Protein AF-0000000084547425 (afdb_homodimer)

Nearest PDB structures (foldseek):
  2f7l-assembly1_A  TM=6.112E-01  e=3.389E-01  Sulfurisphaera tokodaii
  5f4h-assembly1_B  TM=4.457E-01  e=1.471E-01  Saccharolobus islandicus L.S.2.15
  5kl0-assembly1_A  TM=5.548E-01  e=7.358E-01  Xanthomonas citri pv. citri str. 306
  7q05-assembly1_D  TM=2.244E-01  e=2.834E-01  Comamonas sp.
  7q06-assembly1_E  TM=2.206E-01  e=6.531E-01  Comamonas sp.

Secondary structure (DSSP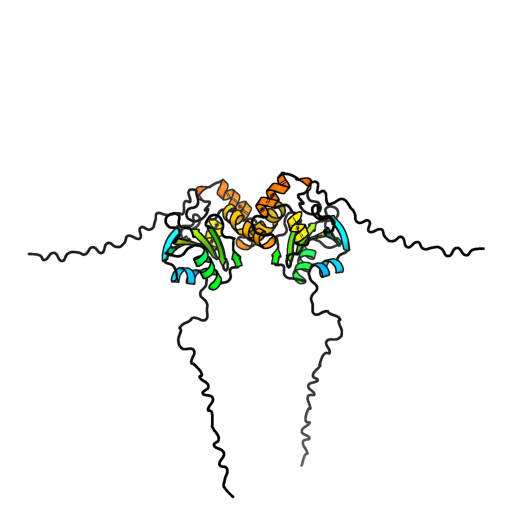, 8-state):
--------------------------SS---HHHHHHHHSEEEEEEE-SS-TT-EEEEEEEET--HHHHHHHHHHH---SEEPPPBTTEEEEEETTEEEEEEE-SS-TTEEEEEEE-HHHHHHHB-HHHHIIIIIHHHHHHHH-TTHHHHHHHHHHH-GGG-B--TT-SS--TT---------------------/--------------------------SS---HHHHHHHHSEEEEEEE-SS-TT-EEEEEEETT--HHHHHHHHHHH---SEEPPPBTTEEEEEETTEEEEEEE-SS-TT-EEEEEE-HHHHHHHB-HHHHIIIIIHHHHHHHH-TTHHHHHHHHHHH-GGG-B--TT-SS--GGGG-------------------

Solvent-accessible surface area (backbone atoms only — not comparable to full-atom values): 22672 Å² total; per-residue (Å²): 136,82,78,76,76,76,77,78,77,74,77,74,76,72,76,75,71,73,71,80,65,79,67,80,64,64,85,64,71,65,54,70,67,54,48,48,65,72,72,34,46,81,70,49,44,32,37,31,77,85,42,79,90,36,55,32,40,27,27,39,36,74,81,28,34,55,69,56,52,52,50,54,50,47,72,73,46,78,56,78,41,63,28,55,82,52,95,57,28,33,44,35,30,46,92,63,30,38,39,37,40,32,50,34,90,90,38,71,44,21,19,36,38,36,42,27,44,48,68,45,43,68,66,24,48,35,55,67,56,49,53,63,41,50,40,48,22,52,48,26,71,74,64,31,82,65,39,60,61,54,44,47,52,50,29,70,77,37,53,45,56,31,32,62,57,91,88,36,82,78,61,44,73,22,58,52,75,70,75,68,75,64,68,74,70,75,73,73,71,70,79,72,75,76,126,133,82,79,76,76,73,79,78,76,75,73,71,77,72,74,74,71,71,70,82,65,78,70,78,65,63,84,64,70,66,52,71,67,53,48,48,63,72,73,34,47,81,69,49,61,34,34,31,78,84,41,78,90,36,54,31,39,27,27,40,36,75,81,28,34,55,70,57,52,52,49,52,50,47,73,72,44,79,58,79,40,62,27,56,80,52,95,56,29,32,43,35,29,46,92,62,30,38,37,37,40,33,49,34,90,91,38,71,42,21,18,35,40,35,42,27,44,50,70,46,43,68,67,24,48,35,55,66,56,48,53,60,42,49,41,47,22,54,49,28,71,74,63,32,82,63,40,59,62,54,45,45,52,49,29,70,78,36,53,45,57,30,32,63,58,92,90,36,84,78,61,47,76,23,56,69,64,62,70,70,75,63,70,75,71,74,72,71,71,70,79,72,76,73,132

Foldseek 3Di:
DPPPPPPPPPPPPPPCPVPPPPPVPPPPLDFL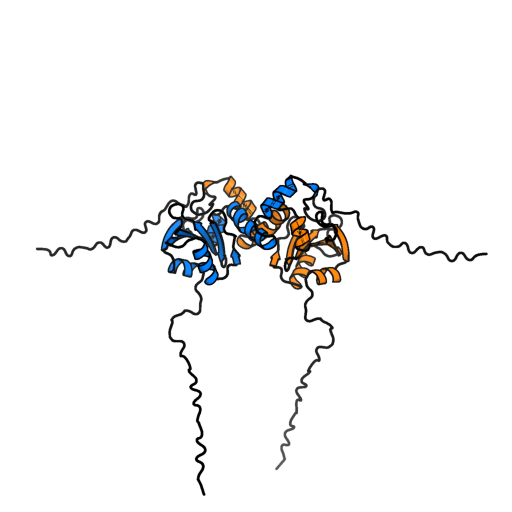VVVPPVPFAWDDWAAAPVDRVFIKTKTKDAQAAQVRVVVVSCVSDPFPAKFDQDPQWIWTHHPQKIWMWGQDPVDRSMIMIIIHHNVSCVRPDDPVVCVVTGVQRVVCVVPNHCCVVVVVVVCVVPVLCDDPDDPDDDHHPPPDDDPPPPPPPPPPPPPPPDD/DPDPPPDPPPPPPPPCPVPPDPPVPPPPLDFLVVVPPVVFAWDDWAAAPVDRVFIKTKTKDAQAAQVRVVVVSCVSDPFPAKFDQDPQWIWTHHPQKIWMWGQDPVDRSMIMIIIHHNVSCVRPDDPVVCVPTGVQRVVCVVPNHCCVVVVVVVCVVPVLCDDPDDPDDDHHPPPPDPPCPVPPPPPPVPPPPDD

pLDDT: mean 76.29, std 25.62, range [21.16, 98.56]

Organism: NCBI:txid1508404

Radius of gyration: 32.59 Å; Cα contacts (8 Å, |Δi|>4): 572; chains: 2; bounding box: 98×132×99 Å

Structure (mmCIF, N/CA/C/O backbone):
data_AF-0000000084547425-model_v1
#
loop_
_entity.id
_entity.type
_entity.pdbx_description
1 polymer 'DUF4247 domain-containing protein'
#
loop_
_atom_site.group_PDB
_atom_site.id
_atom_site.type_symbol
_atom_site.label_atom_id
_atom_site.label_alt_id
_atom_site.label_comp_id
_atom_site.label_asym_id
_atom_site.label_entity_id
_atom_site.label_seq_id
_atom_site.pdbx_PDB_ins_code
_atom_site.Cartn_x
_atom_site.Cartn_y
_atom_site.Cartn_z
_atom_site.occupancy
_atom_site.B_iso_or_equiv
_atom_site.auth_seq_id
_atom_site.auth_comp_id
_atom_site.auth_asym_id
_atom_site.auth_atom_id
_atom_site.pdbx_PDB_model_num
ATOM 1 N N . MET A 1 1 ? 30.516 -43.969 69.75 1 26.61 1 MET A N 1
ATOM 2 C CA . MET A 1 1 ? 31.156 -43.062 68.812 1 26.61 1 MET A CA 1
ATOM 3 C C . MET A 1 1 ? 30.641 -43.281 67.375 1 26.61 1 MET A C 1
ATOM 5 O O . MET A 1 1 ? 31.125 -44.188 66.688 1 26.61 1 MET A O 1
ATOM 9 N N . LYS A 1 2 ? 29.297 -43.219 67.25 1 33.97 2 LYS A N 1
ATOM 10 C CA . LYS A 1 2 ? 28.422 -43.531 66.125 1 33.97 2 LYS A CA 1
ATOM 11 C C . LYS A 1 2 ? 28.734 -42.656 64.938 1 33.97 2 LYS A C 1
ATOM 13 O O . LYS A 1 2 ? 28.734 -41.406 65 1 33.97 2 LYS A O 1
ATOM 18 N N . ARG A 1 3 ? 29.656 -43.125 64 1 33.28 3 ARG A N 1
ATOM 19 C CA . ARG A 1 3 ? 30.203 -42.688 62.719 1 33.28 3 ARG A CA 1
ATOM 20 C C . ARG A 1 3 ? 29.094 -42.281 61.75 1 33.28 3 ARG A C 1
ATOM 22 O O . ARG A 1 3 ? 28.297 -43.125 61.312 1 33.28 3 ARG A O 1
ATOM 29 N N . SER A 1 4 ? 28.312 -41.25 62.062 1 38.97 4 SER A N 1
ATOM 30 C CA . SER A 1 4 ? 27.297 -40.688 61.188 1 38.97 4 SER A CA 1
ATOM 31 C C . SER A 1 4 ? 27.859 -40.406 59.781 1 38.97 4 SER A C 1
ATOM 33 O O . SER A 1 4 ? 28.812 -39.656 59.656 1 38.97 4 SER A O 1
ATOM 35 N N . VAL A 1 5 ? 27.938 -41.438 58.938 1 35.91 5 VAL A N 1
ATOM 36 C CA . VAL A 1 5 ? 28.297 -41.5 57.531 1 35.91 5 VAL A CA 1
ATOM 37 C C . VAL A 1 5 ? 27.5 -40.438 56.75 1 35.91 5 VAL A C 1
ATOM 39 O O . VAL A 1 5 ? 26.266 -40.438 56.781 1 35.91 5 VAL A O 1
ATOM 42 N N . MET A 1 6 ? 27.859 -39.156 56.875 1 37.34 6 MET A N 1
ATOM 43 C CA . MET A 1 6 ? 27.406 -38.031 56.062 1 37.34 6 MET A CA 1
ATOM 44 C C . MET A 1 6 ? 27.422 -38.406 54.562 1 37.34 6 MET A C 1
ATOM 46 O O . MET A 1 6 ? 28.484 -38.688 54 1 37.34 6 MET A O 1
ATOM 50 N N . SER A 1 7 ? 26.422 -39.156 54.062 1 35.75 7 SER A N 1
ATOM 51 C CA . SER A 1 7 ? 26.25 -39.562 52.688 1 35.75 7 SER A CA 1
ATOM 52 C C . SER A 1 7 ? 26.266 -38.344 51.75 1 35.75 7 SER A C 1
ATOM 54 O O . SER A 1 7 ? 25.5 -37.375 51.969 1 35.75 7 SER A O 1
ATOM 56 N N . VAL A 1 8 ? 27.422 -37.906 51.312 1 37.31 8 VAL A N 1
ATOM 57 C CA . VAL A 1 8 ? 27.703 -36.906 50.25 1 37.31 8 VAL A CA 1
ATOM 58 C C . VAL A 1 8 ? 26.906 -37.25 49 1 37.31 8 VAL A C 1
ATOM 60 O O . VAL A 1 8 ? 27.109 -38.312 48.375 1 37.31 8 VAL A O 1
ATOM 63 N N . MET A 1 9 ? 25.562 -36.969 48.969 1 33.28 9 MET A N 1
ATOM 64 C CA . MET A 1 9 ? 24.734 -37.094 47.75 1 33.28 9 MET A CA 1
ATOM 65 C C . MET A 1 9 ? 25.328 -36.312 46.594 1 33.28 9 MET A C 1
ATOM 67 O O . MET A 1 9 ? 25.438 -35.062 46.656 1 33.28 9 MET A O 1
ATOM 71 N N . ILE A 1 10 ? 26.359 -36.812 45.906 1 34.28 10 ILE A N 1
ATOM 72 C CA . ILE A 1 10 ? 26.922 -36.312 44.688 1 34.28 10 ILE A CA 1
ATOM 73 C C . ILE A 1 10 ? 25.828 -36.125 43.625 1 34.28 10 ILE A C 1
ATOM 75 O O . ILE A 1 10 ? 25.203 -37.125 43.219 1 34.28 10 ILE A O 1
ATOM 79 N N . ILE A 1 11 ? 24.938 -35.125 43.781 1 36 11 ILE A N 1
ATOM 80 C CA . ILE A 1 11 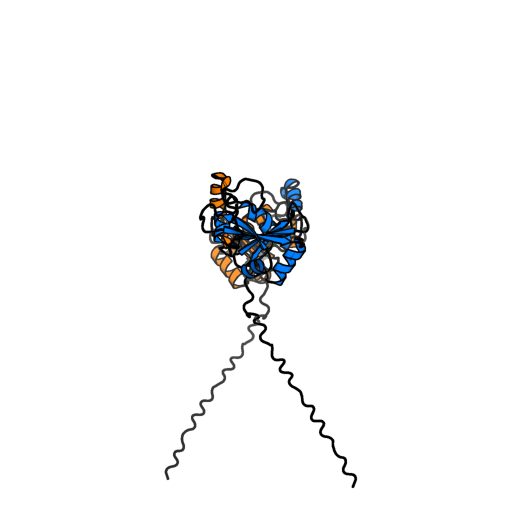? 24 -34.844 42.719 1 36 11 ILE A CA 1
ATOM 81 C C . ILE A 1 11 ? 24.75 -34.594 41.406 1 36 11 ILE A C 1
ATOM 83 O O . ILE A 1 11 ? 25.547 -33.656 41.281 1 36 11 ILE A O 1
ATOM 87 N N . ALA A 1 12 ? 25.172 -35.688 40.719 1 32.59 12 ALA A N 1
ATOM 88 C CA . ALA A 1 12 ? 25.656 -35.656 39.344 1 32.59 12 ALA A CA 1
ATOM 89 C C . ALA A 1 12 ? 24.734 -34.812 38.469 1 32.59 12 ALA A C 1
ATOM 91 O O . ALA A 1 12 ? 23.578 -35.188 38.25 1 32.59 12 ALA A O 1
ATOM 92 N N . VAL A 1 13 ? 24.797 -33.531 38.531 1 34.38 13 VAL A N 1
ATOM 93 C CA . VAL A 1 13 ? 24.188 -32.688 37.531 1 34.38 13 VAL A CA 1
ATOM 94 C C . VAL A 1 13 ? 24.547 -33.188 36.125 1 34.38 13 VAL A C 1
ATOM 96 O O . VAL A 1 13 ? 25.703 -33.156 35.719 1 34.38 13 VAL A O 1
ATOM 99 N N . MET A 1 14 ? 24 -34.375 35.75 1 30.19 14 MET A N 1
ATOM 100 C CA . MET A 1 14 ? 24.109 -34.812 34.375 1 30.19 14 MET A CA 1
ATOM 101 C C . MET A 1 14 ? 23.797 -33.688 33.406 1 30.19 14 MET A C 1
ATOM 103 O O . MET A 1 14 ? 22.688 -33.156 33.406 1 30.19 14 MET A O 1
ATOM 107 N N . LEU A 1 15 ? 24.797 -32.844 33.156 1 35.19 15 LEU A N 1
ATOM 108 C CA . LEU A 1 15 ? 24.719 -31.938 32 1 35.19 15 LEU A CA 1
ATOM 109 C C . LEU A 1 15 ? 24.266 -32.688 30.766 1 35.19 15 LEU A C 1
ATOM 111 O O . LEU A 1 15 ? 25 -33.562 30.25 1 35.19 15 LEU A O 1
ATOM 115 N N . PHE A 1 16 ? 22.953 -33.094 30.719 1 32.88 16 PHE A N 1
ATOM 116 C CA . PHE A 1 16 ? 22.406 -33.562 29.453 1 32.88 16 PHE A CA 1
ATOM 117 C C . PHE A 1 16 ? 22.812 -32.594 28.312 1 32.88 16 PHE A C 1
ATOM 119 O O . PHE A 1 16 ? 22.359 -31.469 28.266 1 32.88 16 PHE A O 1
ATOM 126 N N . VAL A 1 17 ? 24.078 -32.594 27.906 1 36.38 17 VAL A N 1
ATOM 127 C CA . VAL A 1 17 ? 24.406 -32.094 26.578 1 36.38 17 VAL A CA 1
ATOM 128 C C . VAL A 1 17 ? 23.531 -32.75 25.547 1 36.38 17 VAL A C 1
ATOM 130 O O . VAL A 1 17 ? 23.688 -33.938 25.266 1 36.38 17 VAL A O 1
ATOM 133 N N . ALA A 1 18 ? 22.203 -32.656 25.656 1 33.47 18 ALA A N 1
ATOM 134 C CA . ALA A 1 18 ? 21.5 -33.125 24.453 1 33.47 18 ALA A CA 1
ATOM 135 C C . ALA A 1 18 ? 22.234 -32.656 23.188 1 33.47 18 ALA A C 1
ATOM 137 O O . ALA A 1 18 ? 22.547 -31.484 23.031 1 33.47 18 ALA A O 1
ATOM 138 N N . ALA A 1 19 ? 23.141 -33.438 22.641 1 34.44 19 ALA A N 1
ATOM 139 C CA . ALA A 1 19 ?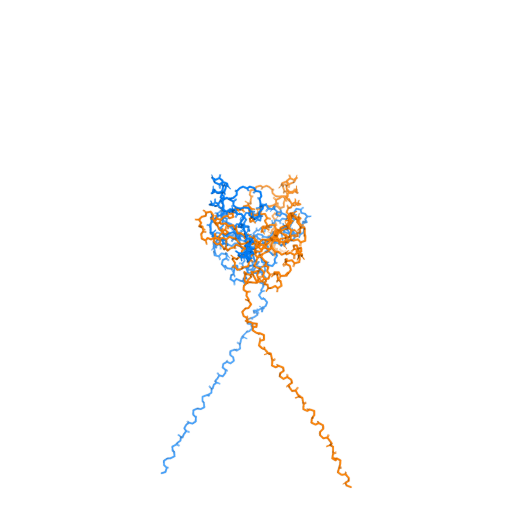 23.641 -33.469 21.281 1 34.44 19 ALA A CA 1
ATOM 140 C C . ALA A 1 19 ? 22.562 -33.094 20.281 1 34.44 19 ALA A C 1
ATOM 142 O O . ALA A 1 19 ? 21.547 -33.781 20.156 1 34.44 19 ALA A O 1
ATOM 143 N N . CYS A 1 20 ? 22.188 -31.797 20.094 1 33.72 20 CYS A N 1
ATOM 144 C CA . CYS A 1 20 ? 21.5 -31.453 18.859 1 33.72 20 CYS A CA 1
ATOM 145 C C . CYS A 1 20 ? 22 -32.312 17.703 1 33.72 20 CYS A C 1
ATOM 147 O O . CYS A 1 20 ? 23.172 -32.25 17.328 1 33.72 20 CYS A O 1
ATOM 149 N N . GLY A 1 21 ? 21.688 -33.562 17.594 1 32.75 21 GLY A N 1
ATOM 150 C CA . GLY A 1 21 ? 21.781 -34.438 16.422 1 32.75 21 GLY A CA 1
ATOM 151 C C . GLY A 1 21 ? 21.844 -33.656 15.125 1 32.75 21 GLY A C 1
ATOM 152 O O . GLY A 1 21 ? 21.516 -32.469 15.078 1 32.75 21 GLY A O 1
ATOM 153 N N . ASN A 1 22 ? 22.422 -34.281 13.992 1 33.22 22 ASN A N 1
ATOM 154 C CA . ASN A 1 22 ? 22.625 -34.031 12.57 1 33.22 22 ASN A CA 1
ATOM 155 C C . ASN A 1 22 ? 21.344 -33.5 11.914 1 33.22 22 ASN A C 1
ATOM 157 O O . ASN A 1 22 ? 20.797 -34.156 11.016 1 33.22 22 ASN A O 1
ATOM 161 N N . SER A 1 23 ? 20.234 -33.406 12.609 1 34.78 23 SER A N 1
ATOM 162 C CA . SER A 1 23 ? 19.234 -32.969 11.625 1 34.78 23 SER A CA 1
ATOM 163 C C . SER A 1 23 ? 19.812 -31.922 10.68 1 34.78 23 SER A C 1
ATOM 165 O O . SER A 1 23 ? 20.391 -30.922 11.125 1 34.78 23 SER A O 1
ATOM 167 N N . GLY A 1 24 ? 20.453 -32.312 9.641 1 35.06 24 GLY A N 1
ATOM 168 C CA . GLY A 1 24 ? 20.781 -31.516 8.469 1 35.06 24 GLY A CA 1
ATOM 169 C C . GLY A 1 24 ? 19.938 -30.25 8.336 1 35.06 24 GLY A C 1
ATOM 170 O O . GLY A 1 24 ? 19.203 -30.094 7.363 1 35.06 24 GLY A O 1
ATOM 171 N N . GLY A 1 25 ? 19.234 -29.891 9.328 1 36.81 25 GLY A N 1
ATOM 172 C CA . GLY A 1 25 ? 18.484 -28.641 9.281 1 36.81 25 GLY A CA 1
ATOM 173 C C . GLY A 1 25 ? 19.328 -27.453 8.859 1 36.81 25 GLY A C 1
ATOM 174 O O . GLY A 1 25 ? 20.25 -27.062 9.57 1 36.81 25 GLY A O 1
ATOM 175 N N . SER A 1 26 ? 19.797 -27.375 7.668 1 37.09 26 SER A N 1
ATOM 176 C CA . SER A 1 26 ? 20.422 -26.141 7.188 1 37.09 26 SER A CA 1
ATOM 177 C C . SER A 1 26 ? 19.891 -24.922 7.934 1 37.09 26 SER A C 1
ATOM 179 O O . SER A 1 26 ? 18.688 -24.781 8.125 1 37.09 26 SER A O 1
ATOM 181 N N . ILE A 1 27 ? 20.406 -24.406 9 1 43 27 ILE A N 1
ATOM 182 C CA . ILE A 1 27 ? 20.234 -23.125 9.672 1 43 27 ILE A CA 1
ATOM 183 C C . ILE A 1 27 ? 19.594 -22.125 8.711 1 43 27 ILE A C 1
ATOM 185 O O . ILE A 1 27 ? 19.109 -21.062 9.141 1 43 27 ILE A O 1
ATOM 189 N N . PHE A 1 28 ? 19.953 -22.203 7.523 1 49.12 28 PHE A N 1
ATOM 190 C CA . PHE A 1 28 ? 19.422 -21.234 6.574 1 49.12 28 PHE A CA 1
ATOM 191 C C . PHE A 1 28 ? 17.984 -21.594 6.195 1 49.12 28 PHE A C 1
ATOM 193 O O . PHE A 1 28 ? 17.719 -22.672 5.676 1 49.12 28 PHE A O 1
ATOM 200 N N . LYS A 1 29 ? 17.141 -21.188 7 1 60.53 29 LYS A N 1
ATOM 201 C CA . LYS A 1 29 ? 15.742 -21.281 6.562 1 60.53 29 LYS A CA 1
ATOM 202 C C . LYS A 1 29 ? 15.625 -21.016 5.066 1 60.53 29 LYS A C 1
ATOM 204 O O . LYS A 1 29 ? 16.141 -20.016 4.559 1 60.53 29 LYS A O 1
ATOM 209 N N . ASP A 1 30 ? 15.305 -21.938 4.344 1 81.25 30 ASP A N 1
ATOM 210 C CA . ASP A 1 30 ? 15.078 -21.766 2.914 1 81.25 30 ASP A CA 1
ATOM 211 C C . ASP A 1 30 ? 14.164 -20.562 2.652 1 81.25 30 ASP A C 1
ATOM 213 O O . ASP A 1 30 ? 13.258 -20.281 3.439 1 81.25 30 ASP A O 1
ATOM 217 N N . GLY A 1 31 ? 14.5 -19.812 1.654 1 92.44 31 GLY A N 1
ATOM 218 C CA . GLY A 1 31 ? 13.609 -18.75 1.237 1 92.44 31 GLY A CA 1
ATOM 219 C C . GLY A 1 31 ? 12.227 -19.25 0.843 1 92.44 31 GLY A C 1
ATOM 220 O O . GLY A 1 31 ? 12 -20.453 0.754 1 92.44 31 GLY A O 1
ATOM 221 N N . ILE A 1 32 ? 11.352 -18.453 0.756 1 97.69 32 ILE A N 1
ATOM 222 C CA . ILE A 1 32 ? 9.953 -18.797 0.519 1 97.69 32 ILE A CA 1
ATOM 223 C C . ILE A 1 32 ? 9.836 -19.609 -0.766 1 97.69 32 ILE A C 1
ATOM 225 O O . ILE A 1 32 ? 9.031 -20.547 -0.841 1 97.69 32 ILE A O 1
ATOM 229 N N . GLU A 1 33 ? 10.633 -19.297 -1.763 1 96.31 33 GLU A N 1
ATOM 230 C CA . GLU A 1 33 ? 10.594 -20.016 -3.031 1 96.31 33 GLU A CA 1
ATOM 231 C C . GLU A 1 33 ? 10.969 -21.484 -2.844 1 96.31 33 GLU A C 1
ATOM 233 O O . GLU A 1 33 ? 10.312 -22.375 -3.393 1 96.31 33 GLU A O 1
ATOM 238 N N . ASP A 1 34 ? 12 -21.688 -2.104 1 95.75 34 ASP A N 1
ATOM 239 C CA . ASP A 1 34 ? 12.461 -23.047 -1.841 1 95.75 34 ASP A CA 1
ATOM 240 C C . ASP A 1 34 ? 11.422 -23.828 -1.043 1 95.75 34 ASP A C 1
ATOM 242 O O . ASP A 1 34 ? 11.156 -25 -1.335 1 95.75 34 ASP A O 1
ATOM 246 N N . TYR A 1 35 ? 10.891 -23.219 -0.053 1 97.75 35 TYR A N 1
ATOM 247 C CA . TYR A 1 35 ? 9.859 -23.875 0.748 1 97.75 35 TYR A CA 1
ATOM 248 C C . TYR A 1 35 ? 8.688 -24.312 -0.125 1 97.75 35 TYR A C 1
ATOM 250 O O . TYR A 1 35 ? 8.25 -25.469 -0.037 1 97.75 35 TYR A O 1
ATOM 258 N N . ILE A 1 36 ? 8.227 -23.391 -0.996 1 98.38 36 ILE A N 1
ATOM 259 C CA . ILE A 1 36 ? 7.066 -23.672 -1.831 1 98.38 36 ILE A CA 1
ATOM 260 C C . ILE A 1 36 ? 7.398 -24.797 -2.809 1 98.38 36 ILE A C 1
ATOM 262 O O . ILE A 1 36 ? 6.617 -25.734 -2.973 1 98.38 36 ILE A O 1
ATOM 266 N N . SER A 1 37 ? 8.57 -24.766 -3.389 1 96.69 37 SER A N 1
ATOM 267 C CA . SER A 1 37 ? 8.938 -25.734 -4.422 1 96.69 37 SER A CA 1
ATOM 268 C C . SER A 1 37 ? 9.18 -27.109 -3.824 1 96.69 37 SER A C 1
ATOM 270 O O . SER A 1 37 ? 9.031 -28.125 -4.512 1 96.69 37 SER A O 1
ATOM 272 N N . THR A 1 38 ? 9.453 -27.172 -2.514 1 96.38 38 THR A N 1
ATOM 273 C CA . THR A 1 38 ? 9.703 -28.469 -1.875 1 96.38 38 THR A CA 1
ATOM 274 C C . THR A 1 38 ? 8.43 -29.016 -1.239 1 96.38 38 THR A C 1
ATOM 276 O O . THR A 1 38 ? 8.281 -30.219 -1.068 1 96.38 38 THR A O 1
ATOM 279 N N . THR A 1 39 ? 7.516 -28.172 -0.929 1 97 39 THR A N 1
ATOM 280 C CA . THR A 1 39 ? 6.332 -28.547 -0.171 1 97 39 THR A CA 1
ATOM 281 C C . THR A 1 39 ? 5.164 -28.859 -1.108 1 97 39 THR A C 1
ATOM 283 O O . THR A 1 39 ? 4.359 -29.75 -0.836 1 97 39 THR A O 1
ATOM 286 N N . TYR A 1 40 ? 5.148 -28.094 -2.186 1 97.81 40 TYR A N 1
ATOM 287 C CA . TYR A 1 40 ? 4.004 -28.219 -3.08 1 97.81 40 TYR A CA 1
ATOM 288 C C . TYR A 1 40 ? 4.438 -28.688 -4.465 1 97.81 40 TYR A C 1
ATOM 290 O O . TYR A 1 40 ? 5.617 -28.609 -4.809 1 97.81 40 TYR A O 1
ATOM 298 N N . THR A 1 41 ? 3.412 -29.156 -5.289 1 97.06 41 THR A N 1
ATOM 299 C CA . THR A 1 41 ? 3.689 -29.75 -6.594 1 97.06 41 THR A CA 1
ATOM 300 C C . THR A 1 41 ? 3.586 -28.688 -7.691 1 97.06 41 THR A C 1
ATOM 302 O O . THR A 1 41 ? 2.621 -27.922 -7.738 1 97.06 41 THR A O 1
ATOM 305 N N . LEU A 1 42 ? 4.578 -28.609 -8.586 1 96.5 42 LEU A N 1
ATOM 306 C CA . LEU A 1 42 ? 4.523 -27.719 -9.742 1 96.5 42 LEU A CA 1
ATOM 307 C C . LEU A 1 42 ? 3.385 -28.109 -10.672 1 96.5 42 LEU A C 1
ATOM 309 O O . LEU A 1 42 ? 3.244 -29.281 -11.039 1 96.5 42 LEU A O 1
ATOM 313 N N . TYR A 1 43 ? 2.574 -27.188 -11.016 1 94.06 43 TYR A N 1
ATOM 314 C CA . TYR A 1 43 ? 1.357 -27.422 -11.789 1 94.06 43 TYR A CA 1
ATOM 315 C C . TYR A 1 43 ? 1.46 -26.797 -13.172 1 94.06 43 TYR A C 1
ATOM 317 O O . TYR A 1 43 ? 0.982 -27.359 -14.156 1 94.06 43 TYR A O 1
ATOM 325 N N . ASP A 1 44 ? 2.004 -25.625 -13.25 1 93.81 44 ASP A N 1
ATOM 326 C CA . ASP A 1 44 ? 2.059 -24.875 -14.5 1 93.81 44 ASP A CA 1
ATOM 327 C C . ASP A 1 44 ? 3.119 -23.781 -14.445 1 93.81 44 ASP A C 1
ATOM 329 O O . ASP A 1 44 ? 3.746 -23.578 -13.406 1 93.81 44 ASP A O 1
ATOM 333 N N . THR A 1 45 ? 3.453 -23.203 -15.609 1 94.94 45 THR A N 1
ATOM 334 C CA . THR A 1 45 ? 4.32 -22.047 -15.688 1 94.94 45 THR A CA 1
ATOM 335 C C . THR A 1 45 ? 3.73 -21 -16.641 1 94.94 45 THR A C 1
ATOM 337 O O . THR A 1 45 ? 2.924 -21.328 -17.5 1 94.94 45 THR A O 1
ATOM 340 N N . VAL A 1 46 ? 4 -19.75 -16.391 1 94.75 46 VAL A N 1
ATOM 341 C CA . VAL A 1 46 ? 3.629 -18.641 -17.281 1 94.75 46 VAL A CA 1
ATOM 342 C C . VAL A 1 46 ? 4.887 -17.906 -17.75 1 94.75 46 VAL A C 1
ATOM 344 O O . VAL A 1 46 ? 5.648 -17.391 -16.938 1 94.75 46 VAL A O 1
ATOM 347 N N . GLU A 1 47 ? 4.992 -17.859 -19.016 1 93.94 47 GLU A N 1
ATOM 348 C CA . GLU A 1 47 ? 6.18 -17.25 -19.594 1 93.94 47 GLU A CA 1
ATOM 349 C C . GLU A 1 47 ? 6.039 -15.727 -19.641 1 93.94 47 GLU A C 1
ATOM 351 O O . GLU A 1 47 ? 4.961 -15.203 -19.938 1 93.94 47 GLU A O 1
ATOM 356 N N . SER A 1 48 ? 7.141 -15.055 -19.359 1 95.06 48 SER A N 1
ATOM 357 C CA . SER A 1 48 ? 7.176 -13.602 -19.5 1 95.06 48 SER A CA 1
ATOM 358 C C . SER A 1 48 ? 7.027 -13.18 -20.953 1 95.06 48 SER A C 1
ATOM 360 O O . SER A 1 48 ? 7.629 -13.789 -21.844 1 95.06 48 SER A O 1
ATOM 362 N N . ALA A 1 49 ? 6.246 -12.172 -21.141 1 91 49 ALA A N 1
ATOM 363 C CA . ALA A 1 49 ? 6.07 -11.641 -22.484 1 91 49 ALA A CA 1
ATOM 364 C C . ALA A 1 49 ? 7.309 -10.875 -22.938 1 91 49 ALA A C 1
ATOM 366 O O . ALA A 1 49 ? 7.527 -10.68 -24.141 1 91 49 ALA A O 1
ATOM 367 N N . GLU A 1 50 ? 8.109 -10.43 -22 1 89.94 50 GLU A N 1
ATOM 368 C CA . GLU A 1 50 ? 9.281 -9.609 -22.281 1 89.94 50 GLU A CA 1
ATOM 369 C C . GLU A 1 50 ? 10.523 -10.477 -22.484 1 89.94 50 GLU A C 1
ATOM 371 O O . GLU A 1 50 ? 11.406 -10.125 -23.281 1 89.94 50 GLU A O 1
ATOM 376 N N . ASN A 1 51 ? 10.641 -11.484 -21.656 1 88.75 51 ASN A N 1
ATOM 377 C CA . ASN A 1 51 ? 11.805 -12.359 -21.625 1 88.75 51 ASN A CA 1
ATOM 378 C C . ASN A 1 51 ? 11.398 -13.828 -21.484 1 88.75 51 ASN A C 1
ATOM 380 O O . ASN A 1 51 ? 11.086 -14.273 -20.375 1 88.75 51 ASN A O 1
ATOM 384 N N . SER A 1 52 ? 11.555 -14.594 -22.484 1 85.31 52 SER A N 1
ATOM 385 C CA . SER A 1 52 ? 11.055 -15.961 -22.531 1 85.31 52 SER A CA 1
ATOM 386 C C . SER A 1 52 ? 11.812 -16.859 -21.547 1 85.31 52 SER A C 1
ATOM 388 O O . SER A 1 52 ? 11.375 -17.969 -21.25 1 85.31 52 SER A O 1
ATOM 390 N N . ASP A 1 53 ? 12.906 -16.281 -21 1 88.69 53 ASP A N 1
ATOM 391 C CA . ASP A 1 53 ? 13.688 -17.094 -20.062 1 88.69 53 ASP A CA 1
ATOM 392 C C . ASP A 1 53 ? 13.188 -16.906 -18.625 1 88.69 53 ASP A C 1
ATOM 394 O O . ASP A 1 53 ? 13.703 -17.547 -17.703 1 88.69 53 ASP A O 1
ATOM 398 N N . ARG A 1 54 ? 12.234 -16.109 -18.484 1 90.56 54 ARG A N 1
ATOM 399 C CA . ARG A 1 54 ? 11.695 -15.836 -17.156 1 90.56 54 ARG A CA 1
ATOM 400 C C . ARG A 1 54 ? 10.242 -16.297 -17.062 1 90.56 54 ARG A C 1
ATOM 402 O O . ARG A 1 54 ? 9.469 -16.156 -18 1 90.56 54 ARG A O 1
ATOM 409 N N . TYR A 1 55 ? 9.961 -16.891 -15.93 1 93.19 55 TYR A N 1
ATOM 410 C CA . TYR A 1 55 ? 8.633 -17.469 -15.75 1 93.19 55 TYR A CA 1
ATOM 411 C C . TYR A 1 55 ? 8.109 -17.203 -14.344 1 93.19 55 TYR A C 1
ATOM 413 O O . TYR A 1 55 ? 8.891 -17.031 -13.406 1 93.19 55 TYR A O 1
ATOM 421 N N . ALA A 1 56 ? 6.777 -17.156 -14.305 1 96.88 56 ALA A N 1
ATOM 422 C CA . ALA A 1 56 ? 6.102 -17.453 -13.047 1 96.88 56 ALA A CA 1
ATOM 423 C C . ALA A 1 56 ? 5.773 -18.938 -12.922 1 96.88 56 ALA A C 1
ATOM 425 O O . ALA A 1 56 ? 5.516 -19.609 -13.922 1 96.88 56 ALA A O 1
ATOM 426 N N . ARG A 1 57 ? 5.879 -19.453 -11.711 1 96.88 57 ARG A N 1
ATOM 427 C CA . ARG A 1 57 ? 5.566 -20.859 -11.461 1 96.88 57 ARG A CA 1
ATOM 428 C C . ARG A 1 57 ? 4.262 -20.984 -10.68 1 96.88 57 ARG A C 1
ATOM 430 O O . ARG A 1 57 ? 4 -20.219 -9.75 1 96.88 57 ARG A O 1
ATOM 437 N N . ILE A 1 58 ? 3.475 -21.953 -11.164 1 97 58 ILE A N 1
ATOM 438 C CA . ILE A 1 58 ? 2.213 -22.25 -10.492 1 97 58 ILE A CA 1
ATOM 439 C C . ILE A 1 58 ? 2.309 -23.594 -9.781 1 97 58 ILE A C 1
ATOM 441 O O . ILE A 1 58 ? 2.561 -24.625 -10.406 1 97 58 ILE A O 1
ATOM 445 N N . TYR A 1 59 ? 2.156 -23.578 -8.484 1 97.38 59 TYR A N 1
ATOM 446 C CA . TYR A 1 59 ? 2.117 -24.797 -7.691 1 97.38 59 TYR A CA 1
ATOM 447 C C . TYR A 1 59 ? 0.698 -25.109 -7.234 1 97.38 59 TYR A C 1
ATOM 449 O O . TYR A 1 59 ? -0.166 -24.219 -7.234 1 97.38 59 TYR A O 1
ATOM 457 N N . GLN A 1 60 ? 0.508 -26.344 -6.93 1 97.56 60 GLN A N 1
ATOM 458 C CA . GLN A 1 60 ? -0.797 -26.797 -6.457 1 97.56 60 GLN A CA 1
ATOM 459 C C . GLN A 1 60 ? -0.697 -27.406 -5.066 1 97.56 60 GLN A C 1
ATOM 461 O O . GLN A 1 60 ? 0.145 -28.281 -4.824 1 97.56 60 GLN A O 1
ATOM 466 N N . ALA A 1 61 ? -1.457 -26.844 -4.152 1 98.12 61 ALA A N 1
ATOM 467 C CA . ALA A 1 61 ? -1.651 -27.438 -2.826 1 98.12 61 ALA A CA 1
ATOM 468 C C . ALA A 1 61 ? -2.961 -28.219 -2.758 1 98.12 61 ALA A C 1
ATOM 470 O O . ALA A 1 61 ? -4.016 -27.641 -2.473 1 98.12 61 ALA A O 1
ATOM 471 N N . GLU A 1 62 ? -2.791 -29.453 -2.934 1 95.81 62 GLU A N 1
ATOM 472 C CA . GLU A 1 62 ? -3.977 -30.312 -2.945 1 95.81 62 GLU A CA 1
ATOM 473 C C . GLU A 1 62 ? -4.473 -30.578 -1.527 1 95.81 62 GLU A C 1
ATOM 475 O O . GLU A 1 62 ? -3.674 -30.766 -0.607 1 95.81 62 GLU A O 1
ATOM 480 N N . ASN A 1 63 ? -5.715 -30.562 -1.351 1 96.25 63 ASN A N 1
ATOM 481 C CA . ASN A 1 63 ? -6.379 -30.828 -0.079 1 96.25 63 ASN A CA 1
ATOM 482 C C . ASN A 1 63 ? -6.016 -29.797 0.974 1 96.25 63 ASN A C 1
ATOM 484 O O . ASN A 1 63 ? -5.898 -30.109 2.158 1 96.25 63 ASN A O 1
ATOM 488 N N . ARG A 1 64 ? -5.707 -28.672 0.487 1 96.88 64 ARG A N 1
ATOM 489 C CA . ARG A 1 64 ? -5.426 -27.516 1.335 1 96.88 64 ARG A CA 1
ATOM 490 C C . ARG A 1 64 ? -6.188 -26.281 0.86 1 96.88 64 ARG A C 1
ATOM 492 O O . ARG A 1 64 ? -6.012 -25.828 -0.275 1 96.88 64 ARG A O 1
ATOM 499 N N . ASP A 1 65 ? -6.992 -25.797 1.74 1 96.44 65 ASP A N 1
ATOM 500 C CA . ASP A 1 65 ? -7.723 -24.594 1.36 1 96.44 65 ASP A CA 1
ATOM 501 C C . ASP A 1 65 ? -6.84 -23.344 1.501 1 96.44 65 ASP A C 1
ATOM 503 O O . ASP A 1 65 ? -5.723 -23.438 2.01 1 96.44 65 ASP A O 1
ATOM 507 N N . LEU A 1 66 ? -7.297 -22.25 1.008 1 97.56 66 LEU A N 1
ATOM 508 C CA . LEU A 1 66 ? -6.523 -21.016 0.909 1 97.56 66 LEU A CA 1
ATOM 509 C C . LEU A 1 66 ? -6.051 -20.562 2.285 1 97.56 66 LEU A C 1
ATOM 511 O O . LEU A 1 66 ? -4.887 -20.188 2.455 1 97.56 66 LEU A O 1
ATOM 515 N N . ALA A 1 67 ? -6.871 -20.609 3.342 1 96.38 67 ALA A N 1
ATOM 516 C CA . ALA A 1 67 ? -6.523 -20.172 4.691 1 96.38 67 ALA A CA 1
ATOM 517 C C . ALA A 1 67 ? -5.398 -21.031 5.27 1 96.38 67 ALA A C 1
ATOM 519 O O . ALA A 1 67 ? -4.484 -20.516 5.918 1 96.38 67 ALA A O 1
ATOM 520 N N . THR A 1 68 ? -5.473 -22.281 5.035 1 97.5 68 THR A N 1
ATOM 521 C CA . THR A 1 68 ? -4.457 -23.203 5.527 1 97.5 68 THR A CA 1
ATOM 522 C C . THR A 1 68 ? -3.102 -22.906 4.887 1 97.5 68 THR A C 1
ATOM 524 O O . THR A 1 68 ? -2.09 -22.797 5.582 1 97.5 68 THR A O 1
ATOM 527 N N . VAL A 1 69 ? -3.082 -22.75 3.549 1 98.56 69 VAL A N 1
ATOM 528 C CA . VAL A 1 69 ? -1.843 -22.453 2.838 1 98.56 69 VAL A CA 1
ATOM 529 C C . VAL A 1 69 ? -1.287 -21.109 3.305 1 98.56 69 VAL A C 1
ATOM 531 O O . VAL A 1 69 ? -0.078 -20.969 3.498 1 98.56 69 VAL A O 1
ATOM 534 N N . SER A 1 70 ? -2.178 -20.141 3.447 1 97.81 70 SER A N 1
ATOM 535 C CA . SER A 1 70 ? -1.798 -18.828 3.955 1 97.81 70 SER A CA 1
ATOM 536 C C . SER A 1 70 ? -1.046 -18.938 5.277 1 97.81 70 SER A C 1
ATOM 538 O O . SER A 1 70 ? 0.034 -18.375 5.434 1 97.81 70 SER A O 1
ATOM 540 N N . ASP A 1 71 ? -1.533 -19.719 6.199 1 97.19 71 ASP A N 1
ATOM 541 C CA . ASP A 1 71 ? -0.921 -19.922 7.512 1 97.19 71 ASP A CA 1
ATOM 542 C C . ASP A 1 71 ? 0.431 -20.609 7.387 1 97.19 71 ASP A C 1
ATOM 544 O O . ASP A 1 71 ? 1.39 -20.25 8.07 1 97.19 71 ASP A O 1
ATOM 548 N N . GLU A 1 72 ? 0.462 -21.562 6.555 1 98 72 GLU A N 1
ATOM 549 C CA . GLU A 1 72 ? 1.698 -22.328 6.367 1 98 72 GLU A CA 1
ATOM 550 C C . GLU A 1 72 ? 2.822 -21.422 5.859 1 98 72 GLU A C 1
ATOM 552 O O . GLU A 1 72 ? 3.953 -21.5 6.344 1 98 72 GLU A O 1
ATOM 557 N N . LEU A 1 73 ? 2.482 -20.547 4.875 1 98.31 73 LEU A N 1
ATOM 558 C CA . LEU A 1 73 ? 3.494 -19.656 4.328 1 98.31 73 LEU A CA 1
ATOM 559 C C . LEU A 1 73 ? 3.963 -18.656 5.379 1 98.31 73 LEU A C 1
ATOM 561 O O . LEU A 1 73 ? 5.164 -18.422 5.535 1 98.31 73 LEU A O 1
ATOM 565 N N . GLN A 1 74 ? 3.033 -18.125 6.145 1 96 74 GLN A N 1
ATOM 566 C CA . GLN A 1 74 ? 3.348 -17.125 7.16 1 96 74 GLN A CA 1
ATOM 567 C C . GLN A 1 74 ? 4.152 -17.734 8.305 1 96 74 GLN A C 1
ATOM 569 O O . GLN A 1 74 ? 5 -17.062 8.898 1 96 74 GLN A O 1
ATOM 574 N N . ASN A 1 75 ? 3.873 -18.984 8.625 1 96.06 75 ASN A N 1
ATOM 575 C CA . ASN A 1 75 ? 4.605 -19.688 9.672 1 96.06 75 ASN A CA 1
ATOM 576 C C . ASN A 1 75 ? 6.047 -19.969 9.258 1 96.06 75 ASN A C 1
ATOM 578 O O . ASN A 1 75 ? 6.938 -20.031 10.102 1 96.06 75 ASN A O 1
ATOM 582 N N . HIS A 1 76 ? 6.141 -20.141 7.965 1 96.56 76 HIS A N 1
ATOM 583 C CA . HIS A 1 76 ? 7.492 -20.406 7.477 1 96.56 76 HIS A CA 1
ATOM 584 C C . HIS A 1 76 ? 8.32 -19.125 7.453 1 96.56 76 HIS A C 1
ATOM 586 O O . HIS A 1 76 ? 9.492 -19.141 7.84 1 96.56 76 HIS A O 1
ATOM 592 N N . GLU A 1 77 ? 7.727 -18.062 6.906 1 95.88 77 GLU A N 1
ATOM 593 C CA . GLU A 1 77 ? 8.414 -16.781 6.777 1 95.88 77 GLU A CA 1
ATOM 594 C C . GLU A 1 77 ? 7.445 -15.609 6.91 1 95.88 77 GLU A C 1
ATOM 596 O O . GLU A 1 77 ? 6.344 -15.648 6.363 1 95.88 77 GLU A O 1
ATOM 601 N N . THR A 1 78 ? 7.875 -14.594 7.68 1 92.88 78 THR A N 1
ATOM 602 C CA . THR A 1 78 ? 7.047 -13.398 7.793 1 92.88 78 THR A CA 1
ATOM 603 C C . THR A 1 78 ? 7.094 -12.586 6.504 1 92.88 78 THR A C 1
ATOM 605 O O . THR A 1 78 ? 8.172 -12.188 6.051 1 92.88 78 THR A O 1
ATOM 608 N N . PRO A 1 79 ? 5.949 -12.289 5.875 1 92.69 79 PRO A N 1
ATOM 609 C CA . PRO A 1 79 ? 5.957 -11.492 4.645 1 92.69 79 PRO A CA 1
ATOM 610 C C . PRO A 1 79 ? 6.242 -10.016 4.902 1 92.69 79 PRO A C 1
ATOM 612 O O . PRO A 1 79 ? 5.973 -9.508 5.992 1 92.69 79 PRO A O 1
ATOM 615 N N . ASP A 1 80 ? 6.824 -9.422 3.855 1 84.62 80 ASP A N 1
ATOM 616 C CA . ASP A 1 80 ? 6.98 -7.973 3.865 1 84.62 80 ASP A CA 1
ATOM 617 C C . ASP A 1 80 ? 5.629 -7.273 3.697 1 84.62 80 ASP A C 1
ATOM 619 O O . ASP A 1 80 ? 5.395 -6.219 4.289 1 84.62 80 ASP A O 1
ATOM 623 N N . GLU A 1 81 ? 4.824 -7.836 2.83 1 82.88 81 GLU A N 1
ATOM 624 C CA . GLU A 1 81 ? 3.471 -7.371 2.541 1 82.88 81 GLU A CA 1
ATOM 625 C C . GLU A 1 81 ? 2.5 -8.539 2.406 1 82.88 81 GLU A C 1
ATOM 627 O O . GLU A 1 81 ? 2.867 -9.602 1.903 1 82.88 81 GLU A O 1
ATOM 632 N N . MET A 1 82 ? 1.251 -8.312 2.85 1 87.81 82 MET A N 1
ATOM 633 C CA . MET A 1 82 ? 0.207 -9.328 2.727 1 87.81 82 MET A CA 1
ATOM 634 C C . MET A 1 82 ? -1.159 -8.68 2.525 1 87.81 82 MET A C 1
ATOM 636 O O . MET A 1 82 ? -1.479 -7.68 3.174 1 87.81 82 MET A O 1
ATOM 640 N N . SER A 1 83 ? -1.854 -9.188 1.568 1 86.12 83 SER A N 1
ATOM 641 C CA . SER A 1 83 ? -3.219 -8.711 1.377 1 86.12 83 SER A CA 1
ATOM 642 C C . SER A 1 83 ? -4.207 -9.5 2.23 1 86.12 83 SER A C 1
ATOM 644 O O . SER A 1 83 ? -3.875 -10.57 2.738 1 86.12 83 SER A O 1
ATOM 646 N N . ASP A 1 84 ? -5.375 -8.93 2.441 1 80.75 84 ASP A N 1
ATOM 647 C CA . ASP A 1 84 ? -6.473 -9.727 2.98 1 80.75 84 ASP A CA 1
ATOM 648 C C . ASP A 1 84 ? -6.926 -10.789 1.978 1 80.75 84 ASP A C 1
ATOM 650 O O . ASP A 1 84 ? -6.617 -10.695 0.789 1 80.75 84 ASP A O 1
ATOM 654 N N . ILE A 1 85 ? -7.551 -11.797 2.494 1 86.25 85 ILE A N 1
ATOM 655 C CA . ILE A 1 85 ? -8.219 -12.734 1.601 1 86.25 85 ILE A CA 1
ATOM 656 C C . ILE A 1 85 ? -9.484 -12.102 1.035 1 86.25 85 ILE A C 1
ATOM 658 O O . ILE A 1 85 ? -10.359 -11.664 1.79 1 86.25 85 ILE A O 1
ATOM 662 N N . ASN A 1 86 ? -9.508 -11.969 -0.274 1 81.75 86 ASN A N 1
ATOM 663 C CA . ASN A 1 86 ? -10.648 -11.383 -0.969 1 81.75 86 ASN A CA 1
ATOM 664 C C . ASN A 1 86 ? -10.898 -12.07 -2.309 1 81.75 86 ASN A C 1
ATOM 666 O O . ASN A 1 86 ? -9.984 -12.234 -3.113 1 81.75 86 ASN A O 1
ATOM 670 N N . ASP A 1 87 ? -12.172 -12.492 -2.51 1 82.62 87 ASP A N 1
ATOM 671 C CA . ASP A 1 87 ? -12.57 -13.125 -3.762 1 82.62 87 ASP A CA 1
ATOM 672 C C . ASP A 1 87 ? -11.695 -14.344 -4.066 1 82.62 87 ASP A C 1
ATOM 674 O O . ASP A 1 87 ? -11.258 -14.523 -5.203 1 82.62 87 ASP A O 1
ATOM 678 N N . GLY A 1 88 ? -11.359 -15.07 -3.045 1 89 88 GLY A N 1
ATOM 679 C CA . GLY A 1 88 ? -10.617 -16.312 -3.199 1 89 88 GLY A CA 1
ATOM 680 C C . GLY A 1 88 ? -9.156 -16.078 -3.539 1 89 88 GLY A C 1
ATOM 681 O O . GLY A 1 88 ? -8.516 -16.938 -4.148 1 89 88 GLY A O 1
ATOM 682 N N . LYS A 1 89 ? -8.672 -14.914 -3.23 1 91.25 89 LYS A N 1
ATOM 683 C CA . LYS A 1 89 ? -7.293 -14.586 -3.574 1 91.25 89 LYS A CA 1
ATOM 684 C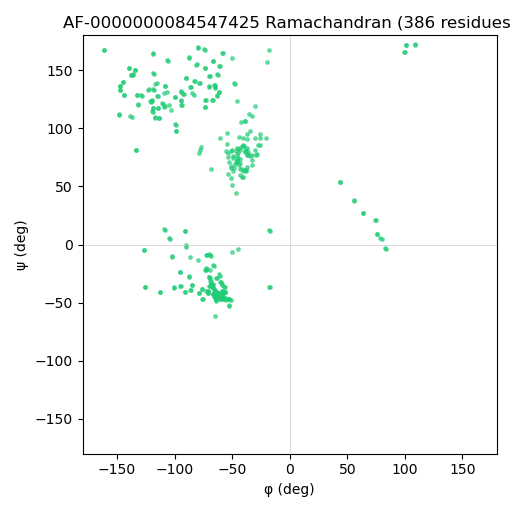 C . LYS A 1 89 ? -6.586 -13.898 -2.412 1 91.25 89 LYS A C 1
ATOM 686 O O . LYS A 1 89 ? -7.223 -13.195 -1.623 1 91.25 89 LYS A O 1
ATOM 691 N N . GLN A 1 90 ? -5.301 -14.141 -2.264 1 92.44 90 GLN A N 1
ATOM 692 C CA . GLN A 1 90 ? -4.418 -13.445 -1.331 1 92.44 90 GLN A CA 1
ATOM 693 C C . GLN A 1 90 ? -3.021 -13.273 -1.923 1 92.44 90 GLN A C 1
ATOM 695 O O . GLN A 1 90 ? -2.494 -14.195 -2.557 1 92.44 90 GLN A O 1
ATOM 700 N N . ILE A 1 91 ? -2.436 -12.133 -1.701 1 93.56 91 ILE A N 1
ATOM 701 C CA . ILE A 1 91 ? -1.115 -11.844 -2.252 1 93.56 91 ILE A CA 1
ATOM 702 C C . ILE A 1 91 ? -0.124 -11.602 -1.115 1 93.56 91 ILE A C 1
ATOM 704 O O . ILE A 1 91 ? -0.445 -10.922 -0.139 1 93.56 91 ILE A O 1
ATOM 708 N N . PHE A 1 92 ? 1.054 -12.227 -1.222 1 94 92 PHE A N 1
ATOM 709 C CA . PHE A 1 92 ? 2.189 -11.977 -0.341 1 94 92 PHE A CA 1
ATOM 710 C C . PHE A 1 92 ? 3.383 -11.453 -1.128 1 94 92 PHE A C 1
ATOM 712 O O . PHE A 1 92 ? 3.557 -11.789 -2.301 1 94 92 PHE A O 1
ATOM 719 N N . ILE A 1 93 ? 4.117 -10.625 -0.474 1 92.12 93 ILE A N 1
ATOM 720 C CA . ILE A 1 93 ? 5.453 -10.305 -0.961 1 92.12 93 ILE A CA 1
ATOM 721 C C . ILE A 1 93 ? 6.496 -10.711 0.081 1 92.12 93 ILE A C 1
ATOM 723 O O . ILE A 1 93 ? 6.418 -10.289 1.239 1 92.12 93 ILE A O 1
ATOM 727 N N . PHE A 1 94 ? 7.375 -11.648 -0.302 1 94.25 94 PHE A N 1
ATOM 728 C CA . PHE A 1 94 ? 8.516 -12.086 0.497 1 94.25 94 PHE A CA 1
ATOM 729 C C . PHE A 1 94 ? 9.828 -11.703 -0.174 1 94.25 94 PHE A C 1
ATOM 731 O O . PHE A 1 94 ? 10.219 -12.305 -1.173 1 94.25 94 PHE A O 1
ATOM 738 N N . ASP A 1 95 ? 10.562 -10.742 0.36 1 89.81 95 ASP A N 1
ATOM 739 C CA . ASP A 1 95 ? 11.859 -10.359 -0.196 1 89.81 95 ASP A CA 1
ATOM 740 C C . ASP A 1 95 ? 11.797 -10.273 -1.72 1 89.81 95 ASP A C 1
ATOM 742 O O . ASP A 1 95 ? 12.562 -10.945 -2.416 1 89.81 95 ASP A O 1
ATOM 746 N N . ASN A 1 96 ? 10.938 -9.57 -2.295 1 88.88 96 ASN A N 1
ATOM 747 C CA . ASN A 1 96 ? 10.773 -9.242 -3.707 1 88.88 96 ASN A CA 1
ATOM 748 C C . ASN A 1 96 ? 10.195 -10.414 -4.492 1 88.88 96 ASN A C 1
ATOM 750 O O . ASN A 1 96 ? 10.258 -10.438 -5.723 1 88.88 96 ASN A O 1
ATOM 754 N N . VAL A 1 97 ? 9.758 -11.477 -3.762 1 95.88 97 VAL A N 1
ATOM 755 C CA . VAL A 1 97 ? 9.047 -12.578 -4.395 1 95.88 97 VAL A CA 1
ATOM 756 C C . VAL A 1 97 ? 7.547 -12.414 -4.18 1 95.88 97 VAL A C 1
ATOM 758 O O . VAL A 1 97 ? 7.09 -12.242 -3.047 1 95.88 97 VAL A O 1
ATOM 761 N N . PHE A 1 98 ? 6.816 -12.453 -5.32 1 95.88 98 PHE A N 1
ATOM 762 C CA . PHE A 1 98 ? 5.367 -12.32 -5.285 1 95.88 98 PHE A CA 1
ATOM 763 C C . PHE A 1 98 ? 4.695 -13.688 -5.23 1 95.88 98 PHE A C 1
ATOM 765 O O . PHE A 1 98 ? 4.906 -14.523 -6.113 1 95.88 98 PHE A O 1
ATOM 772 N N . VAL A 1 99 ? 3.932 -13.906 -4.18 1 97.94 99 VAL A N 1
ATOM 773 C CA . VAL A 1 99 ? 3.223 -15.172 -4.008 1 97.94 99 VAL A CA 1
ATOM 774 C C . VAL A 1 99 ? 1.718 -14.914 -3.961 1 97.94 99 VAL A C 1
ATOM 776 O O . VAL A 1 99 ? 1.223 -14.242 -3.053 1 97.94 99 VAL A O 1
ATOM 779 N N . THR A 1 100 ? 1.022 -15.414 -4.941 1 96.88 100 THR A N 1
ATOM 780 C CA . THR A 1 100 ? -0.423 -15.227 -5.02 1 96.88 100 THR A CA 1
ATOM 781 C C . THR A 1 100 ? -1.147 -16.547 -4.789 1 96.88 100 THR A C 1
ATOM 783 O O . THR A 1 100 ? -0.898 -17.531 -5.488 1 96.88 100 THR A O 1
ATOM 786 N N . LEU A 1 101 ? -2.002 -16.609 -3.811 1 97.5 101 LEU A N 1
ATOM 787 C CA . LEU A 1 101 ? -2.881 -17.75 -3.547 1 97.5 101 LEU A CA 1
ATOM 788 C C . LEU A 1 101 ? -4.234 -17.562 -4.223 1 97.5 101 LEU A C 1
ATOM 790 O O . LEU A 1 101 ? -4.832 -16.484 -4.133 1 97.5 101 LEU A O 1
ATOM 794 N N . THR A 1 102 ? -4.656 -18.578 -4.949 1 95.75 102 THR A N 1
ATOM 795 C CA . THR A 1 102 ? -5.969 -18.562 -5.586 1 95.75 102 THR A CA 1
ATOM 796 C C . THR A 1 102 ? -6.707 -19.875 -5.336 1 95.75 102 THR A C 1
ATOM 798 O O . THR A 1 102 ? -6.152 -20.953 -5.555 1 95.75 102 THR A O 1
ATOM 801 N N . GLU A 1 103 ? -7.914 -19.719 -4.871 1 95.56 103 GLU A N 1
ATOM 802 C CA . GLU A 1 103 ? -8.742 -20.906 -4.773 1 95.56 103 GLU A CA 1
ATOM 803 C C . GLU A 1 103 ? -8.977 -21.547 -6.145 1 95.56 103 GLU A C 1
ATOM 805 O O . GLU A 1 103 ? -9.25 -20.844 -7.117 1 95.56 103 GLU A O 1
ATOM 810 N N . SER A 1 104 ? -8.758 -22.844 -6.18 1 91.88 104 SER A N 1
ATOM 811 C CA . SER A 1 104 ? -9.016 -23.531 -7.438 1 91.88 104 SER A CA 1
ATOM 812 C C . SER A 1 104 ? -10.5 -23.484 -7.801 1 91.88 104 SER A C 1
ATOM 814 O O . SER A 1 104 ? -11.359 -23.672 -6.941 1 91.88 104 SER A O 1
ATOM 816 N N . GLU A 1 105 ? -10.75 -23.188 -9.031 1 86.38 105 GLU A N 1
ATOM 817 C CA . GLU A 1 105 ? -12.141 -23.141 -9.492 1 86.38 105 GLU A CA 1
ATOM 818 C C . GLU A 1 105 ? -12.758 -24.531 -9.539 1 86.38 105 GLU A C 1
ATOM 820 O O . GLU A 1 105 ? -13.961 -24.688 -9.328 1 86.38 105 GLU A O 1
ATOM 825 N N . ASP A 1 106 ? -11.945 -25.531 -9.742 1 86.81 106 ASP A N 1
ATOM 826 C CA . ASP A 1 106 ? -12.43 -26.891 -9.953 1 86.81 106 ASP A CA 1
ATOM 827 C C . ASP A 1 106 ? -12.617 -27.625 -8.625 1 86.81 106 ASP A C 1
ATOM 829 O O . ASP A 1 106 ? -13.43 -28.547 -8.523 1 86.81 106 ASP A O 1
ATOM 833 N N . ASP A 1 107 ? -11.82 -27.188 -7.66 1 89.56 107 ASP A N 1
ATOM 834 C CA . ASP A 1 107 ? -11.812 -27.859 -6.363 1 89.56 107 ASP A CA 1
ATOM 835 C C . ASP A 1 107 ? -11.523 -26.875 -5.234 1 89.56 107 ASP A C 1
ATOM 837 O O . ASP A 1 107 ? -10.375 -26.469 -5.035 1 89.56 107 ASP A O 1
ATOM 841 N N . PRO A 1 108 ? -12.5 -26.594 -4.371 1 86.25 108 PRO A N 1
ATOM 842 C CA . PRO A 1 108 ? -12.305 -25.625 -3.299 1 86.25 108 PRO A CA 1
ATOM 843 C C . PRO A 1 108 ? -11.281 -26.078 -2.262 1 86.25 108 PRO A C 1
ATOM 845 O O . PRO A 1 108 ? -10.781 -25.25 -1.484 1 86.25 108 PRO A O 1
ATOM 848 N N . ASP A 1 109 ? -10.984 -27.281 -2.209 1 93 109 ASP A N 1
ATOM 849 C CA . ASP A 1 109 ? -10 -27.797 -1.262 1 93 109 ASP A CA 1
ATOM 850 C C . ASP A 1 109 ? -8.602 -27.797 -1.874 1 93 109 ASP A C 1
ATOM 852 O O . ASP A 1 109 ? -7.703 -28.484 -1.38 1 93 109 ASP A O 1
ATOM 856 N N . THR A 1 110 ? -8.547 -27.141 -2.949 1 96.25 110 THR A N 1
ATOM 857 C CA . THR A 1 110 ? -7.25 -27.016 -3.596 1 96.25 110 THR A CA 1
ATOM 858 C C . THR A 1 110 ? -6.891 -25.547 -3.791 1 96.25 110 THR A C 1
ATOM 860 O O . THR A 1 110 ? -7.742 -24.734 -4.18 1 96.25 110 THR A O 1
ATOM 863 N N . THR A 1 111 ? -5.668 -25.156 -3.447 1 97.94 111 THR A N 1
ATOM 864 C CA . THR A 1 111 ? -5.18 -23.781 -3.617 1 97.94 111 THR A CA 1
ATOM 865 C C . THR A 1 111 ? -4.043 -23.734 -4.633 1 97.94 111 THR A C 1
ATOM 867 O O . THR A 1 111 ? -3.135 -24.578 -4.594 1 97.94 111 THR A O 1
ATOM 870 N N . LEU A 1 112 ? -4.176 -22.859 -5.613 1 97.69 112 LEU A N 1
ATOM 871 C CA . LEU A 1 112 ? -3.074 -22.594 -6.527 1 97.69 112 LEU A CA 1
ATOM 872 C C . LEU A 1 112 ? -2.154 -21.516 -5.961 1 97.69 112 LEU A C 1
ATOM 874 O O . LEU A 1 112 ? -2.623 -20.531 -5.379 1 97.69 112 LEU A O 1
ATOM 878 N N . ILE A 1 113 ? -0.83 -21.781 -6.078 1 98.5 113 ILE A N 1
ATOM 879 C CA . ILE A 1 113 ? 0.199 -20.875 -5.578 1 98.5 113 ILE A CA 1
ATOM 880 C C . ILE A 1 113 ? 1.049 -20.375 -6.742 1 98.5 113 ILE A C 1
ATOM 882 O O . ILE A 1 113 ? 1.834 -21.125 -7.32 1 98.5 113 ILE A O 1
ATOM 886 N N . GLU A 1 114 ? 0.875 -19.094 -7.074 1 97.88 114 GLU A N 1
ATOM 887 C CA . GLU A 1 114 ? 1.689 -18.484 -8.117 1 97.88 114 GLU A CA 1
ATOM 888 C C . GLU A 1 114 ? 2.91 -17.781 -7.527 1 97.88 114 GLU A C 1
ATOM 890 O O . GLU A 1 114 ? 2.783 -16.953 -6.617 1 97.88 114 GLU A O 1
ATOM 895 N N . VAL A 1 115 ? 4.086 -18.156 -7.984 1 98.44 115 VAL A N 1
ATOM 896 C CA . VAL A 1 115 ? 5.348 -17.594 -7.523 1 98.44 115 VAL A CA 1
ATOM 897 C C . VAL A 1 115 ? 6.02 -16.828 -8.664 1 98.44 115 VAL A C 1
ATOM 899 O O . VAL A 1 115 ? 6.348 -17.422 -9.703 1 98.44 115 VAL A O 1
ATOM 902 N N . ALA A 1 116 ? 6.184 -15.523 -8.445 1 97.12 116 ALA A N 1
ATOM 903 C CA . ALA A 1 116 ? 6.805 -14.664 -9.453 1 97.12 116 ALA A CA 1
ATOM 904 C C . ALA A 1 116 ? 7.941 -13.844 -8.852 1 97.12 116 ALA A C 1
ATOM 906 O O . ALA A 1 116 ? 7.762 -13.188 -7.82 1 97.12 116 ALA A O 1
ATOM 907 N N . GLU A 1 117 ? 9.078 -13.922 -9.484 1 95.5 117 GLU A N 1
ATOM 908 C CA . GLU A 1 117 ? 10.18 -13.047 -9.078 1 95.5 117 GLU A CA 1
ATOM 909 C C . GLU A 1 117 ? 9.938 -11.609 -9.523 1 95.5 117 GLU A C 1
ATOM 911 O O . GLU A 1 117 ? 9.047 -11.344 -10.328 1 95.5 117 GLU A O 1
ATOM 916 N N . GLU A 1 118 ? 10.688 -10.773 -9.023 1 94.56 118 GLU A N 1
ATOM 917 C CA . GLU A 1 118 ? 10.508 -9.336 -9.234 1 94.56 118 GLU A CA 1
ATOM 918 C C . GLU A 1 118 ? 10.508 -8.992 -10.719 1 94.56 118 GLU A C 1
ATOM 920 O O . GLU A 1 118 ? 9.656 -8.227 -11.18 1 94.56 118 GLU A O 1
ATOM 925 N N . GLU A 1 119 ? 11.461 -9.539 -11.477 1 94.19 119 GLU A N 1
ATOM 926 C CA . GLU A 1 119 ? 11.57 -9.188 -12.883 1 94.19 119 GLU A CA 1
ATOM 927 C C . GLU A 1 119 ? 10.312 -9.594 -13.656 1 94.19 119 GLU A C 1
ATOM 929 O O . GLU A 1 119 ? 9.82 -8.836 -14.492 1 94.19 119 GLU A O 1
ATOM 934 N N . PHE A 1 120 ? 9.852 -10.766 -13.43 1 95.81 120 PHE A N 1
ATOM 935 C CA . PHE A 1 120 ? 8.609 -11.188 -14.055 1 95.81 120 PHE A CA 1
ATOM 936 C C . PHE A 1 120 ? 7.469 -10.25 -13.672 1 95.81 120 PHE A C 1
ATOM 938 O O . PHE A 1 120 ? 6.719 -9.797 -14.539 1 95.81 120 PHE A O 1
ATOM 945 N N . ALA A 1 121 ? 7.348 -9.945 -12.414 1 95.06 121 ALA A N 1
ATOM 946 C CA . ALA A 1 121 ? 6.262 -9.102 -11.93 1 95.06 121 ALA A CA 1
ATOM 947 C C . ALA A 1 121 ? 6.309 -7.719 -12.57 1 95.06 121 ALA A C 1
ATOM 949 O O . ALA A 1 121 ? 5.309 -7.246 -13.109 1 95.06 121 ALA A O 1
ATOM 950 N N . ARG A 1 122 ? 7.453 -7.172 -12.594 1 94.12 122 ARG A N 1
ATOM 951 C CA . ARG A 1 122 ? 7.688 -5.832 -13.125 1 94.12 122 ARG A CA 1
ATOM 952 C C . ARG A 1 122 ? 7.273 -5.738 -14.586 1 94.12 122 ARG A C 1
ATOM 954 O O . ARG A 1 122 ? 6.672 -4.746 -15.008 1 94.12 122 ARG A O 1
ATOM 961 N N . ASN A 1 123 ? 7.461 -6.809 -15.258 1 94.56 123 ASN A N 1
ATOM 962 C CA . ASN A 1 123 ? 7.336 -6.723 -16.703 1 94.56 123 ASN A CA 1
ATOM 963 C C . ASN A 1 123 ? 6 -7.285 -17.188 1 94.56 123 ASN A C 1
ATOM 965 O O . ASN A 1 123 ? 5.629 -7.102 -18.344 1 94.56 123 ASN A O 1
ATOM 969 N N . ASN A 1 124 ? 5.273 -7.945 -16.25 1 94.81 124 ASN A N 1
ATOM 970 C CA . ASN A 1 124 ? 4.113 -8.656 -16.781 1 94.81 124 ASN A CA 1
ATOM 971 C C . ASN A 1 124 ? 2.834 -8.258 -16.062 1 94.81 124 ASN A C 1
ATOM 973 O O . ASN A 1 124 ? 1.793 -8.062 -16.688 1 94.81 124 ASN A O 1
ATOM 977 N N . TYR A 1 125 ? 2.926 -8.031 -14.805 1 93.38 125 TYR A N 1
ATOM 978 C CA . TYR A 1 125 ? 1.706 -7.695 -14.078 1 93.38 125 TYR A CA 1
ATOM 979 C C . TYR A 1 125 ? 1.196 -6.316 -14.477 1 93.38 125 TYR A C 1
ATOM 981 O O . TYR A 1 125 ? 1.986 -5.391 -14.688 1 93.38 125 TYR A O 1
ATOM 989 N N . GLY A 1 126 ? -0.114 -6.195 -14.5 1 90.62 126 GLY A N 1
ATOM 990 C CA . GLY A 1 126 ? -0.72 -4.879 -14.617 1 90.62 126 GLY A CA 1
ATOM 991 C C . GLY A 1 126 ? -0.784 -4.133 -13.297 1 90.62 126 GLY A C 1
ATOM 992 O O . GLY A 1 126 ? -0.814 -4.75 -12.227 1 90.62 126 GLY A O 1
ATOM 993 N N . PRO A 1 127 ? -0.814 -2.752 -13.398 1 86.94 127 PRO A N 1
ATOM 994 C CA . PRO A 1 127 ? -0.889 -1.971 -12.164 1 86.94 127 PRO A CA 1
ATOM 995 C C . PRO A 1 127 ? -2.143 -2.279 -11.344 1 86.94 127 PRO A C 1
ATOM 997 O O . PRO A 1 127 ? -2.104 -2.24 -10.109 1 86.94 127 PRO A O 1
ATOM 1000 N N . SER A 1 128 ? -3.229 -2.613 -11.992 1 81.25 128 SER A N 1
ATOM 1001 C CA . SER A 1 128 ? -4.5 -2.881 -11.328 1 81.25 128 SER A CA 1
ATOM 1002 C C . SER A 1 128 ? -4.402 -4.098 -10.414 1 81.25 128 SER A C 1
ATOM 1004 O O . SER A 1 128 ? -5.156 -4.211 -9.445 1 81.25 128 SER A O 1
ATOM 1006 N N . PHE A 1 129 ? -3.486 -5.051 -10.773 1 83.75 129 PHE A N 1
ATOM 1007 C CA . PHE A 1 129 ? -3.248 -6.215 -9.93 1 83.75 129 PHE A CA 1
ATOM 1008 C C . PHE A 1 129 ? -2.85 -5.793 -8.523 1 83.75 129 PHE A C 1
ATOM 1010 O O . PHE A 1 129 ? -3.363 -6.332 -7.539 1 83.75 129 PHE A O 1
ATOM 1017 N N . PHE A 1 130 ? -2.035 -4.805 -8.391 1 82.81 130 PHE A N 1
ATOM 1018 C CA . PHE A 1 130 ? -1.478 -4.371 -7.109 1 82.81 130 PHE A CA 1
ATOM 1019 C C . PHE A 1 130 ? -2.436 -3.428 -6.395 1 82.81 130 PHE A C 1
ATOM 1021 O O . PHE A 1 130 ? -2.512 -3.432 -5.164 1 82.81 130 PHE A O 1
ATOM 1028 N N . GLU A 1 131 ? -3.146 -2.607 -7.141 1 78.19 131 GLU A N 1
ATOM 1029 C CA . GLU A 1 131 ? -4.117 -1.673 -6.578 1 78.19 131 GLU A CA 1
ATOM 1030 C C . GLU A 1 131 ? -5.199 -2.408 -5.793 1 78.19 131 GLU A C 1
ATOM 1032 O O . GLU A 1 131 ? -5.559 -1.999 -4.688 1 78.19 131 GLU A O 1
ATOM 1037 N N . GLY A 1 132 ? -5.664 -3.361 -6.262 1 72.5 132 GLY A N 1
ATOM 1038 C CA . GLY A 1 132 ? -6.773 -4.086 -5.664 1 72.5 132 GLY A CA 1
ATOM 1039 C C . GLY A 1 132 ? -6.387 -4.84 -4.406 1 72.5 132 GLY A C 1
ATOM 1040 O O . GLY A 1 132 ? -7.039 -4.703 -3.369 1 72.5 132 GLY A O 1
ATOM 1041 N N . TYR A 1 133 ? -5.207 -5.426 -4.473 1 76.38 133 TYR A N 1
ATOM 1042 C CA . TYR A 1 133 ? -4.938 -6.352 -3.379 1 76.38 133 TYR A CA 1
ATOM 1043 C C . TYR A 1 133 ? -4.035 -5.711 -2.33 1 76.38 133 TYR A C 1
ATOM 1045 O O . TYR A 1 133 ? -4.285 -5.828 -1.129 1 76.38 133 TYR A O 1
ATOM 1053 N N . LEU A 1 134 ? -3.076 -4.906 -2.709 1 78.31 134 LEU A N 1
ATOM 1054 C CA . LEU A 1 134 ? -2.096 -4.41 -1.75 1 78.31 134 LEU A CA 1
ATOM 1055 C C . LEU A 1 134 ? -2.602 -3.152 -1.054 1 78.31 134 LEU A C 1
ATOM 1057 O O . LEU A 1 134 ? -2.432 -2.998 0.158 1 78.31 134 LEU A O 1
ATOM 1061 N N . LEU A 1 135 ? -3.27 -2.291 -1.823 1 77.62 135 LEU A N 1
ATOM 1062 C CA . LEU A 1 135 ? -3.816 -1.089 -1.204 1 77.62 135 LEU A CA 1
ATOM 1063 C C . LEU A 1 135 ? -4.926 -1.441 -0.221 1 77.62 135 LEU A C 1
ATOM 1065 O O . LEU A 1 135 ? -4.984 -0.891 0.881 1 77.62 135 LEU A O 1
ATOM 1069 N N . ALA A 1 136 ? -5.754 -2.346 -0.623 1 75.62 136 ALA A N 1
ATOM 1070 C CA . ALA A 1 136 ? -6.855 -2.77 0.236 1 75.62 136 ALA A CA 1
ATOM 1071 C C . ALA A 1 136 ? -6.34 -3.316 1.563 1 75.62 136 ALA A C 1
ATOM 1073 O O . ALA A 1 136 ? -6.914 -3.047 2.621 1 75.62 136 ALA A O 1
ATOM 1074 N N . SER A 1 137 ? -5.301 -4.023 1.429 1 77.5 137 SER A N 1
ATOM 1075 C CA . SER A 1 137 ? -4.707 -4.586 2.637 1 77.5 137 SER A CA 1
ATOM 1076 C C . SER A 1 137 ? -4.168 -3.494 3.553 1 77.5 137 SER A C 1
ATOM 1078 O O . SER A 1 137 ? -4.383 -3.533 4.766 1 77.5 137 SER A O 1
ATOM 1080 N N . LEU A 1 138 ? -3.496 -2.553 2.957 1 78.75 138 LEU A N 1
ATOM 1081 C CA . LEU A 1 138 ? -2.955 -1.45 3.744 1 78.75 138 LEU A CA 1
ATOM 1082 C C . LEU A 1 138 ? -4.074 -0.682 4.441 1 78.75 138 LEU A C 1
ATOM 1084 O O . LEU A 1 138 ? -4.012 -0.455 5.652 1 78.75 138 LEU A O 1
ATOM 1088 N N . ILE A 1 139 ? -5.066 -0.37 3.738 1 83.12 139 ILE A N 1
ATOM 1089 C CA . ILE A 1 139 ? -6.199 0.39 4.25 1 83.12 139 ILE A CA 1
ATOM 1090 C C . ILE A 1 139 ? -6.922 -0.424 5.32 1 83.12 139 ILE A C 1
ATOM 1092 O O . ILE A 1 139 ? -7.301 0.112 6.367 1 83.12 139 ILE A O 1
ATOM 1096 N N . SER A 1 140 ? -7.047 -1.683 5.086 1 82.62 140 SER A N 1
ATOM 1097 C CA . SER A 1 140 ? -7.719 -2.555 6.043 1 82.62 140 SER A CA 1
ATOM 1098 C C . SER A 1 140 ? -6.934 -2.658 7.348 1 82.62 140 SER A C 1
ATOM 1100 O O . SER A 1 140 ? -7.52 -2.748 8.43 1 82.62 140 SER A O 1
ATOM 1102 N N . ASN A 1 141 ? -5.723 -2.699 7.195 1 79.06 141 ASN A N 1
ATOM 1103 C CA . ASN A 1 141 ? -4.883 -2.77 8.383 1 79.06 141 ASN A CA 1
ATOM 1104 C C . ASN A 1 141 ? -4.977 -1.491 9.211 1 79.06 141 ASN A C 1
ATOM 1106 O O . ASN A 1 141 ? -4.902 -1.536 10.445 1 79.06 141 ASN A O 1
ATOM 1110 N N . LEU A 1 142 ? -5.133 -0.433 8.516 1 83.81 142 LEU A N 1
ATOM 1111 C CA . LEU A 1 142 ? -5.168 0.865 9.18 1 83.81 142 LEU A CA 1
ATOM 1112 C C . LEU A 1 142 ? -6.535 1.117 9.805 1 83.81 142 LEU A C 1
ATOM 1114 O O . LEU A 1 142 ? -6.629 1.593 10.945 1 83.81 142 LEU A O 1
ATOM 1118 N N . PHE A 1 143 ? -7.609 0.726 9 1 91.38 143 PHE A N 1
ATOM 1119 C CA . PHE A 1 143 ? -8.922 1.227 9.391 1 91.38 143 PHE A CA 1
ATOM 1120 C C . PHE A 1 143 ? -9.914 0.082 9.539 1 91.38 143 PHE A C 1
ATOM 1122 O O . PHE A 1 143 ? -11.055 0.292 9.961 1 91.38 143 PHE A O 1
ATOM 1129 N N . GLY A 1 144 ? -9.531 -1.061 9.234 1 83.19 144 GLY A N 1
ATOM 1130 C CA . GLY A 1 144 ? -10.414 -2.217 9.312 1 83.19 144 GLY A CA 1
ATOM 1131 C C . GLY A 1 144 ? -10.977 -2.635 7.973 1 83.19 144 GLY A C 1
ATOM 1132 O O . GLY A 1 144 ? -10.914 -1.876 7.004 1 83.19 144 GLY A O 1
ATOM 1133 N N . THR A 1 145 ? -11.625 -3.797 8.109 1 79.88 145 THR A N 1
ATOM 1134 C CA . THR A 1 145 ? -12.188 -4.387 6.895 1 79.88 145 THR A CA 1
ATOM 1135 C C . THR A 1 145 ? -13.375 -3.57 6.402 1 79.88 145 THR A C 1
ATOM 1137 O O . THR A 1 145 ? -14.133 -3.018 7.203 1 79.88 145 THR A O 1
ATOM 1140 N N . ASN A 1 146 ? -13.531 -3.273 5.148 1 83.88 146 ASN A N 1
ATOM 1141 C CA . ASN A 1 146 ? -14.68 -2.66 4.477 1 83.88 146 ASN A CA 1
ATOM 1142 C C . ASN A 1 146 ? -14.648 -1.14 4.605 1 83.88 146 ASN A C 1
ATOM 1144 O O . ASN A 1 146 ? -15.609 -0.464 4.223 1 83.88 146 ASN A O 1
ATOM 1148 N N . TRP A 1 147 ? -13.703 -0.628 5.324 1 91.25 147 TRP A N 1
ATOM 1149 C CA . TRP A 1 147 ? -13.625 0.82 5.484 1 91.25 147 TRP A CA 1
ATOM 1150 C C . TRP A 1 147 ? -13.664 1.521 4.133 1 91.25 147 TRP A C 1
ATOM 1152 O O . TRP A 1 147 ? -14.367 2.52 3.961 1 91.25 147 TRP A O 1
ATOM 1162 N N . TYR A 1 148 ? -12.883 1.057 3.229 1 86.81 148 TYR A N 1
ATOM 1163 C CA . TYR A 1 148 ? -12.75 1.681 1.918 1 86.81 148 TYR A CA 1
ATOM 1164 C C . TYR A 1 148 ? -14.117 1.874 1.263 1 86.81 148 TYR A C 1
ATOM 1166 O O . TYR A 1 148 ? -14.461 2.982 0.845 1 86.81 148 TYR A O 1
ATOM 1174 N N . ASP A 1 149 ? -14.836 0.803 1.212 1 85.56 149 ASP A N 1
ATOM 1175 C CA . ASP A 1 149 ? -16.156 0.831 0.575 1 85.56 149 ASP A CA 1
ATOM 1176 C C . ASP A 1 149 ? -17.109 1.746 1.333 1 85.56 149 ASP A C 1
ATOM 1178 O O . ASP A 1 149 ? -17.844 2.533 0.724 1 85.56 149 ASP A O 1
ATOM 1182 N N . SER A 1 150 ? -17.109 1.595 2.598 1 92.94 150 SER A N 1
ATOM 1183 C CA . SER A 1 150 ? -17.984 2.404 3.438 1 92.94 150 SER A CA 1
ATOM 1184 C C . SER A 1 150 ? -17.656 3.889 3.307 1 92.94 150 SER A C 1
ATOM 1186 O O . SER A 1 150 ? -18.562 4.711 3.125 1 92.94 150 SER A O 1
ATOM 1188 N N . ARG A 1 151 ? -16.406 4.145 3.289 1 93.31 151 ARG A N 1
ATOM 1189 C CA . ARG A 1 151 ? -15.984 5.535 3.207 1 93.31 151 ARG A CA 1
ATOM 1190 C C . ARG A 1 151 ? -16.266 6.117 1.826 1 93.31 151 ARG A C 1
ATOM 1192 O O . ARG A 1 151 ? -16.641 7.281 1.701 1 93.31 151 ARG A O 1
ATOM 1199 N N . ASN A 1 152 ? -16.016 5.363 0.833 1 91.06 152 ASN A N 1
ATOM 1200 C CA . ASN A 1 152 ? -16.312 5.793 -0.529 1 91.06 152 ASN A CA 1
ATOM 1201 C C . ASN A 1 152 ? -17.781 6.152 -0.696 1 91.06 152 ASN A C 1
ATOM 1203 O O . ASN A 1 152 ? -18.109 7.164 -1.312 1 91.06 152 ASN A O 1
ATOM 1207 N N . ARG A 1 153 ? -18.625 5.375 -0.124 1 93.62 153 ARG A N 1
ATOM 1208 C CA . ARG A 1 153 ? -20.062 5.629 -0.176 1 93.62 153 ARG A CA 1
ATOM 1209 C C . ARG A 1 153 ? -20.422 6.914 0.565 1 93.62 153 ARG A C 1
ATOM 1211 O O . ARG A 1 153 ? -21.172 7.746 0.053 1 93.62 153 ARG A O 1
ATOM 1218 N N . GLN A 1 154 ? -19.859 7.105 1.707 1 93.62 154 GLN A N 1
ATOM 1219 C CA . GLN A 1 154 ? -20.125 8.297 2.504 1 93.62 154 GLN A CA 1
ATOM 1220 C C . GLN A 1 154 ? -19.656 9.555 1.777 1 93.62 154 GLN A C 1
ATOM 1222 O O . GLN A 1 154 ? -20.359 10.57 1.78 1 93.62 154 GLN A O 1
ATOM 1227 N N . CYS A 1 155 ? -18.531 9.469 1.157 1 93.44 155 CYS A N 1
ATOM 1228 C CA . CYS A 1 155 ? -17.984 10.617 0.452 1 93.44 155 CYS A CA 1
ATOM 1229 C C . CYS A 1 155 ? -18.812 10.953 -0.782 1 93.44 155 CYS A C 1
ATOM 1231 O O . CYS A 1 155 ? -18.938 12.117 -1.146 1 93.44 155 CYS A O 1
ATOM 1233 N N . ASN A 1 156 ? -19.297 9.938 -1.399 1 93.12 156 ASN A N 1
ATOM 1234 C CA . ASN A 1 156 ? -20.156 10.164 -2.557 1 93.12 156 ASN A CA 1
ATOM 1235 C C . ASN A 1 156 ? -21.469 10.82 -2.154 1 93.12 156 ASN A C 1
ATOM 1237 O O . ASN A 1 156 ? -21.984 11.68 -2.873 1 93.12 156 ASN A O 1
ATOM 1241 N N . LEU A 1 157 ? -22.016 10.461 -1.021 1 94.12 157 LEU A N 1
ATOM 1242 C CA . LEU A 1 157 ? -23.281 10.992 -0.531 1 94.12 157 LEU A CA 1
ATOM 1243 C C . LEU A 1 157 ? -23.094 12.406 0.015 1 94.12 157 LEU A C 1
ATOM 1245 O O . LEU A 1 157 ? -23.969 13.258 -0.162 1 94.12 157 LEU A O 1
ATOM 1249 N N . ASN A 1 158 ? -21.938 12.617 0.699 1 92.75 158 ASN A N 1
ATOM 1250 C CA . ASN A 1 158 ? -21.641 13.898 1.325 1 92.75 158 ASN A CA 1
ATOM 1251 C C . ASN A 1 158 ? -20.219 14.352 1.012 1 92.75 158 ASN A C 1
ATOM 1253 O O . ASN A 1 158 ? -19.328 14.273 1.864 1 92.75 158 ASN A O 1
ATOM 1257 N N . PRO A 1 159 ? -20 14.93 -0.138 1 90.5 159 PRO A N 1
ATOM 1258 C CA . PRO A 1 159 ? -18.656 15.305 -0.559 1 90.5 159 PRO A CA 1
ATOM 1259 C C . PRO A 1 159 ? -18 16.312 0.381 1 90.5 159 PRO A C 1
ATOM 1261 O O . PRO A 1 159 ? -16.766 16.344 0.515 1 90.5 159 PRO A O 1
ATOM 1264 N N . GLU A 1 160 ? -18.781 17.125 1.087 1 90.12 160 GLU A N 1
ATOM 1265 C CA . GLU A 1 160 ? -18.25 18.125 1.996 1 90.12 160 GLU A CA 1
ATOM 1266 C C . GLU A 1 160 ? -17.672 17.484 3.254 1 90.12 160 GLU A C 1
ATOM 1268 O O . GLU A 1 160 ? -16.969 18.141 4.023 1 90.12 160 GLU A O 1
ATOM 1273 N N . ARG A 1 161 ? -17.906 16.188 3.408 1 91.69 161 ARG A N 1
ATOM 1274 C CA . ARG A 1 161 ? -17.375 15.477 4.57 1 91.69 161 ARG A CA 1
ATOM 1275 C C . ARG A 1 161 ? -16.172 14.617 4.188 1 91.69 161 ARG A C 1
ATOM 1277 O O . ARG A 1 161 ? -15.703 13.805 4.988 1 91.69 161 ARG A O 1
ATOM 1284 N N . CYS A 1 162 ? -15.797 14.75 2.963 1 92.94 162 CYS A N 1
ATOM 1285 C CA . CYS A 1 162 ? -14.633 14.016 2.469 1 92.94 162 CYS A CA 1
ATOM 1286 C C . CYS A 1 162 ? -13.391 14.898 2.457 1 92.94 162 CYS A C 1
ATOM 1288 O O . CYS A 1 162 ? -13.234 15.742 1.571 1 92.94 162 CYS A O 1
ATOM 1290 N N . TYR A 1 163 ? -12.609 14.664 3.416 1 92.88 163 TYR A N 1
ATOM 1291 C CA . TYR A 1 163 ? -11.422 15.492 3.619 1 92.88 163 TYR A CA 1
ATOM 1292 C C . TYR A 1 163 ? -10.273 15.016 2.74 1 92.88 163 TYR A C 1
ATOM 1294 O O . TYR A 1 163 ? -9.945 13.828 2.717 1 92.88 163 TYR A O 1
ATOM 1302 N N . GLY A 1 164 ? -9.641 15.867 1.99 1 89.69 164 GLY A N 1
ATOM 1303 C CA . GLY A 1 164 ? -8.555 15.547 1.08 1 89.69 164 GLY A CA 1
ATOM 1304 C C . GLY A 1 164 ? -7.207 16.047 1.559 1 89.69 164 GLY A C 1
ATOM 1305 O O . GLY A 1 164 ? -6.246 16.094 0.788 1 89.69 164 GLY A O 1
ATOM 1306 N N . GLY A 1 165 ? -7.145 16.469 2.859 1 91.12 165 GLY A N 1
ATOM 1307 C CA . GLY A 1 165 ? -5.914 17.047 3.371 1 91.12 165 GLY A CA 1
ATOM 1308 C C . GLY A 1 165 ? -5.949 18.562 3.418 1 91.12 165 GLY A C 1
ATOM 1309 O O . GLY A 1 165 ? -6.805 19.188 2.785 1 91.12 165 GLY A O 1
ATOM 1310 N N . TYR A 1 166 ? -4.996 19.047 4.133 1 89.75 166 TYR A N 1
ATOM 1311 C CA . TYR A 1 166 ? -4.961 20.484 4.316 1 89.75 166 TYR A CA 1
ATOM 1312 C C . TYR A 1 166 ? -4.664 21.203 3.004 1 89.75 166 TYR A C 1
ATOM 1314 O O . TYR A 1 166 ? -3.766 20.797 2.26 1 89.75 166 TYR A O 1
ATOM 1322 N N . ASN A 1 167 ? -5.504 22.156 2.52 1 79.38 167 ASN A N 1
ATOM 1323 C CA . ASN A 1 167 ? -5.395 22.984 1.321 1 79.38 167 ASN A CA 1
ATOM 1324 C C . ASN A 1 167 ? -5.793 22.203 0.069 1 79.38 167 ASN A C 1
ATOM 1326 O O . ASN A 1 167 ? -5.473 22.609 -1.049 1 79.38 167 ASN A O 1
ATOM 1330 N N . SER A 1 168 ? -6.297 20.938 0.268 1 78.25 168 SER A N 1
ATOM 1331 C CA . SER A 1 168 ? -6.824 20.219 -0.895 1 78.25 168 SER A CA 1
ATOM 1332 C C . SER A 1 168 ? -8 20.969 -1.507 1 78.25 168 SER A C 1
ATOM 1334 O O . SER A 1 168 ? -8.625 21.812 -0.847 1 78.25 168 SER A O 1
ATOM 1336 N N . ALA A 1 169 ? -8.078 20.672 -2.701 1 69.56 169 ALA A N 1
ATOM 1337 C CA . ALA A 1 169 ? -9.234 21.25 -3.369 1 69.56 169 ALA A CA 1
ATOM 1338 C C . ALA A 1 169 ? -10.539 20.75 -2.764 1 69.56 169 ALA A C 1
ATOM 1340 O O . ALA A 1 169 ? -10.578 19.672 -2.172 1 69.56 169 ALA A O 1
ATOM 1341 N N . GLY A 1 170 ? -11.492 21.625 -2.77 1 69.94 170 GLY A N 1
ATOM 1342 C CA . GLY A 1 170 ? -12.805 21.234 -2.291 1 69.94 170 GLY A CA 1
ATOM 1343 C C . GLY A 1 170 ? -13.172 21.859 -0.956 1 69.94 170 GLY A C 1
ATOM 1344 O O . GLY A 1 170 ? -12.352 22.547 -0.343 1 69.94 170 GLY A O 1
ATOM 1345 N N . SER A 1 171 ? -14.453 21.656 -0.567 1 77.25 171 SER A N 1
ATOM 1346 C CA . SER A 1 171 ? -14.953 22.203 0.691 1 77.25 171 SER A CA 1
ATOM 1347 C C . SER A 1 171 ? -15.055 21.125 1.762 1 77.25 171 SER A C 1
ATOM 1349 O O . SER A 1 171 ? -15.477 20 1.48 1 77.25 171 SER A O 1
ATOM 1351 N N . TYR A 1 172 ? -14.312 21.219 2.822 1 87.06 172 TYR A N 1
ATOM 1352 C CA . TYR A 1 172 ? -14.461 20.344 3.982 1 87.06 172 TYR A CA 1
ATOM 1353 C C . TYR A 1 172 ? -15.109 21.094 5.145 1 87.06 172 TYR A C 1
ATOM 1355 O O . TYR A 1 172 ? -14.727 22.219 5.453 1 87.06 172 TYR A O 1
ATOM 1363 N N . VAL A 1 173 ? -16.094 20.562 5.75 1 80.44 173 VAL A N 1
ATOM 1364 C CA . VAL A 1 173 ? -16.938 21.219 6.742 1 80.44 173 VAL A CA 1
ATOM 1365 C C . VAL A 1 173 ? -16.141 21.469 8.023 1 80.44 173 VAL A C 1
ATOM 1367 O O . VAL A 1 173 ? -16.453 22.375 8.797 1 80.44 173 VAL A O 1
ATOM 1370 N N . GLY A 1 174 ? -15.164 20.672 8.336 1 76.19 174 GLY A N 1
ATOM 1371 C CA . GLY A 1 174 ? -14.398 20.812 9.562 1 76.19 174 GLY A CA 1
ATOM 1372 C C . GLY A 1 174 ? -13.344 21.891 9.492 1 76.19 174 GLY A C 1
ATOM 1373 O O . GLY A 1 174 ? -12.695 22.203 10.492 1 76.19 174 GLY A O 1
ATOM 1374 N N . LYS A 1 175 ? -13.039 22.391 8.336 1 67.25 175 LYS A N 1
ATOM 1375 C CA . LYS A 1 175 ? -12.023 23.438 8.242 1 67.25 175 LYS A CA 1
ATOM 1376 C C . LYS A 1 175 ? -12.516 24.75 8.875 1 67.25 175 LYS A C 1
ATOM 1378 O O . LYS A 1 175 ? -13.516 25.312 8.43 1 67.25 175 LYS A O 1
ATOM 1383 N N . ASN A 1 176 ? -12.742 24.719 10.219 1 54.47 176 ASN A N 1
ATOM 1384 C CA . ASN A 1 176 ? -13.133 25.984 10.828 1 54.47 176 ASN A CA 1
ATOM 1385 C C . ASN A 1 176 ? -12.18 27.109 10.438 1 54.47 176 ASN A C 1
ATOM 1387 O O . ASN A 1 176 ? -11.047 26.859 10.016 1 54.47 176 ASN A O 1
ATOM 1391 N N . SER A 1 177 ? -12.805 28.344 10.648 1 46.34 177 SER A N 1
ATOM 1392 C CA . SER A 1 177 ? -12.211 29.672 10.492 1 46.34 177 SER A CA 1
ATOM 1393 C C . SER A 1 177 ? -10.836 29.75 11.148 1 46.34 177 SER A C 1
ATOM 1395 O O . SER A 1 177 ? -10.57 29.016 12.109 1 46.34 177 SER A O 1
ATOM 1397 N N . THR A 1 178 ? -9.922 30.078 10.445 1 40.91 178 THR A N 1
ATOM 1398 C CA . THR A 1 178 ? -8.578 30.438 10.883 1 40.91 178 THR A CA 1
ATOM 1399 C C . THR A 1 178 ? -8.57 30.844 12.359 1 40.91 178 THR A C 1
ATOM 1401 O O . THR A 1 178 ? -9.289 31.766 12.758 1 40.91 178 THR A O 1
ATOM 1404 N N . PRO A 1 179 ? -8.352 29.984 13.227 1 38.25 179 PRO A N 1
ATOM 1405 C CA . PRO A 1 179 ? -8.133 30.656 14.516 1 38.25 179 PRO A CA 1
ATOM 1406 C C . PRO A 1 179 ? -7.363 31.969 14.375 1 38.25 179 PRO A C 1
ATOM 1408 O O . PRO A 1 179 ? -6.363 32.031 13.656 1 38.25 179 PRO A O 1
ATOM 1411 N N . THR A 1 180 ? -8.086 33.094 14.203 1 32.94 180 THR A N 1
ATOM 1412 C CA . THR A 1 180 ? -7.418 34.375 14.398 1 32.94 180 THR A CA 1
ATOM 1413 C C . THR A 1 180 ? -6.527 34.344 15.633 1 32.94 180 THR A C 1
ATOM 1415 O O . THR A 1 180 ? -7.02 34.219 16.75 1 32.94 180 THR A O 1
ATOM 1418 N N . ILE A 1 181 ? -5.578 33.469 15.625 1 34.22 181 ILE A N 1
ATOM 1419 C CA . ILE A 1 181 ? -4.684 33.906 16.703 1 34.22 181 ILE A CA 1
ATOM 1420 C C . ILE A 1 181 ? -4.613 35.438 16.734 1 34.22 181 ILE A C 1
ATOM 1422 O O . ILE A 1 181 ? -4.078 36.062 15.82 1 34.22 181 ILE A O 1
ATOM 1426 N N . ARG A 1 182 ? -5.738 36.031 17.078 1 32.38 182 ARG A N 1
ATOM 1427 C CA . ARG A 1 182 ? -5.73 37.438 17.516 1 32.38 182 ARG A CA 1
ATOM 1428 C C . ARG A 1 182 ? -4.504 37.75 18.375 1 32.38 182 ARG A C 1
ATOM 1430 O O . ARG A 1 182 ? -4.285 37.094 19.406 1 32.38 182 ARG A O 1
ATOM 1437 N N . GLY A 1 183 ? -3.365 38 17.719 1 29.88 183 GLY A N 1
ATOM 1438 C CA . GLY A 1 183 ? -2.426 38.812 18.484 1 29.88 183 GLY A CA 1
ATOM 1439 C C . GLY A 1 183 ? -3.104 39.719 19.484 1 29.88 183 GLY A C 1
ATOM 1440 O O . GLY A 1 183 ? -4.051 40.406 19.156 1 29.88 183 GLY A O 1
ATOM 1441 N N . SER A 1 184 ? -3.363 39.188 20.641 1 28.86 184 SER A N 1
ATOM 1442 C CA . SER A 1 184 ? -3.684 40.094 21.734 1 28.86 184 SER A CA 1
ATOM 1443 C C . SER A 1 184 ? -2.996 41.438 21.547 1 28.86 184 SER A C 1
ATOM 1445 O O . SER A 1 184 ? -1.766 41.531 21.5 1 28.86 184 SER A O 1
ATOM 1447 N N . SER A 1 185 ? -3.545 42.312 20.609 1 25.56 185 SER A N 1
ATOM 1448 C CA . SER A 1 185 ? -3.189 43.719 20.719 1 25.56 185 SER A CA 1
ATOM 1449 C C . SER A 1 185 ? -3.078 44.156 22.172 1 25.56 185 SER A C 1
ATOM 1451 O O . SER A 1 185 ? -4.027 44 22.938 1 25.56 185 SER A O 1
ATOM 1453 N N . ASN A 1 186 ? -1.896 43.875 22.75 1 25.81 186 ASN A N 1
ATOM 1454 C CA . ASN A 1 186 ? -1.546 44.594 23.969 1 25.81 186 ASN A CA 1
ATOM 1455 C C . ASN A 1 186 ? -2.07 46.031 23.938 1 25.81 186 ASN A C 1
ATOM 1457 O O . ASN A 1 186 ? -1.69 46.812 23.062 1 25.81 186 ASN A O 1
ATOM 1461 N N . ARG A 1 187 ? -3.416 46.219 24.156 1 28.88 187 ARG A N 1
ATOM 1462 C CA . ARG A 1 187 ? -3.957 47.531 24.547 1 28.88 187 ARG A CA 1
ATOM 1463 C C . ARG A 1 187 ? -3.037 48.25 25.531 1 28.88 187 ARG A C 1
ATOM 1465 O O . ARG A 1 187 ? -2.857 47.781 26.656 1 28.88 187 ARG A O 1
ATOM 1472 N N . GLY A 1 188 ? -1.78 48.594 25.031 1 25.98 188 GLY A N 1
ATOM 1473 C CA . GLY A 1 188 ? -1.103 49.656 25.766 1 25.98 188 GLY A CA 1
ATOM 1474 C C . GLY A 1 188 ? -2.039 50.75 26.25 1 25.98 188 GLY A C 1
ATOM 1475 O O . GLY A 1 188 ? -2.627 51.469 25.438 1 25.98 188 GLY A O 1
ATOM 1476 N N . GLY A 1 189 ? -2.975 50.344 27.172 1 26.33 189 GLY A N 1
ATOM 1477 C CA . GLY A 1 189 ? -3.648 51.344 27.969 1 26.33 189 GLY A CA 1
ATOM 1478 C C . GLY A 1 189 ? -2.738 52.5 28.375 1 26.33 189 GLY A C 1
ATOM 1479 O O . GLY A 1 189 ? -1.678 52.281 28.953 1 26.33 189 GLY A O 1
ATOM 1480 N N . GLY A 1 190 ? -2.512 53.438 27.406 1 24.73 190 GLY A N 1
ATOM 1481 C CA . GLY A 1 190 ? -1.888 54.719 27.703 1 24.73 190 GLY A CA 1
ATOM 1482 C C . GLY A 1 190 ? -2.34 55.312 29.016 1 24.73 190 GLY A C 1
ATOM 1483 O O . GLY A 1 190 ? -3.467 55.094 29.453 1 24.73 190 GLY A O 1
ATOM 1484 N N . ILE A 1 191 ? -1.466 55.281 30.078 1 26.73 191 ILE A N 1
ATOM 1485 C CA . ILE A 1 191 ? -1.532 55.969 31.375 1 26.73 191 ILE A CA 1
ATOM 1486 C C . ILE A 1 191 ? -2.039 57.406 31.172 1 26.73 191 ILE A C 1
ATOM 1488 O O . ILE A 1 191 ? -1.407 58.188 30.484 1 26.73 191 ILE A O 1
ATOM 1492 N N . GLY A 1 192 ? -3.309 57.531 30.672 1 23.02 192 GLY A N 1
ATOM 1493 C CA . GLY A 1 192 ? -3.861 58.875 30.734 1 23.02 192 GLY A CA 1
ATOM 1494 C C . GLY A 1 192 ? -3.529 59.594 32.031 1 23.02 192 GLY A C 1
ATOM 1495 O O . GLY A 1 192 ? -3.795 59.094 33.125 1 23.02 192 GLY A O 1
ATOM 1496 N N . PHE A 1 193 ? -2.328 60.219 32.031 1 25.06 193 PHE A N 1
ATOM 1497 C CA . PHE A 1 193 ? -2.02 61.219 33.031 1 25.06 193 PHE A CA 1
ATOM 1498 C C . PHE A 1 193 ? -3.197 62.188 33.219 1 25.06 193 PHE A C 1
ATOM 1500 O O . PHE A 1 193 ? -3.648 62.812 32.25 1 25.06 193 PHE A O 1
ATOM 1507 N N . GLY A 1 194 ? -4.285 61.719 33.906 1 24.83 194 GLY A N 1
ATOM 1508 C CA . GLY A 1 194 ? -5.254 62.656 34.406 1 24.83 194 GLY A CA 1
ATOM 1509 C C . GLY A 1 194 ? -4.629 63.969 34.844 1 24.83 194 GLY A C 1
ATOM 1510 O O . GLY A 1 194 ? -3.662 64 35.594 1 24.83 194 GLY A O 1
ATOM 1511 N N . LYS A 1 195 ? -4.707 65 33.875 1 21.16 195 LYS A N 1
ATOM 1512 C CA . LYS A 1 195 ? -4.719 66.375 34.438 1 21.16 195 LYS A CA 1
ATOM 1513 C C . LYS A 1 195 ? -5.836 66.5 35.469 1 21.16 195 LYS A C 1
ATOM 1515 O O . LYS A 1 195 ? -6.898 65.875 35.312 1 21.16 195 LYS A O 1
ATOM 1520 N N . MET B 1 1 ? 75.938 -2.998 42.781 1 25.03 1 MET B N 1
ATOM 1521 C CA . MET B 1 1 ? 74.625 -3.555 43.125 1 25.03 1 MET B CA 1
ATOM 1522 C C . MET B 1 1 ? 73.562 -2.492 43 1 25.03 1 MET B C 1
ATOM 1524 O O . MET B 1 1 ? 73.062 -1.996 44 1 25.03 1 MET B O 1
ATOM 1528 N N . LYS B 1 2 ? 73.812 -1.536 42.094 1 32.38 2 LYS B N 1
ATOM 1529 C CA . LYS B 1 2 ? 72.938 -0.387 41.75 1 32.38 2 LYS B CA 1
ATOM 1530 C C . LYS B 1 2 ? 71.562 -0.825 41.375 1 32.38 2 LYS B C 1
ATOM 1532 O O . LYS B 1 2 ? 71.375 -1.688 40.5 1 32.38 2 LYS B O 1
ATOM 1537 N N . ARG B 1 3 ? 70.562 -0.803 42.406 1 32.34 3 ARG B N 1
ATOM 1538 C CA . ARG B 1 3 ? 69.125 -0.916 42.531 1 32.34 3 ARG B CA 1
ATOM 1539 C C . ARG B 1 3 ? 68.438 -0.173 41.406 1 32.34 3 ARG B C 1
ATOM 1541 O O . ARG B 1 3 ? 68.688 1.02 41.188 1 32.34 3 ARG B O 1
ATOM 1548 N N . SER B 1 4 ? 68.25 -0.776 40.25 1 35.72 4 SER B N 1
ATOM 1549 C CA . SER B 1 4 ? 67.438 -0.489 39.094 1 35.72 4 SER B CA 1
ATOM 1550 C C . SER B 1 4 ? 66 -0.117 39.5 1 35.72 4 SER B C 1
ATOM 1552 O O . SER B 1 4 ? 65.188 -0.991 39.844 1 35.72 4 SER B O 1
ATOM 1554 N N . VAL B 1 5 ? 65.875 0.744 40.531 1 36.34 5 VAL B N 1
ATOM 1555 C CA . VAL B 1 5 ? 64.5 1.129 40.906 1 36.34 5 VAL B CA 1
ATOM 1556 C C . VAL B 1 5 ? 63.719 1.538 39.688 1 36.34 5 VAL B C 1
ATOM 1558 O O . VAL B 1 5 ? 64.062 2.514 39 1 36.34 5 VAL B O 1
ATOM 1561 N N . MET B 1 6 ? 63.469 0.536 38.75 1 33.97 6 MET B N 1
ATOM 1562 C CA . MET B 1 6 ? 62.531 0.747 37.656 1 33.97 6 MET B CA 1
ATOM 1563 C C . MET B 1 6 ? 61.281 1.47 38.125 1 33.97 6 MET B C 1
ATOM 1565 O O . MET B 1 6 ? 60.688 1.114 39.156 1 33.97 6 MET B O 1
ATOM 1569 N N . SER B 1 7 ? 61.094 2.785 37.812 1 34.53 7 SER B N 1
ATOM 1570 C CA . SER B 1 7 ? 60.031 3.754 37.906 1 34.53 7 SER B CA 1
ATOM 1571 C C . SER B 1 7 ? 58.719 3.17 37.406 1 34.53 7 SER B C 1
ATOM 1573 O O . SER B 1 7 ? 58.625 2.711 36.25 1 34.53 7 SER B O 1
ATOM 1575 N N . VAL B 1 8 ? 58 2.404 38.188 1 35.84 8 VAL B N 1
ATOM 1576 C CA . VAL B 1 8 ? 56.625 1.954 38 1 35.84 8 VAL B CA 1
ATOM 1577 C C . VAL B 1 8 ? 55.75 3.133 37.562 1 35.84 8 VAL B C 1
ATOM 1579 O O . VAL B 1 8 ? 55.562 4.074 38.344 1 35.84 8 VAL B O 1
ATOM 1582 N N . MET B 1 9 ? 55.875 3.617 36.281 1 31.42 9 MET B N 1
ATOM 1583 C CA . MET B 1 9 ? 54.938 4.582 35.719 1 31.42 9 MET B CA 1
ATOM 1584 C C . MET B 1 9 ? 53.5 4.098 35.906 1 31.42 9 MET B C 1
ATOM 1586 O O . MET B 1 9 ? 53.125 3.057 35.375 1 31.42 9 MET B O 1
ATOM 1590 N N . ILE B 1 10 ? 52.906 4.27 37.094 1 33.09 10 ILE B N 1
ATOM 1591 C CA . ILE B 1 10 ? 51.5 4.023 37.406 1 33.09 10 ILE B CA 1
ATOM 1592 C C . ILE B 1 10 ? 50.625 4.793 36.406 1 33.09 10 ILE B C 1
ATOM 1594 O O . ILE B 1 10 ? 50.625 6.027 36.406 1 33.09 10 ILE B O 1
ATOM 1598 N N . ILE B 1 11 ? 50.688 4.547 35.094 1 34.38 11 ILE B N 1
ATOM 1599 C CA . ILE B 1 11 ? 49.719 5.215 34.25 1 34.38 11 ILE B CA 1
ATOM 1600 C C . ILE B 1 11 ? 48.312 4.918 34.781 1 34.38 11 ILE B C 1
ATOM 1602 O O . ILE B 1 11 ? 47.875 3.768 34.781 1 34.38 11 ILE B O 1
ATOM 1606 N N . ALA B 1 12 ? 47.906 5.535 35.875 1 30.06 12 ALA B N 1
ATOM 1607 C CA . ALA B 1 12 ? 46.531 5.52 36.281 1 30.06 12 ALA B CA 1
ATOM 1608 C C . ALA B 1 12 ? 45.594 5.809 35.125 1 30.06 12 ALA B C 1
ATOM 1610 O O . ALA B 1 12 ? 45.688 6.855 34.469 1 30.06 12 ALA B O 1
ATOM 1611 N N . VAL B 1 13 ? 45.281 4.781 34.344 1 32.31 13 VAL B N 1
ATOM 1612 C CA . VAL B 1 13 ? 44.188 4.852 33.406 1 32.31 13 VAL B CA 1
ATOM 1613 C C . VAL B 1 13 ? 42.969 5.535 34.062 1 32.31 13 VAL B C 1
ATOM 1615 O O . VAL B 1 13 ? 42.406 5.02 35.031 1 32.31 13 VAL B O 1
ATOM 1618 N N . MET B 1 14 ? 43.031 6.895 34.25 1 29.02 14 MET B N 1
ATOM 1619 C CA . MET B 1 14 ? 41.875 7.672 34.594 1 29.02 14 MET B CA 1
ATOM 1620 C C . MET B 1 14 ? 40.625 7.188 33.844 1 29.02 14 MET B C 1
ATOM 1622 O O . MET B 1 14 ? 40.594 7.238 32.625 1 29.02 14 MET B O 1
ATOM 1626 N N . LEU B 1 15 ? 40.031 6.113 34.375 1 34.44 15 LEU B N 1
ATOM 1627 C CA . LEU B 1 15 ? 38.656 5.797 33.938 1 34.44 15 LEU B CA 1
ATOM 1628 C C . LEU B 1 15 ? 37.812 7.047 33.938 1 34.44 15 LEU B C 1
ATOM 1630 O O . LEU B 1 15 ? 37.5 7.613 35 1 34.44 15 LEU B O 1
ATOM 1634 N N . PHE B 1 16 ? 38.062 8 32.969 1 31.61 16 PHE B N 1
ATOM 1635 C CA . PHE B 1 16 ? 37.062 9.031 32.75 1 31.61 16 PHE B CA 1
ATOM 1636 C C . PHE B 1 16 ? 35.656 8.422 32.719 1 31.61 16 PHE B C 1
ATOM 1638 O O . PHE B 1 16 ? 35.312 7.707 31.781 1 31.61 16 PHE B O 1
ATOM 1645 N N . VAL B 1 17 ? 35.156 7.934 33.844 1 35.91 17 VAL B N 1
ATOM 1646 C CA . VAL B 1 17 ? 33.719 7.805 33.969 1 35.91 17 VAL B CA 1
ATOM 1647 C C . VAL B 1 17 ? 33.031 9.117 33.594 1 35.91 17 VAL B C 1
ATOM 1649 O O . VAL B 1 17 ? 33.094 10.109 34.312 1 35.91 17 VAL B O 1
ATOM 1652 N N . ALA B 1 18 ? 33.344 9.703 32.438 1 33.25 18 ALA B N 1
ATOM 1653 C CA . ALA B 1 18 ? 32.406 10.789 32.094 1 33.25 18 ALA B CA 1
ATOM 1654 C C . ALA B 1 18 ? 30.984 10.422 32.5 1 33.25 18 ALA B C 1
ATOM 1656 O O . ALA B 1 18 ? 30.5 9.344 32.156 1 33.25 18 ALA B O 1
ATOM 1657 N N . ALA B 1 19 ? 30.484 10.805 33.656 1 34.09 19 ALA B N 1
ATOM 1658 C CA . ALA B 1 19 ? 29.141 11.047 34.125 1 34.09 19 ALA B CA 1
ATOM 1659 C C . ALA B 1 19 ? 28.234 11.531 33 1 34.09 19 ALA B C 1
ATOM 1661 O O . ALA B 1 19 ? 28.484 12.57 32.406 1 34.09 19 ALA B O 1
ATOM 1662 N N . CYS B 1 20 ? 27.672 10.664 32.125 1 33.53 20 CYS B N 1
ATOM 1663 C CA . CYS B 1 20 ? 26.484 11.07 31.391 1 33.53 20 CYS B CA 1
ATOM 1664 C C . CYS B 1 20 ? 25.625 12.016 32.25 1 33.53 20 CYS B C 1
ATOM 1666 O O . CYS B 1 20 ? 25.078 11.609 33.25 1 33.53 20 CYS B O 1
ATOM 1668 N N . GLY B 1 21 ? 26.016 13.219 32.562 1 32.41 21 GLY B N 1
ATOM 1669 C CA . GLY B 1 21 ? 25.203 14.336 33.031 1 32.41 21 GLY B CA 1
ATOM 1670 C C . GLY B 1 21 ? 23.719 14.164 32.75 1 32.41 21 GLY B C 1
ATOM 1671 O O . GLY B 1 21 ? 23.328 13.312 31.938 1 32.41 21 GLY B O 1
ATOM 1672 N N . ASN B 1 22 ? 22.828 15.07 33.406 1 33.41 22 ASN B N 1
ATOM 1673 C CA . ASN B 1 22 ? 21.406 15.383 33.5 1 33.41 22 ASN B CA 1
ATOM 1674 C C . ASN B 1 22 ? 20.781 15.539 32.125 1 33.41 22 ASN B C 1
ATOM 1676 O O . ASN B 1 22 ? 20.031 16.484 31.875 1 33.41 22 ASN B O 1
ATOM 1680 N N . SER B 1 23 ? 21.516 15.516 31.062 1 34.78 23 SER B N 1
ATOM 1681 C CA . SER B 1 23 ? 20.578 15.82 29.984 1 34.78 23 SER B CA 1
ATOM 1682 C C . SER B 1 23 ? 19.266 15.07 30.156 1 34.78 23 SER B C 1
ATOM 1684 O O . SER B 1 23 ? 19.266 13.852 30.328 1 34.78 23 SER B O 1
ATOM 1686 N N . GLY B 1 24 ? 18.391 15.547 30.953 1 34.97 24 GLY B N 1
ATOM 1687 C CA . GLY B 1 24 ? 16.984 15.203 31.016 1 34.97 24 GLY B CA 1
ATOM 1688 C C . GLY B 1 24 ? 16.484 14.492 29.781 1 34.97 24 GLY B C 1
ATOM 1689 O O . GLY B 1 24 ? 15.523 14.93 29.141 1 34.97 24 GLY B O 1
ATOM 1690 N N . GLY B 1 25 ? 17.328 14.07 28.938 1 36.75 25 GLY B N 1
ATOM 1691 C CA . GLY B 1 25 ? 16.938 13.312 27.766 1 36.75 25 GLY B CA 1
ATOM 1692 C C . GLY B 1 25 ? 16.031 12.133 28.078 1 36.75 25 GLY B C 1
ATOM 1693 O O . GLY B 1 25 ? 16.469 11.18 28.75 1 36.75 25 GLY B O 1
ATOM 1694 N N . SER B 1 26 ? 14.844 12.305 28.547 1 37.34 26 SER B N 1
ATOM 1695 C CA . SER B 1 26 ? 13.898 11.203 28.703 1 37.34 26 SER B CA 1
ATOM 1696 C C . SER B 1 26 ? 14.211 10.07 27.719 1 37.34 26 SER B C 1
ATOM 1698 O O . SER B 1 26 ? 14.492 10.32 26.547 1 37.34 26 SER B O 1
ATOM 1700 N N . ILE B 1 27 ? 14.93 9.023 27.984 1 43 27 ILE B N 1
ATOM 1701 C CA . ILE B 1 27 ? 15.086 7.734 27.312 1 43 27 ILE B CA 1
ATOM 1702 C C . ILE B 1 27 ? 13.922 7.508 26.344 1 43 27 ILE B C 1
ATOM 1704 O O . ILE B 1 27 ? 14.008 6.672 25.438 1 43 27 ILE B O 1
ATOM 1708 N N . PHE B 1 28 ? 12.82 7.934 26.75 1 49.12 28 PHE B N 1
ATOM 1709 C CA . PHE B 1 28 ? 11.656 7.703 25.906 1 49.12 28 PHE B CA 1
ATOM 1710 C C . PHE B 1 28 ? 11.625 8.688 24.734 1 49.12 28 PHE B C 1
ATOM 1712 O O . PHE B 1 28 ? 11.586 9.898 24.938 1 49.12 28 PHE B O 1
ATOM 1719 N N . LYS B 1 29 ? 12.336 8.383 23.781 1 60.62 29 LYS B N 1
ATOM 1720 C CA . LYS B 1 29 ? 12.148 9.148 22.547 1 60.62 29 LYS B CA 1
ATOM 1721 C C . LYS B 1 29 ? 10.688 9.57 22.375 1 60.62 29 LYS B C 1
ATOM 1723 O O . LYS B 1 29 ? 9.781 8.742 22.5 1 60.62 29 LYS B O 1
ATOM 1728 N N . ASP B 1 30 ? 10.422 10.766 22.484 1 81.25 30 ASP B N 1
ATOM 1729 C CA . ASP B 1 30 ? 9.07 11.273 22.234 1 81.25 30 ASP B CA 1
ATOM 1730 C C . ASP B 1 30 ? 8.5 10.719 20.938 1 81.25 30 ASP B C 1
ATOM 1732 O O . ASP B 1 30 ? 9.234 10.508 19.969 1 81.25 30 ASP B O 1
ATOM 1736 N N . GLY B 1 31 ? 7.262 10.359 21 1 92.38 31 GLY B N 1
ATOM 1737 C CA . GLY B 1 31 ? 6.594 9.969 19.766 1 92.38 31 GLY B CA 1
ATOM 1738 C C . GLY B 1 31 ? 6.602 11.062 18.719 1 92.38 31 GLY B C 1
ATOM 1739 O O . GLY B 1 31 ? 7.004 12.195 18.984 1 92.38 31 GLY B O 1
ATOM 1740 N N . ILE B 1 32 ? 6.336 10.758 17.594 1 97.56 32 ILE B N 1
ATOM 1741 C CA . ILE B 1 32 ? 6.426 11.672 16.453 1 97.56 32 ILE B CA 1
ATOM 1742 C C . ILE B 1 32 ? 5.574 12.906 16.719 1 97.56 32 ILE B C 1
ATOM 1744 O O . ILE B 1 32 ? 5.961 14.023 16.344 1 97.56 32 ILE B O 1
ATOM 1748 N N . GLU B 1 33 ? 4.43 12.734 17.375 1 96.25 33 GLU B N 1
ATOM 1749 C CA . GLU B 1 33 ? 3.547 13.859 17.656 1 96.25 33 GLU B CA 1
ATOM 1750 C C . GLU B 1 33 ? 4.223 14.875 18.578 1 96.25 33 GLU B C 1
ATOM 1752 O O . GLU B 1 33 ? 4.145 16.078 18.359 1 96.25 33 GLU B O 1
ATOM 1757 N N . ASP B 1 34 ? 4.852 14.367 19.578 1 95.69 34 ASP B N 1
ATOM 1758 C CA . ASP B 1 34 ? 5.547 15.227 20.531 1 95.69 34 ASP B CA 1
ATOM 1759 C C . ASP B 1 34 ? 6.711 15.953 19.859 1 95.69 34 ASP B C 1
ATOM 1761 O O . ASP B 1 34 ? 6.922 17.141 20.094 1 95.69 34 ASP B O 1
ATOM 1765 N N . TYR B 1 35 ? 7.461 15.25 19.109 1 97.62 35 TYR B N 1
ATOM 1766 C CA . TYR B 1 35 ? 8.57 15.859 18.391 1 97.62 35 TYR B CA 1
ATOM 1767 C C . TYR B 1 35 ? 8.094 17.016 17.531 1 97.62 35 TYR B C 1
ATOM 1769 O O . TYR B 1 35 ? 8.672 18.109 17.578 1 97.62 35 TYR B O 1
ATOM 1777 N N . ILE B 1 36 ? 7 16.75 16.766 1 98.31 36 ILE B N 1
ATOM 1778 C CA . ILE B 1 36 ? 6.496 17.766 15.844 1 98.31 36 ILE B CA 1
ATOM 1779 C C . ILE B 1 36 ? 5.984 18.969 16.625 1 98.31 36 ILE B C 1
ATOM 1781 O O . ILE B 1 36 ? 6.293 20.109 16.297 1 98.31 36 ILE B O 1
ATOM 1785 N N . SER B 1 37 ? 5.297 18.734 17.719 1 96.5 37 SER B N 1
ATOM 1786 C CA . SER B 1 37 ? 4.672 19.812 18.469 1 96.5 37 SER B CA 1
ATOM 1787 C C . SER B 1 37 ? 5.715 20.641 19.219 1 96.5 37 SER B C 1
ATOM 1789 O O . SER B 1 37 ? 5.492 21.828 19.5 1 96.5 37 SER B O 1
ATOM 1791 N N . THR B 1 38 ? 6.895 20.078 19.438 1 96.25 38 THR B N 1
ATOM 1792 C CA . THR B 1 38 ? 7.938 20.797 20.156 1 96.25 38 THR B CA 1
ATOM 1793 C C . THR B 1 38 ? 8.891 21.484 19.188 1 96.25 38 THR B C 1
ATOM 1795 O O . THR B 1 38 ? 9.531 22.484 19.531 1 96.25 38 THR B O 1
ATOM 1798 N N . THR B 1 39 ? 8.977 21 18 1 96.94 39 THR B N 1
ATOM 1799 C CA . THR B 1 39 ? 9.969 21.453 17.031 1 96.94 39 THR B CA 1
ATOM 1800 C C . THR B 1 39 ? 9.375 22.531 16.125 1 96.94 39 THR B C 1
ATOM 1802 O O . THR B 1 39 ? 10.07 23.469 15.727 1 96.94 39 THR B O 1
ATOM 1805 N N . TYR B 1 40 ? 8.094 22.328 15.852 1 97.75 40 TYR B N 1
ATOM 1806 C CA . TYR B 1 40 ? 7.469 23.219 14.883 1 97.75 40 TYR B CA 1
ATOM 1807 C C . TYR B 1 40 ? 6.328 24 15.523 1 97.75 40 TYR B C 1
ATOM 1809 O O . TYR B 1 40 ? 5.832 23.641 16.594 1 97.75 40 TYR B O 1
ATOM 1817 N N . THR B 1 41 ? 5.887 25.109 14.805 1 96.94 41 THR B N 1
ATOM 1818 C CA . THR B 1 41 ? 4.875 26.016 15.344 1 96.94 41 THR B CA 1
ATOM 1819 C C . THR B 1 41 ? 3.482 25.625 14.867 1 96.94 41 THR B C 1
ATOM 1821 O O . THR B 1 41 ? 3.275 25.375 13.68 1 96.94 41 THR B O 1
ATOM 1824 N N . LEU B 1 42 ? 2.516 25.531 15.781 1 96.56 42 LEU B N 1
ATOM 1825 C CA . LEU B 1 42 ? 1.127 25.266 15.422 1 96.56 42 LEU B CA 1
ATOM 1826 C C . LEU B 1 42 ? 0.563 26.391 14.562 1 96.56 42 LEU B C 1
ATOM 1828 O O . LEU B 1 42 ? 0.691 27.578 14.914 1 96.56 42 LEU B O 1
ATOM 1832 N N . TYR B 1 43 ? 0.013 26.078 13.469 1 94 43 TYR B N 1
ATOM 1833 C CA . TYR B 1 43 ? -0.449 27.031 12.477 1 94 43 TYR B CA 1
ATOM 1834 C C . TYR B 1 43 ? -1.97 27.016 12.367 1 94 43 TYR B C 1
ATOM 1836 O O . TYR B 1 43 ? -2.594 28.078 12.195 1 94 43 TYR B O 1
ATOM 1844 N N . ASP B 1 44 ? -2.562 25.875 12.398 1 93.69 44 ASP B N 1
ATOM 1845 C CA . ASP B 1 44 ? -4 25.719 12.203 1 93.69 44 ASP B CA 1
ATOM 1846 C C . ASP B 1 44 ? -4.5 24.391 12.734 1 93.69 44 ASP B C 1
ATOM 1848 O O . ASP B 1 44 ? -3.707 23.562 13.195 1 93.69 44 ASP B O 1
ATOM 1852 N N . THR B 1 45 ? -5.832 24.25 12.844 1 94.69 45 THR B N 1
ATOM 1853 C CA . THR B 1 45 ? -6.465 22.984 13.172 1 94.69 45 THR B CA 1
ATOM 1854 C C . THR B 1 45 ? -7.652 22.703 12.258 1 94.69 45 THR B C 1
ATOM 1856 O O . THR B 1 45 ? -8.227 23.641 11.695 1 94.69 45 THR B O 1
ATOM 1859 N N . VAL B 1 46 ? -7.934 21.469 12 1 94.44 46 VAL B N 1
ATOM 1860 C CA . VAL B 1 46 ? -9.125 21.047 11.258 1 94.44 46 VAL B CA 1
ATOM 1861 C C . VAL B 1 46 ? -9.984 20.141 12.125 1 94.44 46 VAL B C 1
ATOM 1863 O O . VAL B 1 46 ? -9.531 19.094 12.586 1 94.44 46 VAL B O 1
ATOM 1866 N N . GLU B 1 47 ? -11.188 20.562 12.242 1 93.62 47 GLU B N 1
ATOM 1867 C CA . GLU B 1 47 ? -12.109 19.828 13.094 1 93.62 47 GLU B CA 1
ATOM 1868 C C . GLU B 1 47 ? -12.711 18.641 12.352 1 93.62 47 GLU B C 1
ATOM 1870 O O . GLU B 1 47 ? -13.039 18.734 11.172 1 93.62 47 GLU B O 1
ATOM 1875 N N . SER B 1 48 ? -12.844 17.531 13.086 1 94.62 48 SER B N 1
ATOM 1876 C CA . SER B 1 48 ? -13.531 16.359 12.539 1 94.62 48 SER B CA 1
ATOM 1877 C C . SER B 1 48 ? -15 16.656 12.273 1 94.62 48 SER B C 1
ATOM 1879 O O . SER B 1 48 ? -15.664 17.297 13.094 1 94.62 48 SER B O 1
ATOM 1881 N N . ALA B 1 49 ? -15.445 16.188 11.156 1 90.5 49 ALA B N 1
ATOM 1882 C CA . ALA B 1 49 ? -16.859 16.344 10.828 1 90.5 49 ALA B CA 1
ATOM 1883 C C . ALA B 1 49 ? -17.734 15.414 11.664 1 90.5 49 ALA B C 1
ATOM 1885 O O . ALA B 1 49 ? -18.922 15.656 11.828 1 90.5 49 ALA B O 1
ATOM 1886 N N . GLU B 1 50 ? -17.141 14.359 12.18 1 88.94 50 GLU B N 1
ATOM 1887 C CA . GLU B 1 50 ? -17.875 13.344 12.93 1 88.94 50 GLU B CA 1
ATOM 1888 C C . GLU B 1 50 ? -17.906 13.672 14.422 1 88.94 50 GLU B C 1
ATOM 1890 O O . GLU B 1 50 ? -18.875 13.375 15.109 1 88.94 50 GLU B O 1
ATOM 1895 N N . ASN B 1 51 ? -16.797 14.141 14.914 1 87.88 51 ASN B N 1
ATOM 1896 C CA . ASN B 1 51 ? -16.594 14.422 16.328 1 87.88 51 ASN B CA 1
ATOM 1897 C C . ASN B 1 51 ? -15.836 15.734 16.531 1 87.88 51 ASN B C 1
ATOM 1899 O O . ASN B 1 51 ? -14.609 15.781 16.422 1 87.88 51 ASN B O 1
ATOM 1903 N N . SER B 1 52 ? -16.469 16.703 17.016 1 84.5 52 SER B N 1
ATOM 1904 C CA . SER B 1 52 ? -15.922 18.047 17.109 1 84.5 52 SER B CA 1
ATOM 1905 C C . SER B 1 52 ? -14.797 18.125 18.141 1 84.5 52 SER B C 1
ATOM 1907 O O . SER B 1 52 ? -14.039 19.094 18.172 1 84.5 52 SER B O 1
ATOM 1909 N N . ASP B 1 53 ? -14.656 17.016 18.891 1 88 53 ASP B N 1
ATOM 1910 C CA . ASP B 1 53 ? -13.594 17.016 19.891 1 88 53 ASP B CA 1
ATOM 1911 C C . ASP B 1 53 ? -12.289 16.484 19.312 1 88 53 ASP B C 1
ATOM 1913 O O . ASP B 1 53 ? -11.273 16.438 20.016 1 88 53 ASP B O 1
ATOM 1917 N N . ARG B 1 54 ? -12.336 16.109 18.125 1 90.31 54 ARG B N 1
ATOM 1918 C CA . ARG B 1 54 ? -11.141 15.57 17.469 1 90.31 54 ARG B CA 1
ATOM 1919 C C . ARG B 1 54 ? -10.68 16.469 16.328 1 90.31 54 ARG B C 1
ATOM 1921 O O . ARG B 1 54 ? -11.5 17.031 15.602 1 90.31 54 ARG B O 1
ATOM 1928 N N . TYR B 1 55 ? -9.375 16.625 16.266 1 92.94 55 TYR B N 1
ATOM 1929 C CA . TYR B 1 55 ? -8.82 17.547 15.281 1 92.94 55 TYR B CA 1
ATOM 1930 C C . TYR B 1 55 ? -7.562 16.969 14.648 1 92.94 55 TYR B C 1
ATOM 1932 O O . TYR B 1 55 ? -6.875 16.141 15.258 1 92.94 55 TYR B O 1
ATOM 1940 N N . ALA B 1 56 ? -7.375 17.406 13.43 1 96.69 56 ALA B N 1
ATOM 1941 C CA . ALA B 1 56 ? -6.02 17.406 12.875 1 96.69 56 ALA B CA 1
ATOM 1942 C C . ALA B 1 56 ? -5.301 18.719 13.164 1 96.69 56 ALA B C 1
ATOM 1944 O O . ALA B 1 56 ? -5.934 19.781 13.234 1 96.69 56 ALA B O 1
ATOM 1945 N N . ARG B 1 57 ? -4.02 18.625 13.422 1 96.69 57 ARG B N 1
ATOM 1946 C CA . ARG B 1 57 ? -3.215 19.828 13.68 1 96.69 57 ARG B CA 1
ATOM 1947 C C . ARG B 1 57 ? -2.279 20.125 12.516 1 96.69 57 ARG B C 1
ATOM 1949 O O . ARG B 1 57 ? -1.688 19.203 11.938 1 96.69 57 ARG B O 1
ATOM 1956 N N . ILE B 1 58 ? -2.254 21.422 12.195 1 96.88 58 ILE B N 1
ATOM 1957 C CA . ILE B 1 58 ? -1.363 21.875 11.133 1 96.88 58 ILE B CA 1
ATOM 1958 C C . ILE B 1 58 ? -0.209 22.672 11.727 1 96.88 58 ILE B C 1
ATOM 1960 O O . ILE B 1 58 ? -0.429 23.688 12.398 1 96.88 58 ILE B O 1
ATOM 1964 N N . TYR B 1 59 ? 0.986 22.219 11.539 1 97.31 59 TYR B N 1
ATOM 1965 C CA . TYR B 1 59 ? 2.182 22.938 11.969 1 97.31 59 TYR B CA 1
ATOM 1966 C C . TYR B 1 59 ? 2.906 23.547 10.773 1 97.31 59 TYR B C 1
ATOM 1968 O O . TYR B 1 59 ? 2.686 23.141 9.633 1 97.31 59 TYR B O 1
ATOM 1976 N N . GLN B 1 60 ? 3.686 24.531 11.078 1 97.44 60 GLN B N 1
ATOM 1977 C CA . GLN B 1 60 ? 4.457 25.203 10.047 1 97.44 60 GLN B CA 1
ATOM 1978 C C . GLN B 1 60 ? 5.953 25.125 10.336 1 97.44 60 GLN B C 1
ATOM 1980 O O . GLN B 1 60 ? 6.395 25.438 11.445 1 97.44 60 GLN B O 1
ATOM 1985 N N . ALA B 1 61 ? 6.676 24.578 9.375 1 98.06 61 ALA B N 1
ATOM 1986 C CA . ALA B 1 61 ? 8.133 24.609 9.383 1 98.06 61 ALA B CA 1
ATOM 1987 C C . ALA B 1 61 ? 8.664 25.734 8.492 1 98.06 61 ALA B C 1
ATOM 1989 O O . ALA B 1 61 ? 8.852 25.547 7.289 1 98.06 61 ALA B O 1
ATOM 1990 N N . GLU B 1 62 ? 8.961 26.781 9.148 1 95.56 62 GLU B N 1
ATOM 1991 C CA . GLU B 1 62 ? 9.422 27.953 8.406 1 95.56 62 GLU B CA 1
ATOM 1992 C C . GLU B 1 62 ? 10.891 27.797 8.008 1 95.56 62 GLU B C 1
ATOM 1994 O O . GLU B 1 62 ? 11.703 27.281 8.781 1 95.56 62 GLU B O 1
ATOM 1999 N N . ASN B 1 63 ? 11.203 28.188 6.848 1 96.06 63 ASN B N 1
ATOM 2000 C CA . ASN B 1 63 ? 12.555 28.172 6.301 1 96.06 63 ASN B CA 1
ATOM 2001 C C . ASN B 1 63 ? 13.086 26.734 6.18 1 96.06 63 ASN B C 1
ATOM 2003 O O . ASN B 1 63 ? 14.273 26.5 6.375 1 96.06 63 ASN B O 1
ATOM 2007 N N . ARG B 1 64 ? 12.164 25.859 6.035 1 96.62 64 ARG B N 1
ATOM 2008 C CA . ARG B 1 64 ? 12.477 24.453 5.805 1 96.62 64 ARG B CA 1
ATOM 2009 C C . ARG B 1 64 ? 11.672 23.906 4.637 1 96.62 64 ARG B C 1
ATOM 2011 O O . ARG B 1 64 ? 10.438 23.906 4.664 1 96.62 64 ARG B O 1
ATOM 2018 N N . ASP B 1 65 ? 12.414 23.438 3.678 1 96.25 65 ASP B N 1
ATOM 2019 C CA . ASP B 1 65 ? 11.703 22.859 2.543 1 96.25 65 ASP B CA 1
ATOM 2020 C C . ASP B 1 65 ? 11.242 21.438 2.852 1 96.25 65 ASP B C 1
ATOM 2022 O O . ASP B 1 65 ? 11.594 20.875 3.893 1 96.25 65 ASP B O 1
ATOM 2026 N N . LEU B 1 66 ? 10.422 20.891 2.01 1 97.5 66 LEU B N 1
ATOM 2027 C CA . LEU B 1 66 ? 9.766 19.609 2.23 1 97.5 66 LEU B CA 1
ATOM 2028 C C . LEU B 1 66 ? 10.789 18.484 2.432 1 97.5 66 LEU B C 1
ATOM 2030 O O . LEU B 1 66 ? 10.648 17.672 3.344 1 97.5 66 LEU B O 1
ATOM 2034 N N . ALA B 1 67 ? 11.875 18.438 1.667 1 96.19 67 ALA B N 1
ATOM 2035 C CA . ALA B 1 67 ? 12.898 17.391 1.762 1 96.19 67 ALA B CA 1
ATOM 2036 C C . ALA B 1 67 ? 13.609 17.453 3.113 1 96.19 67 ALA B C 1
ATOM 2038 O O . ALA B 1 67 ? 13.883 16.406 3.717 1 96.19 67 ALA B O 1
ATOM 2039 N N . THR B 1 68 ? 13.883 18.609 3.545 1 97.31 68 THR B N 1
ATOM 2040 C CA . THR B 1 68 ? 14.555 18.797 4.824 1 97.31 68 THR B CA 1
ATOM 2041 C C . THR B 1 68 ? 13.68 18.297 5.973 1 97.31 68 THR B C 1
ATOM 2043 O O . THR B 1 68 ? 14.148 17.547 6.832 1 97.31 68 THR B O 1
ATOM 2046 N N . VAL B 1 69 ? 12.391 18.703 5.984 1 98.5 69 VAL B N 1
ATOM 2047 C CA . VAL B 1 69 ? 11.469 18.266 7.027 1 98.5 69 VAL B CA 1
ATOM 2048 C C . VAL B 1 69 ? 11.312 16.75 6.984 1 98.5 69 VAL B C 1
ATOM 2050 O O . VAL B 1 69 ? 11.281 16.094 8.023 1 98.5 69 VAL B O 1
ATOM 2053 N N . SER B 1 70 ? 11.188 16.219 5.785 1 97.69 70 SER B N 1
ATOM 2054 C CA . SER B 1 70 ? 11.102 14.773 5.586 1 97.69 70 SER B CA 1
ATOM 2055 C C . SER B 1 70 ? 12.258 14.055 6.273 1 97.69 70 SER B C 1
ATOM 2057 O O . SER B 1 70 ? 12.047 13.102 7.027 1 97.69 70 SER B O 1
ATOM 2059 N N . ASP B 1 71 ? 13.461 14.516 6.102 1 97.06 71 ASP B N 1
ATOM 2060 C CA . ASP B 1 71 ? 14.656 13.922 6.695 1 97.06 71 ASP B CA 1
ATOM 2061 C C . ASP B 1 71 ? 14.633 14.039 8.219 1 97.06 71 ASP B C 1
ATOM 2063 O O . ASP B 1 71 ? 15 13.102 8.922 1 97.06 71 ASP B O 1
ATOM 2067 N N . GLU B 1 72 ? 14.234 15.156 8.641 1 97.88 72 GLU B N 1
ATOM 2068 C CA . GLU B 1 72 ? 14.188 15.398 10.086 1 97.88 72 GLU B CA 1
ATOM 2069 C C . GLU B 1 72 ? 13.234 14.422 10.773 1 97.88 72 GLU B C 1
ATOM 2071 O O . GLU B 1 72 ? 13.562 13.867 11.828 1 97.88 72 GLU B O 1
ATOM 2076 N N . LEU B 1 73 ? 12.047 14.219 10.164 1 98.25 73 LEU B N 1
ATOM 2077 C CA . LEU B 1 73 ? 11.07 13.305 10.75 1 98.25 73 LEU B CA 1
ATOM 2078 C C . LEU B 1 73 ? 11.594 11.875 10.75 1 98.25 73 LEU B C 1
ATOM 2080 O O . LEU B 1 73 ? 11.492 11.164 11.75 1 98.25 73 LEU B O 1
ATOM 2084 N N . GLN B 1 74 ? 12.203 11.477 9.648 1 95.81 74 GLN B N 1
ATOM 2085 C CA . GLN B 1 74 ? 12.703 10.117 9.508 1 95.81 74 GLN B CA 1
ATOM 2086 C C . GLN B 1 74 ? 13.883 9.859 10.445 1 95.81 74 GLN B C 1
ATOM 2088 O O . GLN B 1 74 ? 14.07 8.742 10.93 1 95.81 74 GLN B O 1
ATOM 2093 N N . ASN B 1 75 ? 14.703 10.883 10.672 1 95.94 75 ASN B N 1
ATOM 2094 C CA . ASN B 1 75 ? 15.836 10.773 11.578 1 95.94 75 ASN B CA 1
ATOM 2095 C C . ASN B 1 75 ? 15.375 10.633 13.031 1 95.94 75 ASN B C 1
ATOM 2097 O O . ASN B 1 75 ? 16.062 10.016 13.844 1 95.94 75 ASN B O 1
ATOM 2101 N N . HIS B 1 76 ? 14.242 11.266 13.25 1 96.44 76 HIS B N 1
ATOM 2102 C CA . HIS B 1 76 ? 13.719 11.172 14.602 1 96.44 76 HIS B CA 1
ATOM 2103 C C . HIS B 1 76 ? 13.102 9.797 14.859 1 96.44 76 HIS B C 1
ATOM 2105 O O . HIS B 1 76 ? 13.305 9.211 15.922 1 96.44 76 HIS B O 1
ATOM 2111 N N . GLU B 1 77 ? 12.281 9.352 13.898 1 95.69 77 GLU B N 1
ATOM 2112 C CA . GLU B 1 77 ? 11.586 8.078 14.023 1 95.69 77 GLU B CA 1
ATOM 2113 C C . GLU B 1 77 ? 11.398 7.414 12.664 1 95.69 77 GLU B C 1
ATOM 2115 O O . GLU B 1 77 ? 11.055 8.086 11.68 1 95.69 77 GLU B O 1
ATOM 2120 N N . THR B 1 78 ? 11.648 6.082 12.625 1 92.56 78 THR B N 1
ATOM 2121 C CA . THR B 1 78 ? 11.406 5.352 11.383 1 92.56 78 THR B CA 1
ATOM 2122 C C . THR B 1 78 ? 9.914 5.168 11.148 1 92.56 78 THR B C 1
ATOM 2124 O O . THR B 1 78 ? 9.211 4.605 11.984 1 92.56 78 THR B O 1
ATOM 2127 N N . PRO B 1 79 ? 9.375 5.602 10 1 92.56 79 PRO B N 1
ATOM 2128 C CA . PRO B 1 79 ? 7.945 5.422 9.734 1 92.56 79 PRO B CA 1
ATOM 2129 C C . PRO B 1 79 ? 7.582 3.979 9.398 1 92.56 79 PRO B C 1
ATOM 2131 O O . PRO B 1 79 ? 8.43 3.227 8.906 1 92.56 79 PRO B O 1
ATOM 2134 N N . ASP B 1 80 ? 6.324 3.695 9.734 1 84.5 80 ASP B N 1
ATOM 2135 C CA . ASP B 1 80 ? 5.766 2.422 9.297 1 84.5 80 ASP B CA 1
ATOM 2136 C C . ASP B 1 80 ? 5.527 2.418 7.785 1 84.5 80 ASP B C 1
ATOM 2138 O O . ASP B 1 80 ? 5.703 1.391 7.125 1 84.5 80 ASP B O 1
ATOM 2142 N N . GLU B 1 81 ? 5.043 3.535 7.301 1 82.81 81 GLU B N 1
ATOM 2143 C CA . GLU B 1 81 ? 4.781 3.771 5.883 1 82.81 81 GLU B CA 1
ATOM 2144 C C . GLU B 1 81 ? 5.223 5.172 5.465 1 82.81 81 GLU B C 1
ATOM 2146 O O . GLU B 1 81 ? 5.121 6.121 6.246 1 82.81 81 GLU B O 1
ATOM 2151 N N . MET B 1 82 ? 5.711 5.285 4.219 1 87.69 82 MET B N 1
ATOM 2152 C CA . MET B 1 82 ? 6.109 6.578 3.67 1 87.69 82 MET B CA 1
ATOM 2153 C C . MET B 1 82 ? 5.859 6.637 2.166 1 87.69 82 MET B C 1
ATOM 2155 O O . MET B 1 82 ? 6.121 5.668 1.452 1 87.69 82 MET B O 1
ATOM 2159 N N . SER B 1 83 ? 5.262 7.703 1.763 1 85.88 83 SER B N 1
ATOM 2160 C CA . SER B 1 83 ? 5.082 7.895 0.328 1 85.88 83 SER B CA 1
ATOM 2161 C C . SER B 1 83 ? 6.289 8.586 -0.292 1 85.88 83 SER B C 1
ATOM 2163 O O . SER B 1 83 ? 7.117 9.164 0.421 1 85.88 83 SER B O 1
ATOM 2165 N N . ASP B 1 84 ? 6.434 8.469 -1.593 1 80.69 84 ASP B N 1
ATOM 2166 C CA . ASP B 1 84 ? 7.375 9.336 -2.301 1 80.69 84 ASP B CA 1
ATOM 2167 C C . ASP B 1 84 ? 6.918 10.789 -2.26 1 80.69 84 ASP B C 1
ATOM 2169 O O . ASP B 1 84 ? 5.754 11.078 -1.975 1 80.69 84 ASP B O 1
ATOM 2173 N N . ILE B 1 85 ? 7.852 11.648 -2.441 1 86 85 ILE B N 1
ATOM 2174 C CA . ILE B 1 85 ? 7.48 13.047 -2.645 1 86 85 ILE B CA 1
ATOM 2175 C C . ILE B 1 85 ? 6.887 13.227 -4.043 1 86 85 ILE B C 1
ATOM 2177 O O . ILE B 1 85 ? 7.527 12.891 -5.043 1 86 85 ILE B O 1
ATOM 2181 N N . ASN B 1 86 ? 5.645 13.648 -4.07 1 81.69 86 ASN B N 1
ATOM 2182 C CA . ASN B 1 86 ? 4.938 13.875 -5.328 1 81.69 86 ASN B CA 1
ATOM 2183 C C . ASN B 1 86 ? 4.004 15.078 -5.238 1 81.69 86 ASN B C 1
ATOM 2185 O O . ASN B 1 86 ? 3.203 15.18 -4.309 1 81.69 86 ASN B O 1
ATOM 2189 N N . ASP B 1 87 ? 4.141 15.992 -6.23 1 82.25 87 ASP B N 1
ATOM 2190 C CA . ASP B 1 87 ? 3.289 17.172 -6.305 1 82.25 87 ASP B CA 1
ATOM 2191 C C . ASP B 1 87 ? 3.354 17.984 -5.008 1 82.25 87 ASP B C 1
ATOM 2193 O O . ASP B 1 87 ? 2.326 18.422 -4.492 1 82.25 87 ASP B O 1
ATOM 2197 N N . GLY B 1 88 ? 4.527 18.047 -4.445 1 88.75 88 GLY B N 1
ATOM 2198 C CA . GLY B 1 88 ? 4.754 18.875 -3.262 1 88.75 88 GLY B CA 1
ATOM 2199 C C . GLY B 1 88 ? 4.168 18.266 -1.999 1 88.75 88 GLY B C 1
ATOM 2200 O O . GLY B 1 88 ? 3.848 18.984 -1.051 1 88.75 88 GLY B O 1
ATOM 2201 N N . LYS B 1 89 ? 3.945 16.969 -2.029 1 91.19 89 LYS B N 1
ATOM 2202 C CA . LYS B 1 89 ? 3.324 16.312 -0.884 1 91.19 89 LYS B CA 1
ATOM 2203 C C . LYS B 1 89 ? 4.035 15.008 -0.553 1 91.19 89 LYS B C 1
ATOM 2205 O O . LYS B 1 89 ? 4.578 14.344 -1.442 1 91.19 89 LYS B O 1
ATOM 2210 N N . GLN B 1 90 ? 4.098 14.664 0.712 1 92.31 90 GLN B N 1
ATOM 2211 C CA . GLN B 1 90 ? 4.574 13.383 1.214 1 92.31 90 GLN B CA 1
ATOM 2212 C C . GLN B 1 90 ? 3.785 12.945 2.447 1 92.31 90 GLN B C 1
ATOM 2214 O O . GLN B 1 90 ? 3.484 13.766 3.318 1 92.31 90 GLN B O 1
ATOM 2219 N N . ILE B 1 91 ? 3.473 11.68 2.525 1 93.38 91 ILE B N 1
ATOM 2220 C CA . ILE B 1 91 ? 2.686 11.156 3.639 1 93.38 91 ILE B CA 1
ATOM 2221 C C . ILE B 1 91 ? 3.5 10.125 4.41 1 93.38 91 ILE B C 1
ATOM 2223 O O . ILE B 1 91 ? 4.18 9.289 3.814 1 93.38 91 ILE B O 1
ATOM 2227 N N . PHE B 1 92 ? 3.492 10.25 5.742 1 93.81 92 PHE B N 1
ATOM 2228 C CA . PHE B 1 92 ? 4.059 9.258 6.652 1 93.81 92 PHE B CA 1
ATOM 2229 C C . PHE B 1 92 ? 2.982 8.68 7.562 1 93.81 92 PHE B C 1
ATOM 2231 O O . PHE B 1 92 ? 2.014 9.367 7.902 1 93.81 92 PHE B O 1
ATOM 2238 N N . ILE B 1 93 ? 3.166 7.445 7.883 1 91.94 93 ILE B N 1
ATOM 2239 C CA . ILE B 1 93 ? 2.424 6.863 9 1 91.94 93 ILE B CA 1
ATOM 2240 C C . ILE B 1 93 ? 3.396 6.391 10.078 1 91.94 93 ILE B C 1
ATOM 2242 O O . ILE B 1 93 ? 4.305 5.605 9.797 1 91.94 93 ILE B O 1
ATOM 2246 N N . PHE B 1 94 ? 3.289 7.004 11.273 1 94.12 94 PHE B N 1
ATOM 2247 C CA . PHE B 1 94 ? 4.039 6.617 12.461 1 94.12 94 PHE B CA 1
ATOM 2248 C C . PHE B 1 94 ? 3.107 6.066 13.531 1 94.12 94 PHE B C 1
ATOM 2250 O O . PHE B 1 94 ? 2.375 6.82 14.172 1 94.12 94 PHE B O 1
ATOM 2257 N N . ASP B 1 95 ? 3.121 4.77 13.805 1 89.69 95 ASP B N 1
ATOM 2258 C CA . ASP B 1 95 ? 2.297 4.172 14.852 1 89.69 95 ASP B CA 1
ATOM 2259 C C . ASP B 1 95 ? 0.877 4.734 14.812 1 89.69 95 ASP B C 1
ATOM 2261 O O . ASP B 1 95 ? 0.397 5.281 15.812 1 89.69 95 ASP B O 1
ATOM 2265 N N . ASN B 1 96 ? 0.197 4.707 13.773 1 88.94 96 ASN B N 1
ATOM 2266 C CA . ASN B 1 96 ? -1.2 5.062 13.547 1 88.94 96 ASN B CA 1
ATOM 2267 C C . ASN B 1 96 ? -1.396 6.574 13.516 1 88.94 96 ASN B C 1
ATOM 2269 O O . ASN B 1 96 ? -2.523 7.062 13.625 1 88.94 96 ASN B O 1
ATOM 2273 N N . VAL B 1 97 ? -0.271 7.328 13.508 1 95.88 97 VAL B N 1
ATOM 2274 C CA . VAL B 1 97 ? -0.335 8.773 13.32 1 95.88 97 VAL B CA 1
ATOM 2275 C C . VAL B 1 97 ? -0.006 9.125 11.867 1 95.88 97 VAL B C 1
ATOM 2277 O O . VAL B 1 97 ? 1.022 8.695 11.344 1 95.88 97 VAL B O 1
ATOM 2280 N N . PHE B 1 98 ? -0.938 9.891 11.258 1 95.75 98 PHE B N 1
ATOM 2281 C CA . PHE B 1 98 ? -0.768 10.305 9.875 1 95.75 98 PHE B CA 1
ATOM 2282 C C . PHE B 1 98 ? -0.116 11.68 9.797 1 95.75 98 PHE B C 1
ATOM 2284 O O . PHE B 1 98 ? -0.635 12.656 10.359 1 95.75 98 PHE B O 1
ATOM 2291 N N . VAL B 1 99 ? 1.036 11.734 9.156 1 97.88 99 VAL B N 1
ATOM 2292 C CA . VAL B 1 99 ? 1.769 12.984 9 1 97.88 99 VAL B CA 1
ATOM 2293 C C . VAL B 1 99 ? 1.909 13.328 7.52 1 97.88 99 VAL B C 1
ATOM 2295 O O . VAL B 1 99 ? 2.545 12.586 6.766 1 97.88 99 VAL B O 1
ATOM 2298 N N . THR B 1 100 ? 1.272 14.406 7.113 1 96.81 100 THR B N 1
ATOM 2299 C CA . THR B 1 100 ? 1.32 14.836 5.723 1 96.81 100 THR B CA 1
ATOM 2300 C C . THR B 1 100 ? 2.131 16.125 5.582 1 96.81 100 THR B C 1
ATOM 2302 O O . THR B 1 100 ? 1.83 17.125 6.227 1 96.81 100 THR B O 1
ATOM 2305 N N . LEU B 1 101 ? 3.189 16.094 4.785 1 97.38 101 LEU B N 1
ATOM 2306 C CA . LEU B 1 101 ? 3.973 17.266 4.426 1 97.38 101 LEU B CA 1
ATOM 2307 C C . LEU B 1 101 ? 3.455 17.891 3.131 1 97.38 101 LEU B C 1
ATOM 2309 O O . LEU B 1 101 ? 3.217 17.172 2.15 1 97.38 101 LEU B O 1
ATOM 2313 N N . THR B 1 102 ? 3.219 19.203 3.176 1 95.62 102 THR B N 1
ATOM 2314 C CA . THR B 1 102 ? 2.799 19.938 1.99 1 95.62 102 THR B CA 1
ATOM 2315 C C . THR B 1 102 ? 3.619 21.219 1.83 1 95.62 102 THR B C 1
ATOM 2317 O O . THR B 1 102 ? 3.756 22 2.775 1 95.62 102 THR B O 1
ATOM 2320 N N . GLU B 1 103 ? 4.145 21.344 0.641 1 95.38 103 GLU B N 1
ATOM 2321 C CA . GLU B 1 103 ? 4.801 22.625 0.353 1 95.38 103 GLU B CA 1
ATOM 2322 C C . GLU B 1 103 ? 3.812 23.781 0.443 1 95.38 103 GLU B C 1
ATOM 2324 O O . GLU B 1 103 ? 2.689 23.688 -0.059 1 95.38 103 GLU B O 1
ATOM 2329 N N . SER B 1 104 ? 4.246 24.812 1.171 1 91.5 104 SER B N 1
ATOM 2330 C CA . SER B 1 104 ? 3.385 25.984 1.253 1 91.5 104 SER B CA 1
ATOM 2331 C C . SER B 1 104 ? 3.225 26.656 -0.112 1 91.5 104 SER B C 1
ATOM 2333 O O . SER B 1 104 ? 4.195 26.797 -0.859 1 91.5 104 SER B O 1
ATOM 2335 N N . GLU B 1 105 ? 2.016 27 -0.413 1 85.75 105 GLU B N 1
ATOM 2336 C CA . GLU B 1 105 ? 1.754 27.656 -1.688 1 85.75 105 GLU B CA 1
ATOM 2337 C C . GLU B 1 105 ? 2.324 29.078 -1.705 1 85.75 105 GLU B C 1
ATOM 2339 O O . GLU B 1 105 ? 2.729 29.578 -2.758 1 85.75 105 GLU B O 1
ATOM 2344 N N . ASP B 1 106 ? 2.412 29.672 -0.544 1 86.25 106 ASP B N 1
ATOM 2345 C CA . ASP B 1 106 ? 2.803 31.078 -0.438 1 86.25 106 ASP B CA 1
ATOM 2346 C C . ASP B 1 106 ? 4.32 31.219 -0.375 1 86.25 106 ASP B C 1
ATOM 2348 O O . ASP B 1 106 ? 4.867 32.25 -0.76 1 86.25 106 ASP B O 1
ATOM 2352 N N . ASP B 1 107 ? 4.945 30.172 0.15 1 89.12 107 ASP B N 1
ATOM 2353 C CA . ASP B 1 107 ? 6.387 30.219 0.372 1 89.12 107 ASP B CA 1
ATOM 2354 C C . ASP B 1 107 ? 7.004 28.828 0.207 1 89.12 107 ASP B C 1
ATOM 2356 O O . ASP B 1 107 ? 6.887 27.984 1.094 1 89.12 107 ASP B O 1
ATOM 2360 N N . PRO B 1 108 ? 7.816 28.641 -0.832 1 86 108 PRO B N 1
ATOM 2361 C CA . PRO B 1 108 ? 8.398 27.312 -1.085 1 86 108 PRO B CA 1
ATOM 2362 C C . PRO B 1 108 ? 9.383 26.891 -0.004 1 86 108 PRO B C 1
ATOM 2364 O O . PRO B 1 108 ? 9.719 25.703 0.099 1 86 108 PRO B O 1
ATOM 2367 N N . ASP B 1 109 ? 9.852 27.766 0.75 1 92.75 109 ASP B N 1
ATOM 2368 C CA . ASP B 1 109 ? 10.789 27.438 1.82 1 92.75 109 ASP B CA 1
ATOM 2369 C C . ASP B 1 109 ? 10.055 27.156 3.129 1 92.75 109 ASP B C 1
ATOM 2371 O O . ASP B 1 109 ? 10.656 27.203 4.207 1 92.75 109 ASP B O 1
ATOM 2375 N N . THR B 1 110 ? 8.805 27.031 2.947 1 96.06 110 THR B N 1
ATOM 2376 C CA . THR B 1 110 ? 7.996 26.688 4.109 1 96.06 110 THR B CA 1
ATOM 2377 C C . THR B 1 110 ? 7.211 25.391 3.861 1 96.06 110 THR B C 1
ATOM 2379 O O . THR B 1 110 ? 6.664 25.203 2.775 1 96.06 110 THR B O 1
ATOM 2382 N N . THR B 1 111 ? 7.215 24.469 4.82 1 97.88 111 THR B N 1
ATOM 2383 C CA . THR B 1 111 ? 6.477 23.219 4.727 1 97.88 111 THR B CA 1
ATOM 2384 C C . THR B 1 111 ? 5.379 23.156 5.785 1 97.88 111 THR B C 1
ATOM 2386 O O . THR B 1 111 ? 5.609 23.5 6.949 1 97.88 111 THR B O 1
ATOM 2389 N N . LEU B 1 112 ? 4.172 22.875 5.348 1 97.56 112 LEU B N 1
ATOM 2390 C CA . LEU B 1 112 ? 3.084 22.578 6.281 1 97.56 112 LEU B CA 1
ATOM 2391 C C . LEU B 1 112 ? 3.078 21.109 6.672 1 97.56 112 LEU B C 1
ATOM 2393 O O . LEU B 1 112 ? 3.303 20.234 5.832 1 97.56 112 LEU B O 1
ATOM 2397 N N . ILE B 1 113 ? 2.902 20.891 8 1 98.5 113 ILE B N 1
ATOM 2398 C CA . ILE B 1 113 ? 2.883 19.531 8.562 1 98.5 113 ILE B CA 1
ATOM 2399 C C . ILE B 1 113 ? 1.515 19.25 9.18 1 98.5 113 ILE B C 1
ATOM 2401 O O . ILE B 1 113 ? 1.167 19.812 10.219 1 98.5 113 ILE B O 1
ATOM 2405 N N . GLU B 1 114 ? 0.75 18.375 8.531 1 97.75 114 GLU B N 1
ATOM 2406 C CA . GLU B 1 114 ? -0.546 17.969 9.062 1 97.75 114 GLU B CA 1
ATOM 2407 C C . GLU B 1 114 ? -0.427 16.688 9.883 1 97.75 114 GLU B C 1
ATOM 2409 O O . GLU B 1 114 ? 0.107 15.688 9.406 1 97.75 114 GLU B O 1
ATOM 2414 N N . VAL B 1 115 ? -0.856 16.75 11.125 1 98.38 115 VAL B N 1
ATOM 2415 C CA . VAL B 1 115 ? -0.813 15.617 12.039 1 98.38 115 VAL B CA 1
ATOM 2416 C C . VAL B 1 115 ? -2.234 15.18 12.391 1 98.38 115 VAL B C 1
ATOM 2418 O O . VAL B 1 115 ? -3.002 15.961 12.961 1 98.38 115 VAL B O 1
ATOM 2421 N N . ALA B 1 116 ? -2.553 13.93 12.016 1 97 116 ALA B N 1
ATOM 2422 C CA . ALA B 1 116 ? -3.879 13.383 12.281 1 97 116 ALA B CA 1
ATOM 2423 C C . ALA B 1 116 ? -3.783 12.023 12.969 1 97 116 ALA B C 1
ATOM 2425 O O . ALA B 1 116 ? -3.062 11.133 12.508 1 97 116 ALA B O 1
ATOM 2426 N N . GLU B 1 117 ? -4.488 11.906 14.062 1 95.5 117 GLU B N 1
ATOM 2427 C CA . GLU B 1 117 ? -4.586 10.602 14.703 1 95.5 117 GLU B CA 1
ATOM 2428 C C . GLU B 1 117 ? -5.508 9.672 13.922 1 95.5 117 GLU B C 1
ATOM 2430 O O . GLU B 1 117 ? -6.23 10.109 13.023 1 95.5 117 GLU B O 1
ATOM 2435 N N . GLU B 1 118 ? -5.473 8.484 14.25 1 94.5 118 GLU B N 1
ATOM 2436 C CA . GLU B 1 118 ? -6.18 7.434 13.516 1 94.5 118 GLU B CA 1
ATOM 2437 C C . GLU B 1 118 ? -7.676 7.738 13.422 1 94.5 118 GLU B C 1
ATOM 2439 O O . GLU B 1 118 ? -8.273 7.605 12.359 1 94.5 118 GLU B O 1
ATOM 2444 N N . GLU B 1 119 ? -8.289 8.141 14.539 1 94.06 119 GLU B N 1
ATOM 2445 C CA . GLU B 1 119 ? -9.734 8.367 14.539 1 94.06 119 GLU B CA 1
ATOM 2446 C C . GLU B 1 119 ? -10.117 9.492 13.586 1 94.06 119 GLU B C 1
ATOM 2448 O O . GLU B 1 119 ? -11.109 9.391 12.867 1 94.06 119 GLU B O 1
ATOM 2453 N N . PHE B 1 120 ? -9.398 10.547 13.641 1 95.5 120 PHE B N 1
ATOM 2454 C CA . PHE B 1 120 ? -9.656 11.625 12.688 1 95.5 120 PHE B CA 1
ATOM 2455 C C . PHE B 1 120 ? -9.516 11.125 11.258 1 95.5 120 PHE B C 1
ATOM 2457 O O . PHE B 1 120 ? -10.375 11.375 10.414 1 95.5 120 PHE B O 1
ATOM 2464 N N . ALA B 1 121 ? -8.461 10.414 10.977 1 94.88 121 ALA B N 1
ATOM 2465 C CA . ALA B 1 121 ? -8.188 9.93 9.625 1 94.88 121 ALA B CA 1
ATOM 2466 C C . ALA B 1 121 ? -9.305 9.008 9.141 1 94.88 121 ALA B C 1
ATOM 2468 O O . ALA B 1 121 ? -9.844 9.203 8.055 1 94.88 121 ALA B O 1
ATOM 2469 N N . ARG B 1 122 ? -9.68 8.125 9.969 1 94 122 ARG B N 1
ATOM 2470 C CA . ARG B 1 122 ? -10.703 7.129 9.664 1 94 122 ARG B CA 1
ATOM 2471 C C . ARG B 1 122 ? -12.023 7.793 9.297 1 94 122 ARG B C 1
ATOM 2473 O O . ARG B 1 122 ? -12.703 7.355 8.367 1 94 122 ARG B O 1
ATOM 2480 N N . ASN B 1 123 ? -12.266 8.875 9.922 1 94.38 123 ASN B N 1
ATOM 2481 C CA . ASN B 1 123 ? -13.609 9.43 9.82 1 94.38 123 ASN B CA 1
ATOM 2482 C C . ASN B 1 123 ? -13.664 10.602 8.836 1 94.38 123 ASN B C 1
ATOM 2484 O O . ASN B 1 123 ? -14.742 11.039 8.445 1 94.38 123 ASN B O 1
ATOM 2488 N N . ASN B 1 124 ? -12.461 11.062 8.414 1 94.5 124 ASN B N 1
ATOM 2489 C CA . ASN B 1 124 ? -12.523 12.305 7.652 1 94.5 124 ASN B CA 1
ATOM 2490 C C . ASN B 1 124 ? -11.836 12.172 6.297 1 94.5 124 ASN B C 1
ATOM 2492 O O . ASN B 1 124 ? -12.352 12.648 5.285 1 94.5 124 ASN B O 1
ATOM 2496 N N . TYR B 1 125 ? -10.781 11.438 6.25 1 93.12 125 TYR B N 1
ATOM 2497 C CA . TYR B 1 125 ? -10.086 11.336 4.973 1 93.12 125 TYR B CA 1
ATOM 2498 C C . TYR B 1 125 ? -10.906 10.539 3.967 1 93.12 125 TYR B C 1
ATOM 2500 O O . TYR B 1 125 ? -11.555 9.555 4.328 1 93.12 125 TYR B O 1
ATOM 2508 N N . GLY B 1 126 ? -10.797 10.953 2.729 1 90.44 126 GLY B N 1
ATOM 2509 C CA . GLY B 1 126 ? -11.32 10.125 1.65 1 90.44 126 GLY B CA 1
ATOM 2510 C C . GLY B 1 126 ? -10.391 9 1.251 1 90.44 126 GLY B C 1
ATOM 2511 O O . GLY B 1 126 ? -9.18 9.102 1.428 1 90.44 126 GLY B O 1
ATOM 2512 N N . PRO B 1 127 ? -11.008 7.898 0.662 1 86.81 127 PRO B N 1
ATOM 2513 C CA . PRO B 1 127 ? -10.164 6.777 0.24 1 86.81 127 PRO B CA 1
ATOM 2514 C C . PRO B 1 127 ? -9.133 7.18 -0.815 1 86.81 127 PRO B C 1
ATOM 2516 O O . PRO B 1 127 ? -8.023 6.641 -0.838 1 86.81 127 PRO B O 1
ATOM 2519 N N . SER B 1 128 ? -9.461 8.117 -1.658 1 81.19 128 SER B N 1
ATOM 2520 C CA . SER B 1 128 ? -8.586 8.555 -2.74 1 81.19 128 SER B CA 1
ATOM 2521 C C . SER B 1 128 ? -7.301 9.164 -2.199 1 81.19 128 SER B C 1
ATOM 2523 O O . SER B 1 128 ? -6.27 9.156 -2.877 1 81.19 128 SER B O 1
ATOM 2525 N N . PHE B 1 129 ? -7.379 9.766 -0.949 1 83.75 129 PHE B N 1
ATOM 2526 C CA . PHE B 1 129 ? -6.195 10.312 -0.294 1 83.75 129 PHE B CA 1
ATOM 2527 C C . PHE B 1 129 ? -5.117 9.242 -0.15 1 83.75 129 PHE B C 1
ATOM 2529 O O . PHE B 1 129 ? -3.945 9.492 -0.443 1 83.75 129 PHE B O 1
ATOM 2536 N N . PHE B 1 130 ? -5.477 8.055 0.193 1 82.69 130 PHE B N 1
ATOM 2537 C CA . PHE B 1 130 ? -4.547 6.973 0.483 1 82.69 130 PHE B CA 1
ATOM 2538 C C . PHE B 1 130 ? -4.125 6.262 -0.799 1 82.69 130 PHE B C 1
ATOM 2540 O O . PHE B 1 130 ? -2.99 5.793 -0.912 1 82.69 130 PHE B O 1
ATOM 2547 N N . GLU B 1 131 ? -5.027 6.148 -1.754 1 78.06 131 GLU B N 1
ATOM 2548 C CA . GLU B 1 131 ? -4.742 5.516 -3.039 1 78.06 131 GLU B CA 1
ATOM 2549 C C . GLU B 1 131 ? -3.605 6.23 -3.766 1 78.06 131 GLU B C 1
ATOM 2551 O O . GLU B 1 131 ? -2.709 5.586 -4.312 1 78.06 131 GLU B O 1
ATOM 2556 N N . GLY B 1 132 ? -3.607 7.379 -3.779 1 72.44 132 GLY B N 1
ATOM 2557 C CA . GLY B 1 132 ? -2.646 8.172 -4.531 1 72.44 132 GLY B CA 1
ATOM 2558 C C . GLY B 1 132 ? -1.259 8.164 -3.916 1 72.44 132 GLY B C 1
ATOM 2559 O O . GLY B 1 132 ? -0.271 7.902 -4.605 1 72.44 132 GLY B O 1
ATOM 2560 N N . TYR B 1 133 ? -1.246 8.242 -2.607 1 76.19 133 TYR B N 1
ATOM 2561 C CA . TYR B 1 133 ? 0.068 8.484 -2.025 1 76.19 133 TYR B CA 1
ATOM 2562 C C . TYR B 1 133 ? 0.672 7.191 -1.483 1 76.19 133 TYR B C 1
ATOM 2564 O O . TYR B 1 133 ? 1.854 6.914 -1.701 1 76.19 133 TYR B O 1
ATOM 2572 N N . LEU B 1 134 ? -0.111 6.316 -0.908 1 78.25 134 LEU B N 1
ATOM 2573 C CA . LEU B 1 134 ? 0.455 5.152 -0.234 1 78.25 134 LEU B CA 1
ATOM 2574 C C . LEU B 1 134 ? 0.689 4.016 -1.222 1 78.25 134 LEU B C 1
ATOM 2576 O O . LEU B 1 134 ? 1.721 3.342 -1.165 1 78.25 134 LEU B O 1
ATOM 2580 N N . LEU B 1 135 ? -0.256 3.844 -2.158 1 77.75 135 LEU B N 1
ATOM 2581 C CA . LEU B 1 135 ? -0.068 2.793 -3.154 1 77.75 135 LEU B CA 1
ATOM 2582 C C . LEU B 1 135 ? 1.112 3.111 -4.066 1 77.75 135 LEU B C 1
ATOM 2584 O O . LEU B 1 135 ? 1.919 2.23 -4.371 1 77.75 135 LEU B O 1
ATOM 2588 N N . ALA B 1 136 ? 1.2 4.34 -4.457 1 75.56 136 ALA B N 1
ATOM 2589 C CA . ALA B 1 136 ? 2.293 4.766 -5.328 1 75.56 136 ALA B CA 1
ATOM 2590 C C . ALA B 1 136 ? 3.648 4.496 -4.68 1 75.56 136 ALA B C 1
ATOM 2592 O O . ALA B 1 136 ? 4.59 4.066 -5.348 1 75.56 136 ALA B O 1
ATOM 2593 N N . SER B 1 137 ? 3.66 4.75 -3.432 1 77.38 137 SER B N 1
ATOM 2594 C CA . SER B 1 137 ? 4.902 4.512 -2.703 1 77.38 137 SER B CA 1
ATOM 2595 C C . SER B 1 137 ? 5.254 3.029 -2.676 1 77.38 137 SER B C 1
ATOM 2597 O O . SER B 1 137 ? 6.41 2.658 -2.896 1 77.38 137 SER B O 1
ATOM 2599 N N . LEU B 1 138 ? 4.266 2.225 -2.412 1 78.88 138 LEU B N 1
ATOM 2600 C CA . LEU B 1 138 ? 4.496 0.784 -2.383 1 78.88 138 LEU B CA 1
ATOM 2601 C C . LEU B 1 138 ? 4.992 0.284 -3.738 1 78.88 138 LEU B C 1
ATOM 2603 O O . LEU B 1 138 ? 6.004 -0.415 -3.814 1 78.88 138 LEU B O 1
ATOM 2607 N N . ILE B 1 139 ? 4.359 0.684 -4.75 1 83 139 ILE B N 1
ATOM 2608 C CA . ILE B 1 139 ? 4.688 0.274 -6.109 1 83 139 ILE B CA 1
ATOM 2609 C C . ILE B 1 139 ? 6.078 0.792 -6.484 1 83 139 ILE B C 1
ATOM 2611 O O . ILE B 1 139 ? 6.875 0.067 -7.082 1 83 139 ILE B O 1
ATOM 2615 N N . SER B 1 140 ? 6.359 1.988 -6.09 1 82.56 140 SER B N 1
ATOM 2616 C CA . SER B 1 140 ? 7.66 2.58 -6.391 1 82.56 140 SER B CA 1
ATOM 2617 C C . SER B 1 140 ? 8.781 1.844 -5.672 1 82.56 140 SER B C 1
ATOM 2619 O O . SER B 1 140 ? 9.883 1.703 -6.207 1 82.56 140 SER B O 1
ATOM 2621 N N . ASN B 1 141 ? 8.484 1.478 -4.543 1 79.06 141 ASN B N 1
ATOM 2622 C CA . ASN B 1 141 ? 9.492 0.735 -3.783 1 79.06 141 ASN B CA 1
ATOM 2623 C C . ASN B 1 141 ? 9.773 -0.627 -4.41 1 79.06 141 ASN B C 1
ATOM 2625 O O . ASN B 1 141 ? 10.898 -1.112 -4.371 1 79.06 141 ASN B O 1
ATOM 2629 N N . LEU B 1 142 ? 8.758 -1.173 -4.945 1 83.88 142 LEU B N 1
ATOM 2630 C CA . LEU B 1 142 ? 8.875 -2.508 -5.523 1 83.88 142 LEU B CA 1
ATOM 2631 C C . LEU B 1 142 ? 9.531 -2.449 -6.898 1 83.88 142 LEU B C 1
ATOM 2633 O O . LEU B 1 142 ? 10.406 -3.268 -7.211 1 83.88 142 LEU B O 1
ATOM 2637 N N . PHE B 1 143 ? 9.086 -1.393 -7.703 1 91.44 143 PHE B N 1
ATOM 2638 C CA . PHE B 1 143 ? 9.43 -1.47 -9.117 1 91.44 143 PHE B CA 1
ATOM 2639 C C . PHE B 1 143 ? 10.125 -0.195 -9.578 1 91.44 143 PHE B C 1
ATOM 2641 O O . PHE B 1 143 ? 10.586 -0.107 -10.719 1 91.44 143 PHE B O 1
ATOM 2648 N N . GLY B 1 144 ? 10.234 0.743 -8.766 1 83.25 144 GLY B N 1
ATOM 2649 C CA . GLY B 1 144 ? 10.867 2.006 -9.109 1 83.25 144 GLY B CA 1
ATOM 2650 C C . GLY B 1 144 ? 9.875 3.107 -9.414 1 83.25 144 GLY B C 1
ATOM 2651 O O . GLY B 1 144 ? 8.688 2.84 -9.633 1 83.25 144 GLY B O 1
ATOM 2652 N N . THR B 1 145 ? 10.523 4.262 -9.539 1 79.88 145 THR B N 1
ATOM 2653 C CA . THR B 1 145 ? 9.711 5.449 -9.781 1 79.88 145 THR B CA 1
ATOM 26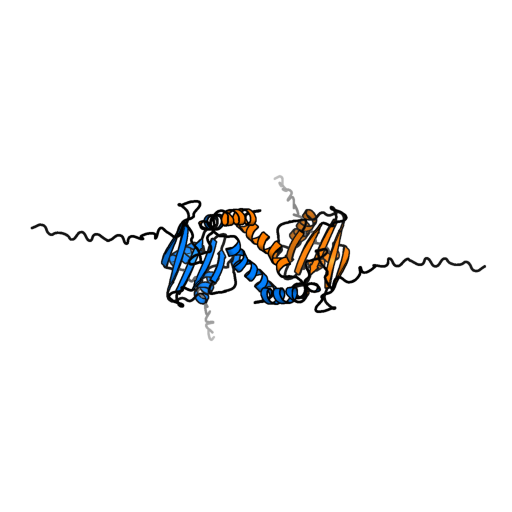54 C C . THR B 1 145 ? 9.109 5.418 -11.188 1 79.88 145 THR B C 1
ATOM 2656 O O . THR B 1 145 ? 9.734 4.918 -12.125 1 79.88 145 THR B O 1
ATOM 2659 N N . ASN B 1 146 ? 7.875 5.742 -11.406 1 83.88 146 ASN B N 1
ATOM 2660 C CA . ASN B 1 146 ? 7.18 5.93 -12.68 1 83.88 146 ASN B CA 1
ATOM 2661 C C . ASN B 1 146 ? 6.719 4.598 -13.266 1 83.88 146 ASN B C 1
ATOM 2663 O O . ASN B 1 146 ? 6.238 4.551 -14.398 1 83.88 146 ASN B O 1
ATOM 2667 N N . TRP B 1 147 ? 7.047 3.525 -12.625 1 91.19 147 TRP B N 1
ATOM 2668 C CA . TRP B 1 147 ? 6.641 2.223 -13.141 1 91.19 147 TRP B CA 1
ATOM 2669 C C . TRP B 1 147 ? 5.137 2.189 -13.406 1 91.19 147 TRP B C 1
ATOM 2671 O O . TRP B 1 147 ? 4.695 1.688 -14.445 1 91.19 147 TRP B O 1
ATOM 2681 N N . TYR B 1 148 ? 4.387 2.643 -12.477 1 86.88 148 TYR B N 1
ATOM 2682 C CA . TYR B 1 148 ? 2.932 2.592 -12.555 1 86.88 148 TYR B CA 1
ATOM 2683 C C . TYR B 1 148 ? 2.438 3.207 -13.859 1 86.88 148 TYR B C 1
ATOM 2685 O O . TYR B 1 148 ? 1.683 2.576 -14.609 1 86.88 148 TYR B O 1
ATOM 2693 N N . ASP B 1 149 ? 2.893 4.398 -14.102 1 85.31 149 ASP B N 1
ATOM 2694 C CA . ASP B 1 149 ? 2.473 5.129 -15.297 1 85.31 149 ASP B CA 1
ATOM 2695 C C . ASP B 1 149 ? 2.947 4.426 -16.562 1 85.31 149 ASP B C 1
ATOM 2697 O O . ASP B 1 149 ? 2.188 4.285 -17.516 1 85.31 149 ASP B O 1
ATOM 2701 N N . SER B 1 150 ? 4.156 4.039 -16.547 1 92.94 150 SER B N 1
ATOM 2702 C CA . SER B 1 150 ? 4.738 3.359 -17.703 1 92.94 150 SER B CA 1
ATOM 2703 C C . SER B 1 150 ? 4.016 2.049 -17.984 1 92.94 150 SER B C 1
ATOM 2705 O O . SER B 1 150 ? 3.652 1.775 -19.141 1 92.94 150 SER B O 1
ATOM 2707 N N . ARG B 1 151 ? 3.748 1.375 -16.938 1 93.31 151 ARG B N 1
ATOM 2708 C CA . ARG B 1 151 ? 3.09 0.082 -17.109 1 93.31 151 ARG B CA 1
ATOM 2709 C C . ARG B 1 151 ? 1.642 0.256 -17.547 1 93.31 151 ARG B C 1
ATOM 2711 O O . ARG B 1 151 ? 1.136 -0.528 -18.359 1 93.31 151 ARG B O 1
ATOM 2718 N N . ASN B 1 152 ? 0.979 1.189 -16.969 1 91.12 152 ASN B N 1
ATOM 2719 C CA . ASN B 1 152 ? -0.393 1.484 -17.375 1 91.12 152 ASN B CA 1
ATOM 2720 C C . ASN B 1 152 ? -0.486 1.81 -18.859 1 91.12 152 ASN B C 1
ATOM 2722 O O . ASN B 1 152 ? -1.391 1.333 -19.547 1 91.12 152 ASN B O 1
ATOM 2726 N N . ARG B 1 153 ? 0.453 2.553 -19.359 1 93.62 153 ARG B N 1
ATOM 2727 C CA . ARG B 1 153 ? 0.498 2.902 -20.781 1 93.62 153 ARG B CA 1
ATOM 2728 C C . ARG B 1 153 ? 0.738 1.667 -21.641 1 93.62 153 ARG B C 1
ATOM 2730 O O . ARG B 1 153 ? 0.055 1.464 -22.641 1 93.62 153 ARG B O 1
ATOM 2737 N N . GLN B 1 154 ? 1.617 0.833 -21.219 1 93.88 154 GLN B N 1
ATOM 2738 C CA . GLN B 1 154 ? 1.931 -0.386 -21.969 1 93.88 154 GLN B CA 1
ATOM 2739 C C . GLN B 1 154 ? 0.726 -1.32 -22.016 1 93.88 154 GLN B C 1
ATOM 2741 O O . GLN B 1 154 ? 0.436 -1.906 -23.062 1 93.88 154 GLN B O 1
ATOM 2746 N N . CYS B 1 155 ? 0.044 -1.422 -20.953 1 93.69 155 CYS B N 1
ATOM 2747 C CA . CYS B 1 155 ? -1.109 -2.311 -20.875 1 93.69 155 CYS B CA 1
ATOM 2748 C C . CYS B 1 155 ? -2.26 -1.786 -21.719 1 93.69 155 CYS B C 1
ATOM 2750 O O . CYS B 1 155 ? -3.018 -2.566 -22.297 1 93.69 155 CYS B O 1
ATOM 2752 N N . ASN B 1 156 ? -2.369 -0.505 -21.734 1 93.31 156 ASN B N 1
ATOM 2753 C CA . ASN B 1 156 ? -3.402 0.087 -22.578 1 93.31 156 ASN B CA 1
ATOM 2754 C C . ASN B 1 156 ? -3.109 -0.124 -24.062 1 93.31 156 ASN B C 1
ATOM 2756 O O . ASN B 1 156 ? -4.023 -0.36 -24.859 1 93.31 156 ASN B O 1
ATOM 2760 N N . LEU B 1 157 ? -1.855 -0.076 -24.453 1 94.31 157 LEU B N 1
ATOM 2761 C CA . LEU B 1 157 ? -1.438 -0.235 -25.828 1 94.31 157 LEU B CA 1
ATOM 2762 C C . LEU B 1 157 ? -1.5 -1.699 -26.25 1 94.31 157 LEU B C 1
ATOM 2764 O O . LEU B 1 157 ? -1.87 -2.008 -27.391 1 94.31 157 LEU B O 1
ATOM 2768 N N . ASN B 1 158 ? -1.125 -2.576 -25.312 1 93.12 158 ASN B N 1
ATOM 2769 C CA . ASN B 1 158 ? -1.082 -4.012 -25.562 1 93.12 158 ASN B CA 1
ATOM 2770 C C . ASN B 1 158 ? -1.729 -4.805 -24.438 1 93.12 158 ASN B C 1
ATOM 2772 O O . ASN B 1 158 ? -1.032 -5.422 -23.625 1 93.12 158 ASN B O 1
ATOM 2776 N N . PRO B 1 159 ? -3.031 -4.91 -24.438 1 90.94 159 PRO B N 1
ATOM 2777 C CA . PRO B 1 159 ? -3.734 -5.566 -23.328 1 90.94 159 PRO B CA 1
ATOM 2778 C C . PRO B 1 159 ? -3.346 -7.031 -23.172 1 90.94 159 PRO B C 1
ATOM 2780 O O . PRO B 1 159 ? -3.393 -7.566 -22.047 1 90.94 159 PRO B O 1
ATOM 2783 N N . GLU B 1 160 ? -2.896 -7.691 -24.234 1 90.75 160 GLU B N 1
ATOM 2784 C CA . GLU B 1 160 ? -2.518 -9.102 -24.172 1 90.75 160 GLU B CA 1
ATOM 2785 C C . GLU B 1 160 ? -1.2 -9.289 -23.422 1 90.75 160 GLU B C 1
ATOM 2787 O O . GLU B 1 160 ? -0.838 -10.414 -23.078 1 90.75 160 GLU B O 1
ATOM 2792 N N . ARG B 1 161 ? -0.532 -8.172 -23.125 1 92.25 161 ARG B N 1
ATOM 2793 C CA . ARG B 1 161 ? 0.731 -8.242 -22.391 1 92.25 161 ARG B CA 1
ATOM 2794 C C . ARG B 1 161 ? 0.552 -7.816 -20.938 1 92.25 161 ARG B C 1
ATOM 2796 O O . ARG B 1 161 ? 1.533 -7.617 -20.219 1 92.25 161 ARG B O 1
ATOM 2803 N N . CYS B 1 162 ? -0.677 -7.59 -20.609 1 93.31 162 CYS B N 1
ATOM 2804 C CA . CYS B 1 162 ? -1.002 -7.215 -19.234 1 93.31 162 CYS B CA 1
ATOM 2805 C C . CYS B 1 162 ? -1.517 -8.414 -18.453 1 93.31 162 CYS B C 1
ATOM 2807 O O . CYS B 1 162 ? -2.666 -8.828 -18.609 1 93.31 162 CYS B O 1
ATOM 2809 N N . TYR B 1 163 ? -0.656 -8.898 -17.656 1 93.19 163 TYR B N 1
ATOM 2810 C CA . TYR B 1 163 ? -0.945 -10.117 -16.922 1 93.19 163 TYR B CA 1
ATOM 2811 C C . TYR B 1 163 ? -1.726 -9.805 -15.641 1 93.19 163 TYR B C 1
ATOM 2813 O O . TYR B 1 163 ? -1.345 -8.914 -14.875 1 93.19 163 TYR B O 1
ATOM 2821 N N . GLY B 1 164 ? -2.811 -10.453 -15.359 1 90.06 164 GLY B N 1
ATOM 2822 C CA . GLY B 1 164 ? -3.664 -10.227 -14.211 1 90.06 164 GLY B CA 1
ATOM 2823 C C . GLY B 1 164 ? -3.596 -11.352 -13.188 1 90.06 164 GLY B C 1
ATOM 2824 O O . GLY B 1 164 ? -4.449 -11.445 -12.305 1 90.06 164 GLY B O 1
ATOM 2825 N N . GLY B 1 165 ? -2.57 -12.242 -13.328 1 91.38 165 GLY B N 1
ATOM 2826 C CA . GLY B 1 165 ? -2.488 -13.398 -12.453 1 91.38 165 GLY B CA 1
ATOM 2827 C C . GLY B 1 165 ? -3.021 -14.664 -13.086 1 91.38 165 GLY B C 1
ATOM 2828 O O . GLY B 1 165 ? -3.736 -14.609 -14.086 1 91.38 165 GLY B O 1
ATOM 2829 N N . TYR B 1 166 ? -2.67 -15.695 -12.414 1 89.88 166 TYR B N 1
ATOM 2830 C CA . TYR B 1 166 ? -3.057 -17 -12.961 1 89.88 166 TYR B CA 1
ATOM 2831 C C . TYR B 1 166 ? -4.57 -17.172 -12.914 1 89.88 166 TYR B C 1
ATOM 2833 O O . TYR B 1 166 ? -5.203 -16.875 -11.906 1 89.88 166 TYR B O 1
ATOM 2841 N N . ASN B 1 167 ? -5.281 -17.453 -14.047 1 79.75 167 ASN B N 1
ATOM 2842 C CA . ASN B 1 167 ? -6.711 -17.703 -14.219 1 79.75 167 ASN B CA 1
ATOM 2843 C C . ASN B 1 167 ? -7.504 -16.391 -14.242 1 79.75 167 ASN B C 1
ATOM 2845 O O . ASN B 1 167 ? -8.719 -16.406 -14.055 1 79.75 167 ASN B O 1
ATOM 2849 N N . SER B 1 168 ? -6.785 -15.242 -14.211 1 78.94 168 SER B N 1
ATOM 2850 C CA . SER B 1 168 ? -7.512 -13.984 -14.391 1 78.94 168 SER B CA 1
ATOM 2851 C C . SER B 1 168 ? -8.211 -13.945 -15.742 1 78.94 168 SER B C 1
ATOM 2853 O O . SER B 1 168 ? -7.852 -14.68 -16.656 1 78.94 168 SER B O 1
ATOM 2855 N N . ALA B 1 169 ? -9.18 -13.188 -15.641 1 70.38 169 ALA B N 1
A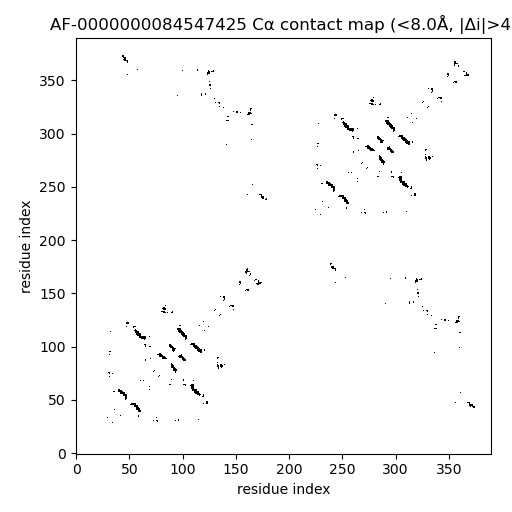TOM 2856 C CA . ALA B 1 169 ? -9.867 -12.992 -16.922 1 70.38 169 ALA B CA 1
ATOM 2857 C C . ALA B 1 169 ? -8.953 -12.32 -17.938 1 70.38 169 ALA B C 1
ATOM 2859 O O . ALA B 1 169 ? -7.992 -11.641 -17.562 1 70.38 169 ALA B O 1
ATOM 2860 N N . GLY B 1 170 ? -9.172 -12.719 -19.172 1 70.25 170 GLY B N 1
ATOM 2861 C CA . GLY B 1 170 ? -8.414 -12.094 -20.234 1 70.25 170 GLY B CA 1
ATOM 2862 C C . GLY B 1 170 ? -7.367 -13.016 -20.844 1 70.25 170 GLY B C 1
ATOM 2863 O O . GLY B 1 170 ? -7.172 -14.133 -20.375 1 70.25 170 GLY B O 1
ATOM 2864 N N . SER B 1 171 ? -6.746 -12.523 -21.938 1 78.62 171 SER B N 1
ATOM 2865 C CA . SER B 1 171 ? -5.73 -13.297 -22.625 1 78.62 171 SER B CA 1
ATOM 2866 C C . SER B 1 171 ? -4.328 -12.773 -22.328 1 78.62 171 SER B C 1
ATOM 2868 O O . SER B 1 171 ? -4.121 -11.562 -22.266 1 78.62 171 SER B O 1
ATOM 2870 N N . TYR B 1 172 ? -3.49 -13.539 -21.781 1 88.25 172 TYR B N 1
ATOM 2871 C CA . TYR B 1 172 ? -2.078 -13.211 -21.625 1 88.25 172 TYR B CA 1
ATOM 2872 C C . TYR B 1 172 ? -1.215 -14.062 -22.547 1 88.25 172 TYR B C 1
ATOM 2874 O O . TYR B 1 172 ? -1.421 -15.273 -22.656 1 88.25 172 TYR B O 1
ATOM 2882 N N . VAL B 1 173 ? -0.343 -13.523 -23.281 1 81.94 173 VAL B N 1
ATOM 2883 C CA . VAL B 1 173 ? 0.411 -14.164 -24.344 1 81.94 173 VAL B CA 1
ATOM 2884 C C . VAL B 1 173 ? 1.388 -15.18 -23.75 1 81.94 173 VAL B C 1
ATOM 2886 O O . VAL B 1 173 ? 1.818 -16.109 -24.438 1 81.94 173 VAL B O 1
ATOM 2889 N N . GLY B 1 174 ? 1.765 -15.086 -22.516 1 77.81 174 GLY B N 1
ATOM 2890 C CA . GLY B 1 174 ? 2.746 -15.977 -21.922 1 77.81 174 GLY B CA 1
ATOM 2891 C C . GLY B 1 174 ? 2.143 -17.266 -21.375 1 77.81 174 GLY B C 1
ATOM 2892 O O . GLY B 1 174 ? 2.867 -18.172 -20.984 1 77.81 174 GLY B O 1
ATOM 2893 N N . LYS B 1 175 ? 0.843 -17.469 -21.25 1 69.44 175 LYS B N 1
ATOM 2894 C CA . LYS B 1 175 ? 0.212 -18.656 -20.672 1 69.44 175 LYS B CA 1
ATOM 2895 C C . LYS B 1 175 ? 0.368 -19.875 -21.578 1 69.44 175 LYS B C 1
ATOM 2897 O O . LYS B 1 175 ? 0.232 -21 -21.125 1 69.44 175 LYS B O 1
ATOM 2902 N N . ASN B 1 176 ? 0.859 -19.875 -22.828 1 56.56 176 ASN B N 1
ATOM 2903 C CA . ASN B 1 176 ? 0.71 -21.031 -23.719 1 56.56 176 ASN B CA 1
ATOM 2904 C C . ASN B 1 176 ? 1.473 -22.234 -23.188 1 56.56 176 ASN B C 1
ATOM 2906 O O . ASN B 1 176 ? 1.12 -23.375 -23.484 1 56.56 176 ASN B O 1
ATOM 2910 N N . SER B 1 177 ? 2.895 -22.141 -23.031 1 46.66 177 SER B N 1
ATOM 2911 C CA . SER B 1 177 ? 3.627 -23.375 -23.25 1 46.66 177 SER B CA 1
ATOM 2912 C C . SER B 1 177 ? 3.545 -24.297 -22.031 1 46.66 177 SER B C 1
ATOM 2914 O O . SER B 1 177 ? 3.965 -23.906 -20.938 1 46.66 177 SER B O 1
ATOM 2916 N N . THR B 1 178 ? 2.482 -24.938 -21.906 1 41.44 178 THR B N 1
ATOM 2917 C CA . THR B 1 178 ? 2.459 -26.031 -20.953 1 41.44 178 THR B CA 1
ATOM 2918 C C . THR B 1 178 ? 3.84 -26.672 -20.828 1 41.44 178 THR B C 1
ATOM 2920 O O . THR B 1 178 ? 4.418 -27.125 -21.812 1 41.44 178 THR B O 1
ATOM 2923 N N . PRO B 1 179 ? 4.609 -26.266 -19.984 1 39.88 179 PRO B N 1
ATOM 2924 C CA . PRO B 1 179 ? 5.746 -27.188 -19.922 1 39.88 179 PRO B CA 1
ATOM 2925 C C . PRO B 1 179 ? 5.328 -28.641 -19.953 1 39.88 179 PRO B C 1
ATOM 2927 O O . PRO B 1 179 ? 4.359 -29.031 -19.281 1 39.88 179 PRO B O 1
ATOM 2930 N N . THR B 1 180 ? 5.273 -29.25 -21.172 1 34.38 180 THR B N 1
ATOM 2931 C CA . THR B 1 180 ? 5.207 -30.703 -21.234 1 34.38 180 THR B CA 1
ATOM 2932 C C . THR B 1 180 ? 6.145 -31.328 -20.203 1 34.38 180 THR B C 1
ATOM 2934 O O . THR B 1 180 ? 7.367 -31.219 -20.312 1 34.38 180 THR B O 1
ATOM 2937 N N . ILE B 1 181 ? 5.965 -31.016 -18.969 1 35.34 181 ILE B N 1
ATOM 2938 C CA . ILE B 1 181 ? 6.719 -32.031 -18.234 1 35.34 181 ILE B CA 1
ATOM 2939 C C . ILE B 1 181 ? 6.48 -33.406 -18.844 1 35.34 181 ILE B C 1
ATOM 2941 O O . ILE B 1 181 ? 5.375 -33.938 -18.766 1 35.34 181 ILE B O 1
ATOM 2945 N N . ARG B 1 182 ? 6.938 -33.531 -20.094 1 33.12 182 ARG B N 1
ATOM 2946 C CA . ARG B 1 182 ? 7.094 -34.844 -20.656 1 33.12 182 ARG B CA 1
ATOM 2947 C C . ARG B 1 182 ? 7.629 -35.844 -19.625 1 33.12 182 ARG B C 1
ATOM 2949 O O . ARG B 1 182 ? 8.703 -35.625 -19.062 1 33.12 182 ARG B O 1
ATOM 2956 N N . GLY B 1 183 ? 6.746 -36.344 -18.766 1 30.84 183 GLY B N 1
ATOM 2957 C CA . GLY B 1 183 ? 7.133 -37.625 -18.188 1 30.84 183 GLY B CA 1
ATOM 2958 C C . GLY B 1 183 ? 8.078 -38.438 -19.078 1 30.84 183 GLY B C 1
ATOM 2959 O O . GLY B 1 183 ? 7.836 -38.562 -20.281 1 30.84 183 GLY B O 1
ATOM 2960 N N . SER B 1 184 ? 9.359 -38.156 -18.953 1 29.44 184 SER B N 1
ATOM 2961 C CA . SER B 1 184 ? 10.297 -39.125 -19.516 1 29.44 184 SER B CA 1
ATOM 2962 C C . SER B 1 184 ? 9.711 -40.531 -19.516 1 29.44 184 SER B C 1
ATOM 2964 O O . SER B 1 184 ? 9.352 -41.062 -18.469 1 29.44 184 SER B O 1
ATOM 2966 N N . SER B 1 185 ? 8.805 -40.781 -20.516 1 26.48 185 SER B N 1
ATOM 2967 C CA . SER B 1 185 ? 8.531 -42.188 -20.828 1 26.48 185 SER B CA 1
ATOM 2968 C C . SER B 1 185 ? 9.789 -43.031 -20.688 1 26.48 185 SER B C 1
ATOM 2970 O O . SER B 1 185 ? 10.789 -42.781 -21.359 1 26.48 185 SER B O 1
ATOM 2972 N N . ASN B 1 186 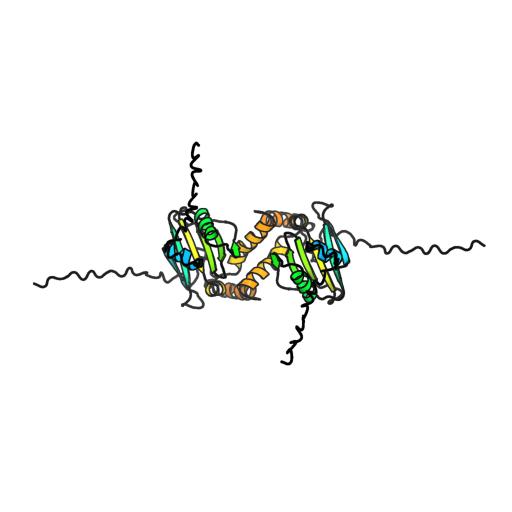? 10.109 -43.375 -19.438 1 25.84 186 ASN B N 1
ATOM 2973 C CA . ASN B 1 186 ? 11.016 -44.5 -19.281 1 25.84 186 ASN B CA 1
ATOM 2974 C C . ASN B 1 186 ? 10.758 -45.594 -20.328 1 25.84 186 ASN B C 1
ATOM 2976 O O . ASN B 1 186 ? 9.664 -46.156 -20.406 1 25.84 186 ASN B O 1
ATOM 2980 N N . ARG B 1 187 ? 11.25 -45.312 -21.609 1 29.08 187 ARG B N 1
ATOM 2981 C CA . ARG B 1 187 ? 11.461 -46.406 -22.578 1 29.08 187 ARG B CA 1
ATOM 2982 C C . ARG B 1 187 ? 11.992 -47.656 -21.906 1 29.08 187 ARG B C 1
ATOM 2984 O O . ARG B 1 187 ? 13.141 -47.688 -21.469 1 29.08 187 ARG B O 1
ATOM 2991 N N . GLY B 1 188 ? 11.156 -48.25 -20.969 1 25.66 188 GLY B N 1
ATOM 2992 C CA . GLY B 1 188 ? 11.461 -49.625 -20.688 1 25.66 188 GLY B CA 1
ATOM 2993 C C . GLY B 1 188 ? 11.812 -50.438 -21.922 1 25.66 188 GLY B C 1
ATOM 2994 O O . GLY B 1 188 ? 10.969 -50.625 -22.812 1 25.66 188 GLY B O 1
ATOM 2995 N N . GLY B 1 189 ? 12.977 -50.031 -22.562 1 27.19 189 GLY B N 1
ATOM 2996 C CA . GLY B 1 189 ? 13.602 -50.969 -23.5 1 27.19 189 GLY B CA 1
ATOM 2997 C C . GLY B 1 189 ? 13.492 -52.406 -23.078 1 27.19 189 GLY B C 1
ATOM 2998 O O . GLY B 1 189 ? 13.914 -52.781 -21.984 1 27.19 189 GLY B O 1
ATOM 2999 N N . GLY B 1 190 ? 12.273 -52.969 -23.281 1 25 190 GLY B N 1
ATOM 3000 C CA . GLY B 1 190 ? 12.086 -54.406 -23.172 1 25 190 GLY B CA 1
ATOM 3001 C C . GLY B 1 190 ? 13.242 -55.219 -23.734 1 25 190 GLY B C 1
ATOM 3002 O O . GLY B 1 190 ? 13.922 -54.75 -24.656 1 25 190 GLY B O 1
ATOM 3003 N N . ILE B 1 191 ? 14.109 -55.844 -22.859 1 27.09 191 ILE B N 1
ATOM 3004 C CA . ILE B 1 191 ? 15.172 -56.812 -23.078 1 27.09 191 ILE B CA 1
ATOM 3005 C C . ILE B 1 191 ? 14.711 -57.844 -24.125 1 27.09 191 ILE B C 1
ATOM 3007 O O . ILE B 1 191 ? 13.758 -58.594 -23.891 1 27.09 191 ILE B O 1
ATOM 3011 N N . GLY B 1 192 ? 14.359 -57.312 -25.344 1 22.95 192 GLY B N 1
ATOM 3012 C CA . GLY B 1 192 ? 14.148 -58.344 -26.359 1 22.95 192 GLY B CA 1
ATOM 3013 C C . GLY B 1 192 ? 15.188 -59.438 -26.328 1 22.95 192 GLY B C 1
ATOM 3014 O O . GLY B 1 192 ? 16.391 -59.188 -26.406 1 22.95 192 GLY B O 1
ATOM 3015 N N . PHE B 1 193 ? 14.961 -60.438 -25.438 1 24.84 193 PHE B N 1
ATOM 3016 C CA . PHE B 1 193 ? 15.633 -61.719 -25.531 1 24.84 193 PHE B CA 1
ATOM 3017 C C . PHE B 1 193 ? 15.688 -62.219 -26.969 1 24.84 193 PHE B C 1
ATOM 3019 O O . PHE B 1 193 ? 14.648 -62.406 -27.609 1 24.84 193 PHE B O 1
ATOM 3026 N N . GLY B 1 194 ? 16.516 -61.531 -27.828 1 25.02 194 GLY B N 1
ATOM 3027 C CA . GLY B 1 194 ? 16.859 -62.125 -29.109 1 25.02 194 GLY B CA 1
ATOM 3028 C C . GLY B 1 194 ? 16.875 -63.656 -29.062 1 25.02 194 GLY B C 1
ATOM 3029 O O . GLY B 1 194 ? 17.359 -64.25 -28.109 1 25.02 194 GLY B O 1
ATOM 3030 N N . LYS B 1 195 ? 15.969 -64.312 -29.922 1 22.73 195 LYS B N 1
ATOM 3031 C CA . LYS B 1 195 ? 16.156 -65.75 -30.281 1 22.73 195 LYS B CA 1
ATOM 3032 C C . LYS B 1 195 ? 17.578 -66 -30.766 1 22.73 195 LYS B C 1
ATOM 3034 O O . LYS B 1 195 ? 18.203 -65.125 -31.391 1 22.73 195 LYS B O 1
#

Sequence (390 aa):
MKRSVMSVMIIAVMLFVAACGNSGGSIFKDGIEDYISTTYTLYDTVESAENSDRYARIYQAENRDLATVSDELQNHETPDEMSDINDGKQIFIFDNVFVTLTESEDDPDTTLIEVAEEEFARNNYGPSFFEGYLLASLISNLFGTNWYDSRNRQCNLNPERCYGGYNSAGSYVGKNSTPTIRGSSNRGGGIGFGKMKRSVMSVMIIAVMLFVAACGNSGGSIFKDGIEDYISTTYTLYDTVESAENSDRYARIYQAENRDLATVSDELQNHETPDEMSDINDGKQIFIFDNVFVTLTESEDDPDTTLIEVAEEEFARNNYGPSFFEGYLLASLISNLFGTNWYDSRNRQCNLNPERCYGGYNSAGSYVGKNSTPTIRGSSNRGGGIGFGK